Protein AF-0000000075078979 (afdb_homodimer)

InterPro domains:
  IPR003439 ABC transporter-like, ATP-binding domain [PF00005] (17-171)
  IPR003439 ABC transporter-like, ATP-binding domain [PS50893] (2-243)
  IPR003593 AAA+ ATPase domain [SM00382] (26-228)
  IPR017871 ABC transporter-like, conserved site [PS00211] (136-150)
  IPR027417 P-loop containing nucleoside triphosphate hydrolase [G3DSA:3.40.50.300] (1-259)
  IPR027417 P-loop containing nucleoside triphosphate hydrolase [SSF52540] (2-233)

Solvent-accessible surface area (backbone atoms only — not comparable to full-atom values): 27876 Å² total; per-residue (Å²): 72,40,34,37,41,46,28,22,31,64,60,100,85,45,70,43,31,51,59,34,65,52,70,36,44,62,42,29,33,34,23,39,35,53,42,83,80,12,30,64,68,60,48,51,35,37,74,72,59,78,38,81,53,78,35,56,53,44,27,49,67,83,37,45,57,89,74,47,55,67,62,60,45,45,33,33,44,24,69,44,62,66,75,81,87,63,89,61,84,39,30,37,47,55,52,28,52,57,22,41,59,75,45,54,92,81,53,49,68,70,57,51,50,51,45,44,52,49,29,23,56,66,44,72,40,57,92,40,36,82,37,45,45,70,77,46,53,72,54,53,41,49,33,43,52,47,23,12,31,42,36,29,32,63,57,65,62,80,90,42,65,30,36,41,37,31,36,41,78,46,68,97,38,36,73,39,45,33,52,48,54,53,47,40,54,46,49,47,12,66,75,64,34,17,15,30,41,33,40,43,80,52,66,49,59,39,26,71,63,27,60,28,32,35,33,30,49,79,14,25,69,77,39,75,34,39,34,58,75,48,67,39,47,66,54,41,28,69,68,48,62,39,64,44,47,73,46,68,37,91,88,40,86,79,24,46,30,74,43,74,58,78,82,69,74,77,124,73,40,35,37,41,46,29,22,31,65,59,100,84,45,70,44,31,51,57,34,64,50,69,36,45,62,41,30,34,33,23,39,34,53,42,83,82,12,31,64,69,60,48,51,34,36,75,72,59,78,40,79,53,79,35,57,53,46,27,50,67,84,37,46,59,88,74,47,55,68,61,62,44,45,35,33,43,23,68,45,61,68,75,80,86,65,90,60,83,38,30,36,48,56,53,28,50,58,22,42,58,73,44,55,90,81,54,48,66,69,58,52,50,51,44,44,51,49,29,23,56,66,44,70,39,57,92,43,36,81,38,46,46,70,76,47,52,73,52,54,42,50,34,44,53,48,21,11,32,42,36,29,33,63,58,64,62,80,91,43,67,28,36,41,38,30,35,41,80,46,68,98,39,36,74,38,44,32,53,47,55,52,47,40,53,48,47,46,12,66,75,64,34,17,15,30,42,32,39,44,80,50,66,50,61,39,27,72,64,25,59,28,33,36,34,31,48,80,15,25,69,76,38,76,36,39,34,58,74,48,68,38,47,67,54,41,28,68,68,47,62,38,63,46,47,76,47,70,37,91,88,41,84,78,24,45,31,74,43,74,58,79,81,69,75,79,124

Organism: Methylotuvimicrobium buryatense (NCBI:txid95641)

Sequence (534 aa):
MLEARKIVVGIGGKRLLNDITLCVKPGEVLAVVGPNGAGKSTLLKTMCGDLKPRHGFITMNGTELDDWPIAELARVRGVLPQNSTLSFPFTVLEVVAMGRCPHRRNGDPAHDNAIIRQAMALTDTEMFVDRIYTTLSGGERQRVQLARVLTQIWEPVGDLPRYLLLDEPTSALDLAHQHSVLAIARRFADRFQAGVLAILHDLNLAALYADRIAVLHSGRLMAFDSPDRVLDADLIMEIFGYPVTIAVHPTKTNCPLVIPHLLQNAEMLEARKIVVGIGGKRLLNDITLCVKPGEVLAVVGPNGAGKSTLLKTMCGDLKPRHGFITMNGTELDDWPIAELARVRGVLPQNSTLSFPFTVLEVVAMGRCPHRRNGDPAHDNAIIRQAMALTDTEMFVDRIYTTLSGGERQRVQLARVLTQIWEPVGDLPRYLLLDEPTSALDLAHQHSVLAIARRFADRFQAGVLAILHDLNLAALYADRIAVLHSGRLMAFDSPDRVLDADLIMEIFGYPVTIAVHPTKTNCPLVIPHLLQNAE

Structure (mmCIF, N/CA/C/O backbone):
data_AF-0000000075078979-model_v1
#
loop_
_entity.id
_entity.type
_entity.pdbx_description
1 polymer 'Heme ABC transporter ATP-binding protein'
#
loop_
_atom_site.group_PDB
_atom_site.id
_atom_site.type_symbol
_atom_site.label_atom_id
_atom_site.label_alt_id
_atom_site.label_comp_id
_atom_site.label_asym_id
_atom_site.label_entity_id
_atom_site.label_seq_id
_atom_site.pdbx_PDB_ins_code
_atom_site.Cartn_x
_atom_site.Cartn_y
_atom_site.Cartn_z
_atom_site.occupancy
_atom_site.B_iso_or_equiv
_atom_site.auth_seq_id
_atom_site.auth_comp_id
_atom_site.auth_asym_id
_atom_site.auth_atom_id
_atom_site.pdbx_PDB_model_num
ATOM 1 N N . MET A 1 1 ? 8.625 -26.906 -13.352 1 95.06 1 MET A N 1
ATOM 2 C CA . MET A 1 1 ? 9.227 -25.766 -12.664 1 95.06 1 MET A CA 1
ATOM 3 C C . MET A 1 1 ? 9.227 -24.531 -13.562 1 95.06 1 MET A C 1
ATOM 5 O O . MET A 1 1 ? 9.25 -24.656 -14.789 1 95.06 1 MET A O 1
ATOM 9 N N . LEU A 1 2 ? 8.992 -23.375 -12.977 1 97.62 2 LEU A N 1
ATOM 10 C CA . LEU A 1 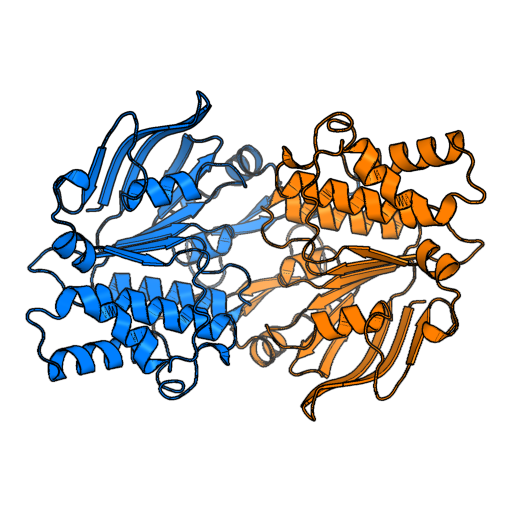2 ? 9.18 -22.109 -13.672 1 97.62 2 LEU A CA 1
ATOM 11 C C . LEU A 1 2 ? 10.57 -21.547 -13.414 1 97.62 2 LEU A C 1
ATOM 13 O O . LEU A 1 2 ? 10.938 -21.266 -12.273 1 97.62 2 LEU A O 1
ATOM 17 N N . GLU A 1 3 ? 11.328 -21.438 -14.539 1 97.75 3 GLU A N 1
ATOM 18 C CA . GLU A 1 3 ? 12.742 -21.109 -14.367 1 97.75 3 GLU A CA 1
ATOM 19 C C . GLU A 1 3 ? 13.172 -19.984 -15.305 1 97.75 3 GLU A C 1
ATOM 21 O O . GLU A 1 3 ? 12.82 -19.984 -16.484 1 97.75 3 GLU A O 1
ATOM 26 N N . ALA A 1 4 ? 13.789 -19.016 -14.766 1 97.88 4 ALA A N 1
ATOM 27 C CA . ALA A 1 4 ? 14.477 -17.969 -15.516 1 97.88 4 ALA A CA 1
ATOM 28 C C . ALA A 1 4 ? 15.992 -18.125 -15.438 1 97.88 4 ALA A C 1
ATOM 30 O O . ALA A 1 4 ? 16.547 -18.281 -14.352 1 97.88 4 ALA A O 1
ATOM 31 N N . ARG A 1 5 ? 16.625 -18.141 -16.594 1 97.62 5 ARG A N 1
ATOM 32 C CA . ARG A 1 5 ? 18.078 -18.328 -16.641 1 97.62 5 ARG A CA 1
ATOM 33 C C . ARG A 1 5 ? 18.766 -17.172 -17.344 1 97.62 5 ARG A C 1
ATOM 35 O O . ARG A 1 5 ? 18.531 -16.922 -18.531 1 97.62 5 ARG A O 1
ATOM 42 N N . LYS A 1 6 ? 19.578 -16.484 -16.562 1 97.69 6 LYS A N 1
ATOM 43 C CA . LYS A 1 6 ? 20.453 -15.422 -17.062 1 97.69 6 LYS A CA 1
ATOM 44 C C . LYS A 1 6 ? 19.656 -14.383 -17.844 1 97.69 6 LYS A C 1
ATOM 46 O O . LYS A 1 6 ? 20.031 -14.039 -18.969 1 97.69 6 LYS A O 1
ATOM 51 N N . ILE A 1 7 ? 18.625 -13.906 -17.312 1 97.44 7 ILE A N 1
ATOM 52 C CA . ILE A 1 7 ? 17.688 -13.008 -17.984 1 97.44 7 ILE A CA 1
ATOM 53 C C . ILE A 1 7 ? 18.266 -11.594 -18.016 1 97.44 7 ILE A C 1
ATOM 55 O O . ILE A 1 7 ? 18.688 -11.062 -17 1 97.44 7 ILE A O 1
ATOM 59 N N . VAL A 1 8 ? 18.312 -11.055 -19.172 1 97.5 8 VAL A N 1
ATOM 60 C CA . VAL A 1 8 ? 18.656 -9.656 -19.391 1 97.5 8 VAL A CA 1
ATOM 61 C C . VAL A 1 8 ? 17.562 -8.961 -20.188 1 97.5 8 VAL A C 1
ATOM 63 O O . VAL A 1 8 ? 17.141 -9.461 -21.234 1 97.5 8 VAL A O 1
ATOM 66 N N . VAL A 1 9 ? 17.016 -7.949 -19.594 1 96.19 9 VAL A N 1
ATOM 67 C CA . VAL A 1 9 ? 15.992 -7.152 -20.266 1 96.19 9 VAL A CA 1
ATOM 68 C C . VAL A 1 9 ? 16.453 -5.699 -20.359 1 96.19 9 VAL A C 1
ATOM 70 O O . VAL A 1 9 ? 17.031 -5.16 -19.406 1 96.19 9 VAL A O 1
ATOM 73 N N . GLY A 1 10 ? 16.312 -5.098 -21.484 1 90.75 10 GLY A N 1
ATOM 74 C CA . GLY A 1 10 ? 16.625 -3.693 -21.688 1 90.75 10 GLY A CA 1
ATOM 75 C C . GLY A 1 10 ? 15.648 -2.982 -22.594 1 90.75 10 GLY A C 1
ATOM 76 O O . GLY A 1 10 ? 15.039 -3.605 -23.469 1 90.75 10 GLY A O 1
ATOM 77 N N . ILE A 1 11 ? 15.375 -1.68 -22.266 1 79.12 11 ILE A N 1
ATOM 78 C CA . ILE A 1 11 ? 14.586 -0.821 -23.141 1 79.12 11 ILE A CA 1
ATOM 79 C C . ILE A 1 11 ? 15.383 0.43 -23.484 1 79.12 11 ILE A C 1
ATOM 81 O O . ILE A 1 11 ? 15.867 1.14 -22.594 1 79.12 11 ILE A O 1
ATOM 85 N N . GLY A 1 12 ? 15.445 0.856 -24.828 1 75.81 12 GLY A N 1
ATOM 86 C CA . GLY A 1 12 ? 16.094 2.074 -25.297 1 75.81 12 GLY A CA 1
ATOM 87 C C . GLY A 1 12 ? 17.5 2.232 -24.766 1 75.81 12 GLY A C 1
ATOM 88 O O . GLY A 1 12 ? 17.922 3.336 -24.391 1 75.81 12 GLY A O 1
ATOM 89 N N . GLY A 1 13 ? 18.219 1.139 -24.438 1 77.19 13 GLY A N 1
ATOM 90 C CA . GLY A 1 13 ? 19.594 1.22 -23.984 1 77.19 13 GLY A CA 1
ATOM 91 C C . GLY A 1 13 ? 19.734 1.049 -22.484 1 77.19 13 GLY A C 1
ATOM 92 O O . GLY A 1 13 ? 20.844 0.829 -21.969 1 77.19 13 GLY A O 1
ATOM 93 N N . LYS A 1 14 ? 18.672 1.204 -21.766 1 85.94 14 LYS A N 1
ATOM 94 C CA . LYS A 1 14 ? 18.734 1.046 -20.312 1 85.94 14 LYS A CA 1
ATOM 95 C C . LYS A 1 14 ? 18.438 -0.394 -19.906 1 85.94 14 LYS A C 1
ATOM 97 O O . LYS A 1 14 ? 17.453 -0.983 -20.359 1 85.94 14 LYS A O 1
ATOM 102 N N . ARG A 1 15 ? 19.375 -0.941 -19.188 1 90.19 15 ARG A N 1
ATOM 103 C CA . ARG A 1 15 ? 19.188 -2.295 -18.672 1 90.19 15 ARG A CA 1
ATOM 104 C C . ARG A 1 15 ? 18.25 -2.301 -17.469 1 90.19 15 ARG A C 1
ATOM 106 O O . ARG A 1 15 ? 18.516 -1.642 -16.469 1 90.19 15 ARG A O 1
ATOM 113 N N . LEU A 1 16 ? 17.141 -2.998 -17.609 1 93.94 16 LEU A N 1
ATOM 114 C CA . LEU A 1 16 ? 16.141 -3.082 -16.562 1 93.94 16 LEU A CA 1
ATOM 115 C C . LEU A 1 16 ? 16.375 -4.309 -15.68 1 93.94 16 LEU A C 1
ATOM 117 O O . LEU A 1 16 ? 16.188 -4.25 -14.461 1 93.94 16 LEU A O 1
ATOM 121 N N . LEU A 1 17 ? 16.734 -5.379 -16.266 1 97.25 17 LEU A N 1
ATOM 122 C CA . LEU A 1 17 ? 17.141 -6.598 -15.586 1 97.25 17 LEU A CA 1
ATOM 123 C C . LEU A 1 17 ? 18.516 -7.062 -16.078 1 97.25 17 LEU A C 1
ATOM 125 O O . LEU A 1 17 ? 18.812 -6.992 -17.266 1 97.25 17 LEU A O 1
ATOM 129 N N . ASN A 1 18 ? 19.344 -7.484 -15.141 1 97.19 18 ASN A N 1
ATOM 130 C CA . ASN A 1 18 ? 20.719 -7.848 -15.453 1 97.19 18 ASN A CA 1
ATOM 131 C C . ASN A 1 18 ? 21.078 -9.219 -14.883 1 97.19 18 ASN A C 1
ATOM 133 O O . ASN A 1 18 ? 21.469 -9.32 -13.719 1 97.19 18 ASN A O 1
ATOM 137 N N . ASP A 1 19 ? 21.016 -10.227 -15.727 1 96.75 19 ASP A N 1
ATOM 138 C CA . ASP A 1 19 ? 21.516 -11.562 -15.438 1 96.75 19 ASP A CA 1
ATOM 139 C C . ASP A 1 19 ? 20.797 -12.18 -14.242 1 96.75 19 ASP A C 1
ATOM 141 O O . ASP A 1 19 ? 21.422 -12.602 -13.273 1 96.75 19 ASP A O 1
ATOM 145 N N . ILE A 1 20 ? 19.516 -12.234 -14.328 1 97.94 20 ILE A N 1
ATOM 146 C CA . ILE A 1 20 ? 18.688 -12.766 -13.25 1 97.94 20 ILE A CA 1
ATOM 147 C C . ILE A 1 20 ? 18.438 -14.258 -13.477 1 97.94 20 ILE A C 1
ATOM 149 O O . ILE A 1 20 ? 18 -14.664 -14.555 1 97.94 20 ILE A O 1
ATOM 153 N N . THR A 1 21 ? 18.812 -15.086 -12.516 1 98.38 21 THR A N 1
ATOM 154 C CA . THR A 1 21 ? 18.5 -16.5 -12.516 1 98.38 21 THR A CA 1
ATOM 155 C C . THR A 1 21 ? 17.719 -16.875 -11.258 1 98.38 21 THR A C 1
ATOM 157 O O . THR A 1 21 ? 18.156 -16.625 -10.141 1 98.38 21 THR A O 1
ATOM 160 N N . LEU A 1 22 ? 16.516 -17.344 -11.453 1 97.69 22 LEU A N 1
ATOM 161 C CA . LEU A 1 22 ? 15.711 -17.828 -10.344 1 97.69 22 LEU A CA 1
ATOM 162 C C . LEU A 1 22 ? 14.688 -18.844 -10.828 1 97.69 22 LEU A C 1
ATOM 164 O O . LEU A 1 22 ? 14.562 -19.094 -12.031 1 97.69 22 LEU A O 1
ATOM 168 N N . CYS A 1 23 ? 14 -19.5 -9.875 1 98.12 23 CYS A N 1
ATOM 169 C CA . CYS A 1 23 ? 13.008 -20.5 -10.219 1 98.12 23 CYS A CA 1
ATOM 170 C C . CYS A 1 23 ? 11.906 -20.578 -9.164 1 98.12 23 CYS A C 1
ATOM 172 O O . CYS A 1 23 ? 12.117 -20.172 -8.023 1 98.12 23 CYS A O 1
ATOM 174 N N . VAL A 1 24 ? 10.844 -20.984 -9.562 1 98.25 24 VAL A N 1
ATOM 175 C CA . VAL A 1 24 ? 9.711 -21.297 -8.703 1 98.25 24 VAL A CA 1
ATOM 176 C C . VAL A 1 24 ? 9.367 -22.781 -8.812 1 98.25 24 VAL A C 1
ATOM 178 O O . VAL A 1 24 ? 9.047 -23.281 -9.898 1 98.25 24 VAL A O 1
ATOM 181 N N . LYS A 1 25 ? 9.445 -23.469 -7.707 1 98.06 25 LYS A N 1
ATOM 182 C CA . LYS A 1 25 ? 9.133 -24.891 -7.688 1 98.06 25 LYS A CA 1
ATOM 183 C C . LYS A 1 25 ? 7.648 -25.125 -7.449 1 98.06 25 LYS A C 1
ATOM 185 O O . LYS A 1 25 ? 6.961 -24.281 -6.887 1 98.06 25 LYS A O 1
ATOM 190 N N . PRO A 1 26 ? 7.168 -26.297 -7.945 1 96.94 26 PRO A N 1
ATOM 191 C CA . PRO A 1 26 ? 5.797 -26.656 -7.578 1 96.94 26 PRO A CA 1
ATOM 192 C C . PRO A 1 26 ? 5.582 -26.688 -6.066 1 96.94 26 PRO A C 1
ATOM 194 O O . PRO A 1 26 ? 6.461 -27.125 -5.324 1 96.94 26 PRO A O 1
ATOM 197 N N . GLY A 1 27 ? 4.5 -26.094 -5.664 1 97.06 27 GLY A N 1
ATOM 198 C CA . GLY A 1 27 ? 4.156 -26.109 -4.254 1 97.06 27 GLY A CA 1
ATOM 199 C C . GLY A 1 27 ? 4.887 -25.047 -3.447 1 97.06 27 GLY A C 1
ATOM 200 O O . GLY A 1 27 ? 4.773 -25.016 -2.221 1 97.06 27 GLY A O 1
ATOM 201 N N . GLU A 1 28 ? 5.574 -24.172 -4.168 1 98.06 28 GLU A N 1
ATOM 202 C CA . GLU A 1 28 ? 6.383 -23.156 -3.51 1 98.06 28 GLU A CA 1
ATOM 203 C C . GLU A 1 28 ? 5.793 -21.766 -3.721 1 98.06 28 GLU A C 1
ATOM 205 O O . GLU A 1 28 ? 5.191 -21.484 -4.762 1 98.06 28 GLU A O 1
ATOM 210 N N . VAL A 1 29 ? 5.898 -20.953 -2.703 1 98.38 29 VAL A N 1
ATOM 211 C CA . VAL A 1 29 ? 5.605 -19.531 -2.832 1 98.38 29 VAL A CA 1
ATOM 212 C C . VAL A 1 29 ? 6.906 -18.734 -2.82 1 98.38 29 VAL A C 1
ATOM 214 O O . VAL A 1 29 ? 7.648 -18.75 -1.838 1 98.38 29 VAL A O 1
ATOM 217 N N . LEU A 1 30 ? 7.184 -18.109 -3.947 1 98.81 30 LEU A N 1
ATOM 218 C CA . LEU A 1 30 ? 8.32 -17.203 -4.074 1 98.81 30 LEU A CA 1
ATOM 219 C C . LEU A 1 30 ? 7.871 -15.75 -4.074 1 98.81 30 LEU A C 1
ATOM 221 O O . LEU A 1 30 ? 7.043 -15.359 -4.898 1 98.81 30 LEU A O 1
ATOM 225 N N . ALA A 1 31 ? 8.367 -14.961 -3.137 1 98.75 31 ALA A N 1
ATOM 226 C CA . ALA A 1 31 ? 8.109 -13.531 -3.113 1 98.75 31 ALA A CA 1
ATOM 227 C C . ALA A 1 31 ? 9.273 -12.742 -3.699 1 98.75 31 ALA A C 1
ATOM 229 O O . ALA A 1 31 ? 10.438 -13.031 -3.4 1 98.75 31 ALA A O 1
ATOM 230 N N . VAL A 1 32 ? 8.969 -11.852 -4.586 1 98.56 32 VAL A N 1
ATOM 231 C CA . VAL A 1 32 ? 9.953 -10.914 -5.113 1 98.56 32 VAL A CA 1
ATOM 232 C C . VAL A 1 32 ? 9.789 -9.555 -4.438 1 98.56 32 VAL A C 1
ATOM 234 O O . VAL A 1 32 ? 8.711 -8.969 -4.477 1 98.56 32 VAL A O 1
ATOM 237 N N . VAL A 1 33 ? 10.883 -9.102 -3.791 1 97.88 33 VAL A N 1
ATOM 238 C CA . VAL A 1 33 ? 10.844 -7.828 -3.088 1 97.88 33 VAL A CA 1
ATOM 239 C C . VAL A 1 33 ? 11.984 -6.938 -3.568 1 97.88 33 VAL A C 1
ATOM 241 O O . VAL A 1 33 ? 12.922 -7.414 -4.211 1 97.88 33 VAL A O 1
ATOM 244 N N . GLY A 1 34 ? 11.891 -5.66 -3.328 1 96.5 34 GLY A N 1
ATOM 245 C CA . GLY A 1 34 ? 12.852 -4.641 -3.715 1 96.5 34 GLY A CA 1
ATOM 246 C C . GLY A 1 34 ? 12.266 -3.244 -3.734 1 96.5 34 GLY A C 1
ATOM 247 O O . GLY A 1 34 ? 11.047 -3.076 -3.701 1 96.5 34 GLY A O 1
ATOM 248 N N . PRO A 1 35 ? 13.133 -2.266 -3.746 1 94.75 35 PRO A N 1
ATOM 249 C CA . PRO A 1 35 ? 12.641 -0.885 -3.795 1 94.75 35 PRO A CA 1
ATOM 250 C C . PRO A 1 35 ? 11.938 -0.556 -5.109 1 94.75 35 PRO A C 1
ATOM 252 O O . PRO A 1 35 ? 11.922 -1.379 -6.027 1 94.75 35 PRO A O 1
ATOM 255 N N . ASN A 1 36 ? 11.297 0.603 -5.078 1 90.12 36 ASN A N 1
ATOM 256 C CA . ASN A 1 36 ? 10.68 1.064 -6.32 1 90.12 36 ASN A CA 1
ATOM 257 C C . ASN A 1 36 ? 11.711 1.216 -7.434 1 90.12 36 ASN A C 1
ATOM 259 O O . ASN A 1 36 ? 12.812 1.718 -7.207 1 90.12 36 ASN A O 1
ATOM 263 N N . GLY A 1 37 ? 11.438 0.703 -8.594 1 89.19 37 GLY A N 1
ATOM 264 C CA . GLY A 1 37 ? 12.336 0.807 -9.727 1 89.19 37 GLY A CA 1
ATOM 265 C C . GLY A 1 37 ? 13.352 -0.323 -9.797 1 89.19 37 GLY A C 1
ATOM 266 O O . GLY A 1 37 ? 14.219 -0.334 -10.664 1 89.19 37 GLY A O 1
ATOM 267 N N . ALA A 1 38 ? 13.188 -1.307 -8.953 1 93.75 38 ALA A N 1
ATOM 268 C CA . ALA A 1 38 ? 14.18 -2.375 -8.867 1 93.75 38 ALA A CA 1
ATOM 269 C C . ALA A 1 38 ? 14.055 -3.334 -10.047 1 93.75 38 ALA A C 1
ATOM 271 O O . ALA A 1 38 ? 14.953 -4.148 -10.297 1 93.75 38 ALA A O 1
ATOM 272 N N . GLY A 1 39 ? 12.953 -3.316 -10.734 1 94.31 39 GLY A N 1
ATOM 273 C CA . GLY A 1 39 ? 12.742 -4.203 -11.867 1 94.31 39 GLY A CA 1
ATOM 274 C C . GLY A 1 39 ? 11.734 -5.305 -11.578 1 94.31 39 GLY A C 1
ATOM 275 O O . GLY A 1 39 ? 11.625 -6.266 -12.344 1 94.31 39 GLY A O 1
ATOM 276 N N . LYS A 1 40 ? 11.016 -5.203 -10.492 1 96.19 40 LYS A N 1
ATOM 277 C CA . LYS A 1 40 ? 10.094 -6.25 -10.055 1 96.19 40 LYS A CA 1
ATOM 278 C C . LYS A 1 40 ? 9.016 -6.504 -11.102 1 96.19 40 LYS A C 1
ATOM 280 O O . LYS A 1 40 ? 8.781 -7.648 -11.492 1 96.19 40 LYS A O 1
ATOM 285 N N . SER A 1 41 ? 8.359 -5.43 -11.578 1 93.81 41 SER A N 1
ATOM 286 C CA . SER A 1 41 ? 7.301 -5.574 -12.57 1 93.81 41 SER A CA 1
ATOM 287 C C . SER A 1 41 ? 7.852 -6.086 -13.898 1 93.81 41 SER A C 1
ATOM 289 O O . SER A 1 41 ? 7.207 -6.895 -14.57 1 93.81 41 SER A O 1
ATOM 291 N N . THR A 1 42 ? 9.031 -5.617 -14.273 1 94.88 42 THR A N 1
ATOM 292 C CA . THR A 1 42 ? 9.688 -6.109 -15.484 1 94.88 42 THR A CA 1
ATOM 293 C C . THR A 1 42 ? 9.969 -7.605 -15.375 1 94.88 42 THR A C 1
ATOM 295 O O . THR A 1 42 ? 9.742 -8.352 -16.328 1 94.88 42 THR A O 1
ATOM 298 N N . LEU A 1 43 ? 10.398 -7.98 -14.172 1 97.12 43 LEU A N 1
ATOM 299 C CA . LEU A 1 43 ? 10.68 -9.398 -13.953 1 97.12 43 LEU A CA 1
ATOM 300 C C . LEU A 1 43 ? 9.414 -10.227 -14.102 1 97.12 43 LEU A C 1
ATOM 302 O O . LEU A 1 43 ? 9.414 -11.25 -14.789 1 97.12 43 LEU A O 1
ATOM 306 N N . LEU A 1 44 ? 8.328 -9.805 -13.492 1 97.12 44 LEU A N 1
ATOM 307 C CA . LEU A 1 44 ? 7.082 -10.562 -13.57 1 97.12 44 LEU A CA 1
ATOM 308 C C . LEU A 1 44 ? 6.578 -10.641 -15.008 1 97.12 44 LEU A C 1
ATOM 310 O O . LEU A 1 44 ? 6.164 -11.703 -15.469 1 97.12 44 LEU A O 1
ATOM 314 N N . LYS A 1 45 ? 6.641 -9.555 -15.742 1 95.56 45 LYS A N 1
ATOM 315 C CA . LYS A 1 45 ? 6.211 -9.539 -17.141 1 95.56 45 LYS A CA 1
ATOM 316 C C . LYS A 1 45 ? 7.047 -10.492 -17.984 1 95.56 45 LYS A C 1
ATOM 318 O O . LYS A 1 45 ? 6.535 -11.125 -18.906 1 95.56 45 LYS A O 1
ATOM 323 N N . THR A 1 46 ? 8.297 -10.555 -17.656 1 96.31 46 THR A N 1
ATOM 324 C CA . THR A 1 46 ? 9.18 -11.477 -18.359 1 96.31 46 THR A CA 1
ATOM 325 C C . THR A 1 46 ? 8.859 -12.922 -17.984 1 96.31 46 THR A C 1
ATOM 327 O O . THR A 1 46 ? 8.773 -13.781 -18.875 1 96.31 46 THR A O 1
ATOM 330 N N . MET A 1 47 ? 8.602 -13.156 -16.703 1 96.56 47 MET A N 1
ATOM 331 C CA . MET A 1 47 ? 8.312 -14.492 -16.203 1 96.56 47 MET A CA 1
ATOM 332 C C . MET A 1 47 ? 6.992 -15.008 -16.766 1 96.56 47 MET A C 1
ATOM 334 O O . MET A 1 47 ? 6.816 -16.219 -16.922 1 96.56 47 MET A O 1
ATOM 338 N N . CYS A 1 48 ? 6.125 -14.102 -17.078 1 94.62 48 CYS A N 1
ATOM 339 C CA . CYS A 1 48 ? 4.828 -14.523 -17.594 1 94.62 48 CYS A CA 1
ATOM 340 C C . CYS A 1 48 ? 4.848 -14.617 -19.125 1 94.62 48 CYS A C 1
ATOM 342 O O . CYS A 1 48 ? 3.91 -15.133 -19.734 1 94.62 48 CYS A O 1
ATOM 344 N N . GLY A 1 49 ? 5.848 -14.031 -19.781 1 93.81 49 GLY A N 1
ATOM 345 C CA . GLY A 1 49 ? 5.98 -14.125 -21.234 1 93.81 49 GLY A CA 1
ATOM 346 C C . GLY A 1 49 ? 5.516 -12.875 -21.953 1 93.81 49 GLY A C 1
ATOM 347 O O . GLY A 1 49 ? 5.551 -12.812 -23.188 1 93.81 49 GLY A O 1
ATOM 348 N N . ASP A 1 50 ? 5.121 -11.891 -21.234 1 92.5 50 ASP A N 1
ATOM 349 C CA . ASP A 1 50 ? 4.652 -10.641 -21.828 1 92.5 50 ASP A CA 1
ATOM 350 C C . ASP A 1 50 ? 5.82 -9.82 -22.359 1 92.5 50 ASP A C 1
ATOM 352 O O . ASP A 1 50 ? 5.637 -8.969 -23.234 1 92.5 50 ASP A O 1
ATOM 356 N N . LEU A 1 51 ? 6.98 -10 -21.828 1 93.44 51 LEU A N 1
ATOM 357 C CA . LEU A 1 51 ? 8.195 -9.297 -22.234 1 93.44 51 LEU A CA 1
ATOM 358 C C . LEU A 1 51 ? 9.305 -10.281 -22.578 1 93.44 51 LEU A C 1
ATOM 360 O O . LEU A 1 51 ? 9.641 -11.148 -21.766 1 93.44 51 LEU A O 1
ATOM 364 N N . LYS A 1 52 ? 9.852 -10.195 -23.766 1 93.5 52 LYS A N 1
ATOM 365 C CA . LYS A 1 52 ? 10.914 -11.094 -24.203 1 93.5 52 LYS A CA 1
ATOM 366 C C . LYS A 1 52 ? 12.281 -10.586 -23.734 1 93.5 52 LYS A C 1
ATOM 368 O O . LYS A 1 52 ? 12.625 -9.422 -23.953 1 93.5 52 LYS A O 1
ATOM 373 N N . PRO A 1 53 ? 13.031 -11.391 -23.094 1 95.69 53 PRO A N 1
ATOM 374 C CA . PRO A 1 53 ? 14.367 -10.961 -22.688 1 95.69 53 PRO A CA 1
ATOM 375 C C . PRO A 1 53 ? 15.336 -10.859 -23.875 1 95.69 53 PRO A C 1
ATOM 377 O O . PRO A 1 53 ? 15.172 -11.555 -24.875 1 95.69 53 PRO A O 1
ATOM 380 N N . ARG A 1 54 ? 16.297 -9.984 -23.719 1 94.69 54 ARG A N 1
ATOM 381 C CA . ARG A 1 54 ? 17.359 -9.844 -24.719 1 94.69 54 ARG A CA 1
ATOM 382 C C . ARG A 1 54 ? 18.312 -11.023 -24.656 1 94.69 54 ARG A C 1
ATOM 384 O O . ARG A 1 54 ? 18.844 -11.453 -25.688 1 94.69 54 ARG A O 1
ATOM 391 N N . HIS A 1 55 ? 18.594 -11.438 -23.5 1 95.69 55 HIS A N 1
ATOM 392 C CA . HIS A 1 55 ? 19.422 -12.602 -23.25 1 95.69 55 HIS A CA 1
ATOM 393 C C . HIS A 1 55 ? 18.797 -13.516 -22.203 1 95.69 55 HIS A C 1
ATOM 395 O O . HIS A 1 55 ? 18 -13.062 -21.375 1 95.69 55 HIS A O 1
ATOM 401 N N . GLY A 1 56 ? 19.094 -14.789 -22.266 1 96.75 56 GLY A N 1
ATOM 402 C CA . GLY A 1 56 ? 18.531 -15.773 -21.359 1 96.75 56 GLY A CA 1
ATOM 403 C C . GLY A 1 56 ? 17.203 -16.328 -21.828 1 96.75 56 GLY A C 1
ATOM 404 O O . GLY A 1 56 ? 16.75 -16.031 -22.938 1 96.75 56 GLY A O 1
ATOM 405 N N . PHE A 1 57 ? 16.641 -17.219 -21.062 1 96.44 57 PHE A N 1
ATOM 406 C CA . PHE A 1 57 ? 15.359 -17.812 -21.453 1 96.44 57 PHE A CA 1
ATOM 407 C C . PHE A 1 57 ? 14.562 -18.219 -20.219 1 96.44 57 PHE A C 1
ATOM 409 O O . PHE A 1 57 ? 15.117 -18.328 -19.109 1 96.44 57 PHE A O 1
ATOM 416 N N . ILE A 1 58 ? 13.344 -18.328 -20.359 1 97.5 58 ILE A N 1
ATOM 417 C CA . ILE A 1 58 ? 12.406 -18.766 -19.328 1 97.5 58 ILE A CA 1
ATOM 418 C C . ILE A 1 58 ? 11.734 -20.062 -19.75 1 97.5 58 ILE A C 1
ATOM 420 O O . ILE A 1 58 ? 11.266 -20.188 -20.891 1 97.5 58 ILE A O 1
ATOM 424 N N . THR A 1 59 ? 11.734 -21.016 -18.812 1 97.62 59 THR A N 1
ATOM 425 C CA . THR A 1 59 ? 11.055 -22.266 -19.094 1 97.62 59 THR A CA 1
ATOM 426 C C . THR A 1 59 ? 9.969 -22.531 -18.047 1 97.62 59 THR A C 1
ATOM 428 O O . THR A 1 59 ? 10.078 -22.109 -16.906 1 97.62 59 THR A O 1
ATOM 431 N N . MET A 1 60 ? 8.938 -23.109 -18.5 1 97.06 60 MET A N 1
ATOM 432 C CA . MET A 1 60 ? 7.879 -23.625 -17.641 1 97.06 60 MET A CA 1
ATOM 433 C C . MET A 1 60 ? 7.668 -25.109 -17.891 1 97.06 60 MET A C 1
ATOM 435 O O . MET A 1 60 ? 7.336 -25.531 -19 1 97.06 60 MET A O 1
ATOM 439 N N . ASN A 1 61 ? 7.93 -25.859 -16.859 1 96.62 61 ASN A N 1
ATOM 440 C CA . ASN A 1 61 ? 7.84 -27.312 -16.969 1 96.62 61 ASN A CA 1
ATOM 441 C C . ASN A 1 61 ? 8.758 -27.844 -18.062 1 96.62 61 ASN A C 1
ATOM 443 O O . ASN A 1 61 ? 8.359 -28.688 -18.859 1 96.62 61 ASN A O 1
ATOM 447 N N . GLY A 1 62 ? 9.875 -27.203 -18.141 1 95.5 62 GLY A N 1
ATOM 448 C CA . GLY A 1 62 ? 10.914 -27.719 -19.031 1 95.5 62 GLY A CA 1
ATOM 449 C C . GLY A 1 62 ? 10.797 -27.188 -20.453 1 95.5 62 GLY A C 1
ATOM 450 O O . GLY A 1 62 ? 11.672 -27.438 -21.281 1 95.5 62 GLY A O 1
ATOM 451 N N . THR A 1 63 ? 9.75 -26.5 -20.75 1 96.19 63 THR A N 1
ATOM 452 C CA . THR A 1 63 ? 9.531 -25.953 -22.094 1 96.19 63 THR A CA 1
ATOM 453 C C . THR A 1 63 ? 9.688 -24.438 -22.078 1 96.19 63 THR A C 1
ATOM 455 O O . THR A 1 63 ? 9.164 -23.75 -21.188 1 96.19 63 THR A O 1
ATOM 458 N N . GLU A 1 64 ? 10.359 -23.938 -23.078 1 96.75 64 GLU A N 1
ATOM 459 C CA . GLU A 1 64 ? 10.5 -22.5 -23.172 1 96.75 64 GLU A CA 1
ATOM 460 C C . GLU A 1 64 ? 9.156 -21.812 -23.422 1 96.75 64 GLU A C 1
ATOM 462 O O . GLU A 1 64 ? 8.328 -22.328 -24.188 1 96.75 64 GLU A O 1
ATOM 467 N N . LEU A 1 65 ? 8.914 -20.688 -22.828 1 95.62 65 LEU A N 1
ATOM 468 C CA . LEU A 1 65 ? 7.621 -20.016 -22.875 1 95.62 65 LEU A CA 1
ATOM 469 C C . LEU A 1 65 ? 7.207 -19.75 -24.312 1 95.62 65 LEU A C 1
ATOM 471 O O . LEU A 1 65 ? 6.043 -19.938 -24.688 1 95.62 65 LEU A O 1
ATOM 475 N N . ASP A 1 66 ? 8.156 -19.438 -25.141 1 92.88 66 ASP A N 1
ATOM 476 C CA . ASP A 1 66 ? 7.871 -19.078 -26.516 1 92.88 66 ASP A CA 1
ATOM 477 C C . ASP A 1 66 ? 7.461 -20.312 -27.328 1 92.88 66 ASP A C 1
ATOM 479 O O . ASP A 1 66 ? 6.914 -20.188 -28.422 1 92.88 66 ASP A O 1
ATOM 483 N N . ASP A 1 67 ? 7.715 -21.469 -26.812 1 95.25 67 ASP A N 1
ATOM 484 C CA . ASP A 1 67 ? 7.422 -22.703 -27.516 1 95.25 67 ASP A CA 1
ATOM 485 C C . ASP A 1 67 ? 6.059 -23.266 -27.109 1 95.25 67 ASP A C 1
ATOM 487 O O . ASP A 1 67 ? 5.586 -24.234 -27.703 1 95.25 67 ASP A O 1
ATOM 491 N N . TRP A 1 68 ? 5.43 -22.656 -26.125 1 94.56 68 TRP A N 1
ATOM 492 C CA . TRP A 1 68 ? 4.098 -23.078 -25.719 1 94.56 68 TRP A CA 1
ATOM 493 C C . TRP A 1 68 ? 3.033 -22.578 -26.688 1 94.56 68 TRP A C 1
ATOM 495 O O . TRP A 1 68 ? 3.053 -21.406 -27.094 1 94.56 68 TRP A O 1
ATOM 505 N N . PRO A 1 69 ? 2.139 -23.484 -27.078 1 92.69 69 PRO A N 1
ATOM 506 C CA . PRO A 1 69 ? 0.924 -22.922 -27.656 1 92.69 69 PRO A CA 1
ATOM 507 C C . PRO A 1 69 ? 0.163 -22.016 -26.703 1 92.69 69 PRO A C 1
ATOM 509 O O . PRO A 1 69 ? 0.038 -22.328 -25.516 1 92.69 69 PRO A O 1
ATOM 512 N N . ILE A 1 70 ? -0.333 -20.969 -27.109 1 90.88 70 ILE A N 1
ATOM 513 C CA . ILE A 1 70 ? -0.955 -19.922 -26.297 1 90.88 70 ILE A CA 1
ATOM 514 C C . ILE A 1 70 ? -2.082 -20.531 -25.469 1 90.88 70 ILE A C 1
ATOM 516 O O . ILE A 1 70 ? -2.176 -20.266 -24.266 1 90.88 70 ILE A O 1
ATOM 520 N N . ALA A 1 71 ? -2.854 -21.359 -26.047 1 89.69 71 ALA A N 1
ATOM 521 C CA . ALA A 1 71 ? -4.008 -21.938 -25.375 1 89.69 71 ALA A CA 1
ATOM 522 C C . ALA A 1 71 ? -3.572 -22.875 -24.25 1 89.69 71 ALA A C 1
ATOM 524 O O . ALA A 1 71 ? -4.188 -22.891 -23.172 1 89.69 71 ALA A O 1
ATOM 525 N N . GLU A 1 72 ? -2.537 -23.609 -24.469 1 91.94 72 GLU A N 1
ATOM 526 C CA . GLU A 1 72 ? -2.043 -24.531 -23.438 1 91.94 72 GLU A CA 1
ATOM 527 C C . GLU A 1 72 ? -1.373 -23.781 -22.297 1 91.94 72 GLU A C 1
ATOM 529 O O . GLU A 1 72 ? -1.54 -24.141 -21.125 1 91.94 72 GLU A O 1
ATOM 534 N N . LEU A 1 73 ? -0.632 -22.734 -22.688 1 94.19 73 LEU A N 1
ATOM 535 C CA . LEU A 1 73 ? 0.024 -21.922 -21.688 1 94.19 73 LEU A CA 1
ATOM 536 C C . LEU A 1 73 ? -1.002 -21.281 -20.75 1 94.19 73 LEU A C 1
ATOM 538 O O . LEU A 1 73 ? -0.781 -21.188 -19.547 1 94.19 73 LEU A O 1
ATOM 542 N N . ALA A 1 74 ? -2.102 -20.922 -21.297 1 93.75 74 ALA A N 1
ATOM 543 C CA . ALA A 1 74 ? -3.168 -20.281 -20.547 1 93.75 74 ALA A CA 1
ATOM 544 C C . ALA A 1 74 ? -3.758 -21.234 -19.5 1 93.75 74 ALA A C 1
ATOM 546 O O . ALA A 1 74 ? -4.336 -20.781 -18.516 1 93.75 74 ALA A O 1
ATOM 547 N N . ARG A 1 75 ? -3.588 -22.484 -19.688 1 94.31 75 ARG A N 1
ATOM 548 C CA . ARG A 1 75 ? -4.176 -23.469 -18.781 1 94.31 75 ARG A CA 1
ATOM 549 C C . ARG A 1 75 ? -3.23 -23.781 -17.625 1 94.31 75 ARG A C 1
ATOM 551 O O . ARG A 1 75 ? -3.643 -24.375 -16.625 1 94.31 75 ARG A O 1
ATOM 558 N N . VAL A 1 76 ? -1.965 -23.422 -17.812 1 95.56 76 VAL A N 1
ATOM 559 C CA . VAL A 1 76 ? -1.007 -23.812 -16.797 1 95.56 76 VAL A CA 1
ATOM 560 C C . VAL A 1 76 ? -0.453 -22.578 -16.094 1 95.56 76 VAL A C 1
ATOM 562 O O . VAL A 1 76 ? 0.246 -22.688 -15.086 1 95.56 76 VAL A O 1
ATOM 565 N N . ARG A 1 77 ? -0.803 -21.422 -16.594 1 97.19 77 ARG A N 1
ATOM 566 C CA . ARG A 1 77 ? -0.264 -20.172 -16.062 1 97.19 77 ARG A CA 1
ATOM 567 C C . ARG A 1 77 ? -1.382 -19.172 -15.766 1 97.19 77 ARG A C 1
ATOM 569 O O . ARG A 1 77 ? -2.111 -18.766 -16.672 1 97.19 77 ARG A O 1
ATOM 576 N N . GLY A 1 78 ? -1.554 -18.812 -14.523 1 97.12 78 GLY A N 1
ATOM 577 C CA . GLY A 1 78 ? -2.459 -17.75 -14.109 1 97.12 78 GLY A CA 1
ATOM 578 C C . GLY A 1 78 ? -1.739 -16.5 -13.664 1 97.12 78 GLY A C 1
ATOM 579 O O . GLY A 1 78 ? -0.751 -16.562 -12.93 1 97.12 78 GLY A O 1
ATOM 580 N N . VAL A 1 79 ? -2.24 -15.359 -14.203 1 97.31 79 VAL A N 1
ATOM 581 C CA . VAL A 1 79 ? -1.619 -14.086 -13.844 1 97.31 79 VAL A CA 1
ATOM 582 C C . VAL A 1 79 ? -2.67 -13.141 -13.273 1 97.31 79 VAL A C 1
ATOM 584 O O . VAL A 1 79 ? -3.721 -12.922 -13.875 1 97.31 79 VAL A O 1
ATOM 587 N N . LEU A 1 80 ? -2.406 -12.68 -12.055 1 96.81 80 LEU A N 1
ATOM 588 C CA . LEU A 1 80 ? -3.188 -11.594 -11.477 1 96.81 80 LEU A CA 1
ATOM 589 C C . LEU A 1 80 ? -2.443 -10.266 -11.594 1 96.81 80 LEU A C 1
ATOM 591 O O . LEU A 1 80 ? -1.491 -10.016 -10.852 1 96.81 80 LEU A O 1
ATOM 595 N N . PRO A 1 81 ? -2.9 -9.391 -12.508 1 92.94 81 PRO A N 1
ATOM 596 C CA . PRO A 1 81 ? -2.207 -8.109 -12.672 1 92.94 81 PRO A CA 1
ATOM 597 C C . PRO A 1 81 ? -2.488 -7.133 -11.531 1 92.94 81 PRO A C 1
ATOM 599 O O . PRO A 1 81 ? -3.402 -7.359 -10.734 1 92.94 81 PRO A O 1
ATOM 602 N N . GLN A 1 82 ? -1.637 -6.137 -11.531 1 84.5 82 GLN A N 1
ATOM 603 C CA . GLN A 1 82 ? -1.773 -5.109 -10.5 1 84.5 82 GLN A CA 1
ATOM 604 C C . GLN A 1 82 ? -3.121 -4.402 -10.609 1 84.5 82 GLN A C 1
ATOM 606 O O . GLN A 1 82 ? -3.785 -4.164 -9.602 1 84.5 82 GLN A O 1
ATOM 611 N N . ASN A 1 83 ? -3.443 -4.086 -11.758 1 82.38 83 ASN A N 1
ATOM 612 C CA . ASN A 1 83 ? -4.715 -3.416 -12.008 1 82.38 83 ASN A CA 1
ATOM 613 C C . ASN A 1 83 ? -5.66 -4.293 -12.82 1 82.38 83 ASN A C 1
ATOM 615 O O . ASN A 1 83 ? -5.309 -4.758 -13.906 1 82.38 83 ASN A O 1
ATOM 619 N N . SER A 1 84 ? -6.754 -4.723 -12.148 1 80.88 84 SER A N 1
ATOM 620 C CA . SER A 1 84 ? -7.781 -5.488 -12.852 1 80.88 84 SER A CA 1
ATOM 621 C C . SER A 1 84 ? -9.102 -4.727 -12.891 1 80.88 84 SER A C 1
ATOM 623 O O . SER A 1 84 ? -9.93 -4.859 -11.984 1 80.88 84 SER A O 1
ATOM 625 N N . THR A 1 85 ? -9.211 -3.787 -13.773 1 77.38 85 THR A N 1
ATOM 626 C CA . THR A 1 85 ? -10.43 -2.986 -13.773 1 77.38 85 THR A CA 1
ATOM 627 C C . THR A 1 85 ? -11.445 -3.543 -14.766 1 77.38 85 THR A C 1
ATOM 629 O O . THR A 1 85 ? -11.094 -3.855 -15.906 1 77.38 85 THR A O 1
ATOM 632 N N . LEU A 1 86 ? -12.477 -3.986 -14.281 1 83.62 86 LEU A N 1
ATOM 633 C CA . LEU A 1 86 ? -13.664 -4.312 -15.062 1 83.62 86 LEU A CA 1
ATOM 634 C C . LEU A 1 86 ? -14.758 -3.268 -14.844 1 83.62 86 LEU A C 1
ATOM 636 O O . LEU A 1 86 ? -15.266 -3.113 -13.734 1 83.62 86 LEU A O 1
ATOM 640 N N . SER A 1 87 ? -15.039 -2.578 -15.859 1 85.12 87 SER A N 1
ATOM 641 C CA . SER A 1 87 ? -15.953 -1.449 -15.719 1 85.12 87 SER A CA 1
ATOM 642 C C . SER A 1 87 ? -17.391 -1.861 -16.016 1 85.12 87 SER A C 1
ATOM 644 O O . SER A 1 87 ? -18.328 -1.128 -15.695 1 85.12 87 SER A O 1
ATOM 646 N N . PHE A 1 88 ? -17.625 -3.053 -16.547 1 86.44 88 PHE A N 1
ATOM 647 C CA . PHE A 1 88 ? -18.969 -3.523 -16.906 1 86.44 88 PHE A CA 1
ATOM 648 C C . PHE A 1 88 ? -19.641 -4.191 -15.719 1 86.44 88 PHE A C 1
ATOM 650 O O . PHE A 1 88 ? -18.969 -4.832 -14.898 1 86.44 88 PHE A O 1
ATOM 657 N N . PRO A 1 89 ? -20.922 -4.086 -15.648 1 91.94 89 PRO A N 1
ATOM 658 C CA . PRO A 1 89 ? -21.672 -4.617 -14.5 1 91.94 89 PRO A CA 1
ATOM 659 C C . PRO A 1 89 ? -21.875 -6.129 -14.586 1 91.94 89 PRO A C 1
ATOM 661 O O . PRO A 1 89 ? -23.016 -6.602 -14.609 1 91.94 89 PRO A O 1
ATOM 664 N N . PHE A 1 90 ? -20.859 -6.898 -14.531 1 95.06 90 PHE A N 1
ATOM 665 C CA . PHE A 1 90 ? -20.906 -8.352 -14.461 1 95.06 90 PHE A CA 1
ATOM 666 C C . PHE A 1 90 ? -21.172 -8.82 -13.039 1 95.06 90 PHE A C 1
ATOM 668 O O . PHE A 1 90 ? -20.766 -8.164 -12.078 1 95.06 90 PHE A O 1
ATOM 675 N N . THR A 1 91 ? -21.844 -9.875 -13.008 1 97.06 91 THR A N 1
ATOM 676 C CA . THR A 1 91 ? -21.938 -10.516 -11.703 1 97.06 91 THR A CA 1
ATOM 677 C C . THR A 1 91 ? -20.609 -11.148 -11.312 1 97.06 91 THR A C 1
ATOM 679 O O . THR A 1 91 ? -19.75 -11.383 -12.172 1 97.06 91 THR A O 1
ATOM 682 N N . VAL A 1 92 ? -20.453 -11.375 -10.078 1 97.62 92 VAL A N 1
ATOM 683 C CA . VAL A 1 92 ? -19.266 -12.047 -9.57 1 97.62 92 VAL A CA 1
ATOM 684 C C . VAL A 1 92 ? -19.109 -13.406 -10.25 1 97.62 92 VAL A C 1
ATOM 686 O O . VAL A 1 92 ? -18.016 -13.773 -10.688 1 97.62 92 VAL A O 1
ATOM 689 N N . LEU A 1 93 ? -20.188 -14.109 -10.383 1 97.25 93 LEU A N 1
ATOM 690 C CA . LEU A 1 93 ? -20.156 -15.414 -11.039 1 97.25 93 LEU A CA 1
ATOM 691 C C . LEU A 1 93 ? -19.641 -15.305 -12.469 1 97.25 93 LEU A C 1
ATOM 693 O O . LEU A 1 93 ? -18.812 -16.109 -12.898 1 97.25 93 LEU A O 1
ATOM 697 N N . GLU A 1 94 ? -20.125 -14.32 -13.141 1 96 94 GLU A N 1
ATOM 698 C CA . GLU A 1 94 ? -19.719 -14.125 -14.531 1 96 94 GLU A CA 1
ATOM 699 C C . GLU A 1 94 ? -18.234 -13.805 -14.633 1 96 94 GLU A C 1
ATOM 701 O O . GLU A 1 94 ? -17.547 -14.297 -15.523 1 96 94 GLU A O 1
ATOM 706 N N . VAL A 1 95 ? -17.781 -13 -13.711 1 96.25 95 VAL A N 1
ATOM 707 C CA . VAL A 1 95 ? -16.375 -12.617 -13.703 1 96.25 95 VAL A CA 1
ATOM 708 C C . VAL A 1 95 ? -15.508 -13.859 -13.461 1 96.25 95 VAL A C 1
ATOM 710 O O . VAL A 1 95 ? -14.547 -14.109 -14.195 1 96.25 95 VAL A O 1
ATOM 713 N N . VAL A 1 96 ? -15.867 -14.641 -12.469 1 97.38 96 VAL A N 1
ATOM 714 C CA . VAL A 1 96 ? -15.102 -15.844 -12.148 1 97.38 96 VAL A CA 1
ATOM 715 C C . VAL A 1 96 ? -15.172 -16.828 -13.312 1 97.38 96 VAL A C 1
ATOM 717 O O . VAL A 1 96 ? -14.172 -17.453 -13.664 1 97.38 96 VAL A O 1
ATOM 720 N N . ALA A 1 97 ? -16.281 -16.875 -13.969 1 95.5 97 ALA A N 1
ATOM 721 C CA . ALA A 1 97 ? -16.5 -17.812 -15.078 1 95.5 97 ALA A CA 1
ATOM 722 C C . ALA A 1 97 ? -15.609 -17.453 -16.266 1 95.5 97 ALA A C 1
ATOM 724 O O . ALA A 1 97 ? -15.266 -18.328 -17.062 1 95.5 97 ALA A O 1
ATOM 725 N N . MET A 1 98 ? -15.289 -16.203 -16.375 1 94.44 98 MET A N 1
ATOM 726 C CA . MET A 1 98 ? -14.398 -15.781 -17.438 1 94.44 98 MET A CA 1
ATOM 727 C C . MET A 1 98 ? -13.07 -16.547 -17.391 1 94.44 98 MET A C 1
ATOM 729 O O . MET A 1 98 ? -12.398 -16.688 -18.406 1 94.44 98 MET A O 1
ATOM 733 N N . GLY A 1 99 ? -12.719 -17.062 -16.234 1 95.25 99 GLY A N 1
ATOM 734 C CA . GLY A 1 99 ? -11.484 -17.812 -16.062 1 95.25 99 GLY A CA 1
ATOM 735 C C . GLY A 1 99 ? -11.492 -19.141 -16.812 1 95.25 99 GLY A C 1
ATOM 736 O O . GLY A 1 99 ? -10.438 -19.734 -17.031 1 95.25 99 GLY A O 1
ATOM 737 N N . ARG A 1 100 ? -12.625 -19.562 -17.203 1 94.62 100 ARG A N 1
ATOM 738 C CA . ARG A 1 100 ? -12.742 -20.859 -17.859 1 94.62 100 ARG A CA 1
ATOM 739 C C . ARG A 1 100 ? -12.609 -20.719 -19.375 1 94.62 100 ARG A C 1
ATOM 741 O O . ARG A 1 100 ? -12.633 -21.719 -20.094 1 94.62 100 ARG A O 1
ATOM 748 N N . CYS A 1 101 ? -12.352 -19.594 -19.859 1 90.38 101 CYS A N 1
ATOM 749 C CA . CYS A 1 101 ? -12.32 -19.312 -21.297 1 90.38 101 CYS A CA 1
ATOM 750 C C . CYS A 1 101 ? -11.32 -20.219 -22.016 1 90.38 101 CYS A C 1
ATOM 752 O O . CYS A 1 101 ? -11.625 -20.781 -23.062 1 90.38 101 CYS A O 1
ATOM 754 N N . PRO A 1 102 ? -10.211 -20.469 -21.469 1 89.06 102 PRO A N 1
ATOM 755 C CA . PRO A 1 102 ? -9.242 -21.328 -22.141 1 89.06 102 PRO A CA 1
ATOM 756 C C . PRO A 1 102 ? -9.703 -22.781 -22.234 1 89.06 102 PRO A C 1
ATOM 758 O O . PRO A 1 102 ? -9.109 -23.578 -22.953 1 89.06 102 PRO A O 1
ATOM 761 N N . HIS A 1 103 ? -10.766 -23.125 -21.562 1 88.5 103 HIS A N 1
ATOM 762 C CA . HIS A 1 103 ? -11.227 -24.5 -21.469 1 88.5 103 HIS A CA 1
ATOM 763 C C . HIS A 1 103 ? -12.5 -24.719 -22.281 1 88.5 103 HIS A C 1
ATOM 765 O O . HIS A 1 103 ? -13.031 -25.828 -22.328 1 88.5 103 HIS A O 1
ATOM 771 N N . ARG A 1 104 ? -13.07 -23.781 -22.906 1 79.81 104 ARG A N 1
ATOM 772 C CA . ARG A 1 104 ? -14.406 -23.797 -23.516 1 79.81 104 ARG A CA 1
ATOM 773 C C . ARG A 1 104 ? -14.484 -24.797 -24.656 1 79.81 104 ARG A C 1
ATOM 775 O O . ARG A 1 104 ? -15.531 -25.406 -24.891 1 79.81 104 ARG A O 1
ATOM 782 N N . ARG A 1 105 ? -13.547 -24.953 -25.391 1 69.94 105 ARG A N 1
ATOM 783 C CA . ARG A 1 105 ? -13.664 -25.812 -26.578 1 69.94 105 ARG A CA 1
ATOM 784 C C . ARG A 1 105 ? -14.078 -27.219 -26.188 1 69.94 105 ARG A C 1
ATOM 786 O O . ARG A 1 105 ? -14.93 -27.828 -26.844 1 69.94 105 ARG A O 1
ATOM 793 N N . ASN A 1 106 ? -13.562 -27.75 -25.078 1 65.19 106 ASN A N 1
ATOM 794 C CA . ASN A 1 106 ? -13.828 -29.141 -24.703 1 65.19 106 ASN A CA 1
ATOM 795 C C . ASN A 1 106 ? -14.469 -29.25 -23.328 1 65.19 106 ASN A C 1
ATOM 797 O O . ASN A 1 106 ? -14.445 -30.312 -22.703 1 65.19 106 ASN A O 1
ATOM 801 N N . GLY A 1 107 ? -15.07 -28.078 -22.953 1 69.25 107 GLY A N 1
ATOM 802 C CA . GLY A 1 107 ? -15.406 -28.141 -21.547 1 69.25 107 GLY A CA 1
ATOM 803 C C . GLY A 1 107 ? -16.828 -28.578 -21.281 1 69.25 107 GLY A C 1
ATOM 804 O O . GLY A 1 107 ? -17.703 -28.453 -22.156 1 69.25 107 GLY A O 1
ATOM 805 N N . ASP A 1 108 ? -17.047 -29.406 -20.359 1 85.88 108 ASP A N 1
ATOM 806 C CA . ASP A 1 108 ? -18.328 -29.766 -19.75 1 85.88 108 ASP A CA 1
ATOM 807 C C . ASP A 1 108 ? -18.812 -28.672 -18.812 1 85.88 108 ASP A C 1
ATOM 809 O O . ASP A 1 108 ? -18.156 -28.375 -17.812 1 85.88 108 ASP A O 1
ATOM 813 N N . PRO A 1 109 ? -19.953 -28.141 -19.219 1 88.44 109 PRO A N 1
ATOM 814 C CA . PRO A 1 109 ? -20.469 -27.047 -18.391 1 88.44 109 PRO A CA 1
ATOM 815 C C . PRO A 1 109 ? -20.609 -27.438 -16.922 1 88.44 109 PRO A C 1
ATOM 817 O O . PRO A 1 109 ? -20.344 -26.609 -16.047 1 88.44 109 PRO A O 1
ATOM 820 N N . ALA A 1 110 ? -21 -28.594 -16.734 1 92.06 110 ALA A N 1
ATOM 821 C CA . ALA A 1 110 ? -21.156 -29.047 -15.344 1 92.06 110 ALA A CA 1
ATOM 822 C C . ALA A 1 110 ? -19.797 -29.078 -14.633 1 92.06 110 ALA A C 1
ATOM 824 O O . ALA A 1 110 ? -19.703 -28.703 -13.461 1 92.06 110 ALA A O 1
ATOM 825 N N . HIS A 1 111 ? -18.859 -29.5 -15.367 1 92.56 111 HIS A N 1
ATOM 826 C CA . HIS A 1 111 ? -17.5 -29.547 -14.836 1 92.56 111 HIS A CA 1
ATOM 827 C C . HIS A 1 111 ? -16.969 -28.156 -14.547 1 92.56 111 HIS A C 1
ATOM 829 O O . HIS A 1 111 ? -16.406 -27.906 -13.477 1 92.56 111 HIS A O 1
ATOM 835 N N . ASP A 1 112 ? -17.188 -27.297 -15.461 1 93.44 112 ASP A N 1
ATOM 836 C CA . ASP A 1 112 ? -16.766 -25.906 -15.297 1 93.44 112 ASP A CA 1
ATOM 837 C C . ASP A 1 112 ? -17.438 -25.266 -14.094 1 93.44 112 ASP A C 1
ATOM 839 O O . ASP A 1 112 ? -16.781 -24.578 -13.305 1 93.44 112 ASP A O 1
ATOM 843 N N . ASN A 1 113 ? -18.688 -25.562 -13.977 1 94.38 113 ASN A N 1
ATOM 844 C CA . ASN A 1 113 ? -19.438 -25 -12.852 1 94.38 113 ASN A CA 1
ATOM 845 C C . ASN A 1 113 ? -18.891 -25.5 -11.516 1 94.38 113 ASN A C 1
ATOM 847 O O . ASN A 1 113 ? -18.844 -24.75 -10.539 1 94.38 113 ASN A O 1
ATOM 851 N N . ALA A 1 114 ? -18.547 -26.688 -11.477 1 95.5 114 ALA A N 1
ATOM 852 C CA . ALA A 1 114 ? -17.969 -27.25 -10.25 1 95.5 114 ALA A CA 1
ATOM 853 C C . ALA A 1 114 ? -16.656 -26.562 -9.883 1 95.5 114 ALA A C 1
ATOM 855 O O . ALA A 1 114 ? -16.422 -26.25 -8.711 1 95.5 114 ALA A O 1
ATOM 856 N N . ILE A 1 115 ? -15.852 -26.312 -10.867 1 95.44 115 ILE A N 1
ATOM 857 C CA . ILE A 1 115 ? -14.57 -25.656 -10.664 1 95.44 115 ILE A CA 1
ATOM 858 C C . ILE A 1 115 ? -14.789 -24.234 -10.164 1 95.44 115 ILE A C 1
ATOM 860 O O . ILE A 1 115 ? -14.133 -23.781 -9.219 1 95.44 115 ILE A O 1
ATOM 864 N N . ILE A 1 116 ? -15.727 -23.562 -10.781 1 96.38 116 ILE A N 1
ATOM 865 C CA . ILE A 1 116 ? -16.062 -22.203 -10.406 1 96.38 116 ILE A CA 1
ATOM 866 C C . ILE A 1 116 ? -16.484 -22.156 -8.938 1 96.38 116 ILE A C 1
ATOM 868 O O . ILE A 1 116 ? -16 -21.328 -8.172 1 96.38 116 ILE A O 1
ATOM 872 N N . ARG A 1 117 ? -17.297 -23.078 -8.562 1 96.25 117 ARG A N 1
ATOM 873 C CA . ARG A 1 117 ? -17.781 -23.125 -7.191 1 96.25 117 ARG A CA 1
ATOM 874 C C . ARG A 1 117 ? -16.641 -23.406 -6.215 1 96.25 117 ARG A C 1
ATOM 876 O O . ARG A 1 117 ? -16.578 -22.797 -5.141 1 96.25 117 ARG A O 1
ATOM 883 N N . GLN A 1 118 ? -15.797 -24.25 -6.582 1 96.44 118 GLN A N 1
ATOM 884 C CA . GLN A 1 118 ? -14.664 -24.594 -5.727 1 96.44 118 GLN A CA 1
ATOM 885 C C . GLN A 1 118 ? -13.711 -23.406 -5.574 1 96.44 118 GLN A C 1
ATOM 887 O O . GLN A 1 118 ? -13.234 -23.125 -4.473 1 96.44 118 GLN A O 1
ATOM 892 N N . ALA A 1 119 ? -13.453 -22.766 -6.684 1 96.81 119 ALA A N 1
ATOM 893 C CA . ALA A 1 119 ? -12.578 -21.594 -6.648 1 96.81 119 ALA A CA 1
ATOM 894 C C . ALA A 1 119 ? -13.18 -20.484 -5.801 1 96.81 119 ALA A C 1
ATOM 896 O O . ALA A 1 119 ? -12.477 -19.828 -5.035 1 96.81 119 ALA A O 1
ATOM 897 N N . MET A 1 120 ? -14.492 -20.344 -5.953 1 97.5 120 MET A N 1
ATOM 898 C CA . MET A 1 120 ? -15.18 -19.328 -5.168 1 97.5 120 MET A CA 1
ATOM 899 C C . MET A 1 120 ? -15.172 -19.688 -3.686 1 97.5 120 MET A C 1
ATOM 901 O O . MET A 1 120 ? -15.047 -18.797 -2.83 1 97.5 120 MET A O 1
ATOM 905 N N . ALA A 1 121 ? -15.258 -20.922 -3.393 1 96.31 121 ALA A N 1
ATOM 906 C CA . ALA A 1 121 ? -15.172 -21.391 -2.008 1 96.31 121 ALA A CA 1
ATOM 907 C C . ALA A 1 121 ? -13.781 -21.125 -1.43 1 96.31 121 ALA A C 1
ATOM 909 O O . ALA A 1 121 ? -13.648 -20.609 -0.315 1 96.31 121 ALA A O 1
ATOM 910 N N . LEU A 1 122 ? -12.797 -21.422 -2.221 1 94.75 122 LEU A N 1
ATOM 911 C CA . LEU A 1 122 ? -11.414 -21.234 -1.778 1 94.75 122 LEU A CA 1
ATOM 912 C C . LEU A 1 122 ? -11.117 -19.766 -1.51 1 94.75 122 LEU A C 1
ATOM 914 O O . LEU A 1 122 ? -10.336 -19.438 -0.617 1 94.75 122 LEU A O 1
ATOM 918 N N . THR A 1 123 ? -11.773 -18.859 -2.254 1 96.19 123 THR A N 1
ATOM 919 C CA . THR A 1 123 ? -11.484 -17.438 -2.16 1 96.19 123 THR A CA 1
ATOM 920 C C . THR A 1 123 ? -12.523 -16.719 -1.303 1 96.19 123 THR A C 1
ATOM 922 O O . THR A 1 123 ? -12.539 -15.492 -1.217 1 96.19 123 THR A O 1
ATOM 925 N N . ASP A 1 124 ? -13.438 -17.422 -0.751 1 93.44 124 ASP A N 1
ATOM 926 C CA . ASP A 1 124 ? -14.492 -16.875 0.105 1 93.44 124 ASP A CA 1
ATOM 927 C C . ASP A 1 124 ? -15.32 -15.828 -0.632 1 93.44 124 ASP A C 1
ATOM 929 O O . ASP A 1 124 ? -15.523 -14.727 -0.124 1 93.44 124 ASP A O 1
ATOM 933 N N . THR A 1 125 ? -15.68 -16.172 -1.835 1 96.38 125 THR A N 1
ATOM 934 C CA . THR A 1 125 ? -16.438 -15.203 -2.625 1 96.38 125 THR A CA 1
ATOM 935 C C . THR A 1 125 ? -17.812 -15.75 -2.988 1 96.38 125 THR A C 1
ATOM 937 O O . THR A 1 125 ? -18.547 -15.133 -3.764 1 96.38 125 THR A O 1
ATOM 940 N N . GLU A 1 126 ? -18.172 -16.891 -2.434 1 96 126 GLU A N 1
ATOM 941 C CA . GLU A 1 126 ? -19.453 -17.516 -2.736 1 96 126 GLU A CA 1
ATOM 942 C C . GLU A 1 126 ? -20.625 -16.625 -2.33 1 96 126 GLU A C 1
ATOM 944 O O . GLU A 1 126 ? -21.641 -16.578 -3.023 1 96 126 GLU A O 1
ATOM 949 N N . MET A 1 127 ? -20.453 -15.914 -1.287 1 92.56 127 MET A N 1
ATOM 950 C CA . MET A 1 127 ? -21.531 -15.102 -0.733 1 92.56 127 MET A CA 1
ATOM 951 C C . MET A 1 127 ? -21.859 -13.93 -1.651 1 92.56 127 MET A C 1
ATOM 953 O O . MET A 1 127 ? -22.922 -13.312 -1.535 1 92.56 127 MET A O 1
ATOM 957 N N . PHE A 1 128 ? -21 -13.664 -2.578 1 93.19 128 PHE A N 1
ATOM 958 C CA . PHE A 1 128 ? -21.156 -12.531 -3.486 1 93.19 128 PHE A CA 1
ATOM 959 C C . PHE A 1 128 ? -21.562 -13.008 -4.875 1 93.19 128 PHE A C 1
ATOM 961 O O . PHE A 1 128 ? -21.609 -12.219 -5.824 1 93.19 128 PHE A O 1
ATOM 968 N N . VAL A 1 129 ? -21.922 -14.164 -5.055 1 95.38 129 VAL A N 1
ATOM 969 C CA . VAL A 1 129 ? -22.016 -14.82 -6.355 1 95.38 129 VAL A CA 1
ATOM 970 C C . VAL A 1 129 ? -22.922 -14.023 -7.277 1 95.38 129 VAL A C 1
ATOM 972 O O . VAL A 1 129 ? -22.625 -13.852 -8.461 1 95.38 129 VAL A O 1
ATOM 975 N N . ASP A 1 130 ? -23.969 -13.422 -6.746 1 96.06 130 ASP A N 1
ATOM 976 C CA . ASP A 1 130 ? -24.969 -12.758 -7.586 1 96.06 130 ASP A CA 1
ATOM 977 C C . ASP A 1 130 ? -24.781 -11.242 -7.562 1 96.06 130 ASP A C 1
ATOM 979 O O . ASP A 1 130 ? -25.5 -10.523 -8.266 1 96.06 130 ASP A O 1
ATOM 983 N N . ARG A 1 131 ? -23.875 -10.812 -6.848 1 96.38 131 ARG A N 1
ATOM 984 C CA . ARG A 1 131 ? -23.641 -9.375 -6.758 1 96.38 131 ARG A CA 1
ATOM 985 C C . ARG A 1 131 ? -22.922 -8.852 -8 1 96.38 131 ARG A C 1
ATOM 987 O O . ARG A 1 131 ? -22.25 -9.617 -8.695 1 96.38 131 ARG A O 1
ATOM 994 N N . ILE A 1 132 ? -23.172 -7.586 -8.242 1 96.25 132 ILE A N 1
ATOM 995 C CA . ILE A 1 132 ? -22.484 -6.922 -9.344 1 96.25 132 ILE A CA 1
ATOM 996 C C . ILE A 1 132 ? -21.062 -6.574 -8.93 1 96.25 132 ILE A C 1
ATOM 998 O O . ILE A 1 132 ? -20.844 -5.98 -7.867 1 96.25 132 ILE A O 1
ATOM 1002 N N . TYR A 1 133 ? -20.062 -6.879 -9.766 1 95.81 133 TYR A N 1
ATOM 1003 C CA . TYR A 1 133 ? -18.641 -6.77 -9.492 1 95.81 133 TYR A CA 1
ATOM 1004 C C . TYR A 1 133 ? -18.266 -5.344 -9.102 1 95.81 133 TYR A C 1
ATOM 1006 O O . TYR A 1 133 ? -17.531 -5.129 -8.141 1 95.81 133 TYR A O 1
ATOM 1014 N N . THR A 1 134 ? -18.797 -4.371 -9.703 1 92.81 134 THR A N 1
ATOM 1015 C CA . THR A 1 134 ? -18.406 -2.975 -9.531 1 92.81 134 THR A CA 1
ATOM 1016 C C . THR A 1 134 ? -18.922 -2.424 -8.211 1 92.81 134 THR A C 1
ATOM 1018 O O . THR A 1 134 ? -18.516 -1.344 -7.777 1 92.81 134 THR A O 1
ATOM 1021 N N . THR A 1 135 ? -19.797 -3.191 -7.551 1 91.62 135 THR A N 1
ATOM 1022 C CA . THR A 1 135 ? -20.359 -2.752 -6.281 1 91.62 135 THR A CA 1
ATOM 1023 C C . THR A 1 135 ? -19.547 -3.297 -5.109 1 91.62 135 THR A C 1
ATOM 1025 O O . THR A 1 135 ? -19.781 -2.92 -3.957 1 91.62 135 THR A O 1
ATOM 1028 N N . LEU A 1 136 ? -18.609 -4.145 -5.41 1 91.69 136 LEU A N 1
ATOM 1029 C CA . LEU A 1 136 ? -17.812 -4.789 -4.371 1 91.69 136 LEU A CA 1
ATOM 1030 C C . LEU A 1 136 ? -16.75 -3.836 -3.834 1 91.69 136 LEU A C 1
ATOM 1032 O O . LEU A 1 136 ? -16.344 -2.891 -4.52 1 91.69 136 LEU A O 1
ATOM 1036 N N . SER A 1 137 ? -16.328 -4.117 -2.592 1 87.31 137 SER A N 1
ATOM 1037 C CA . SER A 1 137 ? -15.172 -3.408 -2.041 1 87.31 137 SER A CA 1
ATOM 1038 C C . SER A 1 137 ? -13.891 -3.799 -2.762 1 87.31 137 SER A C 1
ATOM 1040 O O . SER A 1 137 ? -13.859 -4.777 -3.508 1 87.31 137 SER A O 1
ATOM 1042 N N . GLY A 1 138 ? -12.844 -3.029 -2.621 1 87.38 138 GLY A N 1
ATOM 1043 C CA . GLY A 1 138 ? -11.555 -3.336 -3.223 1 87.38 138 GLY A CA 1
ATOM 1044 C C . GLY A 1 138 ? -11.047 -4.723 -2.867 1 87.38 138 GLY A C 1
ATOM 1045 O O . GLY A 1 138 ? -10.578 -5.457 -3.736 1 87.38 138 GLY A O 1
ATOM 1046 N N . GLY A 1 139 ? -11.117 -5.074 -1.556 1 90.44 139 GLY A N 1
ATOM 1047 C CA . GLY A 1 139 ? -10.68 -6.387 -1.104 1 90.44 139 GLY A CA 1
ATOM 1048 C C . GLY A 1 139 ? -11.508 -7.52 -1.679 1 90.44 139 GLY A C 1
ATOM 1049 O O . GLY A 1 139 ? -10.969 -8.562 -2.049 1 90.44 139 GLY A O 1
ATOM 1050 N N . GLU A 1 140 ? -12.797 -7.219 -1.779 1 92 140 GLU A N 1
ATOM 1051 C CA . GLU A 1 140 ? -13.688 -8.219 -2.367 1 92 140 GLU A CA 1
ATOM 1052 C C . GLU A 1 140 ? -13.391 -8.406 -3.854 1 92 140 GLU A C 1
ATOM 1054 O O . GLU A 1 140 ? -13.336 -9.539 -4.34 1 92 140 GLU A O 1
ATOM 1059 N N . ARG A 1 141 ? -13.156 -7.352 -4.508 1 93.81 141 ARG A N 1
ATOM 1060 C CA . ARG A 1 141 ? -12.852 -7.418 -5.934 1 93.81 141 ARG A CA 1
ATOM 1061 C C . ARG A 1 141 ? -11.562 -8.195 -6.18 1 93.81 141 ARG A C 1
ATOM 1063 O O . ARG A 1 141 ? -11.484 -8.984 -7.121 1 93.81 141 ARG A O 1
ATOM 1070 N N . GLN A 1 142 ? -10.641 -7.961 -5.309 1 94 142 GLN A N 1
ATOM 1071 C CA . GLN A 1 142 ? -9.367 -8.648 -5.469 1 94 142 GLN A CA 1
ATOM 1072 C C . GLN A 1 142 ? -9.531 -10.156 -5.305 1 94 142 GLN A C 1
ATOM 1074 O O . GLN A 1 142 ? -8.938 -10.93 -6.059 1 94 142 GLN A O 1
ATOM 1079 N N . ARG A 1 143 ? -10.312 -10.547 -4.375 1 95.06 143 ARG A N 1
ATOM 1080 C CA . ARG A 1 143 ? -10.539 -11.977 -4.156 1 95.06 143 ARG A CA 1
ATOM 1081 C C . ARG A 1 143 ? -11.305 -12.594 -5.328 1 95.06 143 ARG A C 1
ATOM 1083 O O . ARG A 1 143 ? -11.031 -13.727 -5.719 1 95.06 143 ARG A O 1
ATOM 1090 N N . VAL A 1 144 ? -12.211 -11.805 -5.879 1 96.31 144 VAL A N 1
ATOM 1091 C CA . VAL A 1 144 ? -12.961 -12.281 -7.039 1 96.31 144 VAL A CA 1
ATOM 1092 C C . VAL A 1 144 ? -12.016 -12.453 -8.227 1 96.31 144 VAL A C 1
ATOM 1094 O O . VAL A 1 144 ? -12.086 -13.453 -8.938 1 96.31 144 VAL A O 1
ATOM 1097 N N . GLN A 1 145 ? -11.188 -11.477 -8.398 1 96.44 145 GLN A N 1
ATOM 1098 C CA . GLN A 1 145 ? -10.211 -11.578 -9.477 1 96.44 145 GLN A CA 1
ATOM 1099 C C . GLN A 1 145 ? -9.281 -12.773 -9.273 1 96.44 145 GLN A C 1
ATOM 1101 O O . GLN A 1 145 ? -8.914 -13.453 -10.234 1 96.44 145 GLN A O 1
ATOM 1106 N N . LEU A 1 146 ? -8.906 -12.992 -8.055 1 97.25 146 LEU A N 1
ATOM 1107 C CA . LEU A 1 146 ? -8.094 -14.164 -7.746 1 97.25 146 LEU A CA 1
ATOM 1108 C C . LEU A 1 146 ? -8.844 -15.445 -8.078 1 97.25 146 LEU A C 1
ATOM 1110 O O . LEU A 1 146 ? -8.273 -16.375 -8.664 1 97.25 146 LEU A O 1
ATOM 1114 N N . ALA A 1 147 ? -10.102 -15.484 -7.738 1 97.38 147 ALA A N 1
ATOM 1115 C CA . ALA A 1 147 ? -10.93 -16.641 -8.094 1 97.38 147 ALA A CA 1
ATOM 1116 C C . ALA A 1 147 ? -10.938 -16.859 -9.609 1 97.38 147 ALA A C 1
ATOM 1118 O O . ALA A 1 147 ? -10.797 -17.984 -10.07 1 97.38 147 ALA A O 1
ATOM 1119 N N . ARG A 1 148 ? -11.117 -15.828 -10.305 1 97.12 148 ARG A N 1
ATOM 1120 C CA . ARG A 1 148 ? -11.117 -15.898 -11.766 1 97.12 148 ARG A CA 1
ATOM 1121 C C . ARG A 1 148 ? -9.828 -16.516 -12.281 1 97.12 148 ARG A C 1
ATOM 1123 O O . ARG A 1 148 ? -9.867 -17.422 -13.125 1 97.12 148 ARG A O 1
ATOM 1130 N N . VAL A 1 149 ? -8.742 -16.078 -11.727 1 97.56 149 VAL A N 1
ATOM 1131 C CA . VAL A 1 149 ? -7.438 -16.562 -12.172 1 97.56 149 VAL A CA 1
ATOM 1132 C C . VAL A 1 149 ? -7.262 -18.016 -11.766 1 97.56 149 VAL A C 1
ATOM 1134 O O . VAL A 1 149 ? -6.762 -18.828 -12.539 1 97.56 149 VAL A O 1
ATOM 1137 N N . LEU A 1 150 ? -7.707 -18.344 -10.586 1 97.75 150 LEU A N 1
ATOM 1138 C CA . LEU A 1 150 ? -7.555 -19.719 -10.094 1 97.75 150 LEU A CA 1
ATOM 1139 C C . LEU A 1 150 ? -8.398 -20.688 -10.914 1 97.75 150 LEU A C 1
ATOM 1141 O O . LEU A 1 150 ? -7.965 -21.797 -11.195 1 97.75 150 LEU A O 1
ATOM 1145 N N . THR A 1 151 ? -9.617 -20.266 -11.328 1 96.94 151 THR A N 1
ATOM 1146 C CA . THR A 1 151 ? -10.469 -21.125 -12.156 1 96.94 151 THR A CA 1
ATOM 1147 C C . THR A 1 151 ? -9.766 -21.484 -13.461 1 96.94 151 THR A C 1
ATOM 1149 O O . THR A 1 151 ? -9.969 -22.562 -14 1 96.94 151 THR A O 1
ATOM 1152 N N . GLN A 1 152 ? -8.984 -20.562 -13.875 1 96.38 152 GLN A N 1
ATOM 1153 C CA . GLN A 1 152 ? -8.258 -20.75 -15.117 1 96.38 152 GLN A CA 1
ATOM 1154 C C . GLN A 1 152 ? -7.23 -21.891 -14.992 1 96.38 152 GLN A C 1
ATOM 1156 O O . GLN A 1 152 ? -7.043 -22.672 -15.922 1 96.38 152 GLN A O 1
ATOM 1161 N N . ILE A 1 153 ? -6.637 -22 -13.82 1 96.81 153 ILE A N 1
ATOM 1162 C CA . ILE A 1 153 ? -5.547 -22.953 -13.672 1 96.81 153 ILE A CA 1
ATOM 1163 C C . ILE A 1 153 ? -5.891 -23.969 -12.578 1 96.81 153 ILE A C 1
ATOM 1165 O O . ILE A 1 153 ? -5 -24.5 -11.914 1 96.81 153 ILE A O 1
ATOM 1169 N N . TRP A 1 154 ? -7.102 -24.172 -12.375 1 94.31 154 TRP A N 1
ATOM 1170 C CA . TRP A 1 154 ? -7.578 -25.016 -11.281 1 94.31 154 TRP A CA 1
ATOM 1171 C C . TRP A 1 154 ? -7.125 -26.453 -11.477 1 94.31 154 TRP A C 1
ATOM 1173 O O . TRP A 1 154 ? -6.641 -27.094 -10.539 1 94.31 154 TRP A O 1
ATOM 1183 N N . GLU A 1 155 ? -7.258 -26.953 -12.656 1 88.5 155 GLU A N 1
ATOM 1184 C CA . GLU A 1 155 ? -6.969 -28.344 -12.945 1 88.5 155 GLU A CA 1
ATOM 1185 C C . GLU A 1 155 ? -5.586 -28.516 -13.562 1 88.5 155 GLU A C 1
ATOM 1187 O O . GLU A 1 155 ? -5.156 -27.688 -14.367 1 88.5 155 GLU A O 1
ATOM 1192 N N . PRO A 1 156 ? -4.98 -29.594 -13.148 1 84.56 156 PRO A N 1
ATOM 1193 C CA . PRO A 1 156 ? -3.697 -29.844 -13.805 1 84.56 156 PRO A CA 1
ATOM 1194 C C . PRO A 1 156 ? -3.855 -30.234 -15.273 1 84.56 156 PRO A C 1
ATOM 1196 O O . PRO A 1 156 ? -4.898 -30.781 -15.664 1 84.56 156 PRO A O 1
ATOM 1199 N N . VAL A 1 157 ? -3.008 -29.828 -16.031 1 85.06 157 VAL A N 1
ATOM 1200 C CA . VAL A 1 157 ? -2.916 -30.297 -17.406 1 85.06 157 VAL A CA 1
ATOM 1201 C C . VAL A 1 157 ? -2.006 -31.516 -17.484 1 85.06 157 VAL A C 1
ATOM 1203 O O . VAL A 1 157 ? -0.783 -31.391 -17.578 1 85.06 157 VAL A O 1
ATOM 1206 N N . GLY A 1 158 ? -2.656 -32.594 -17.469 1 87.75 158 GLY A N 1
ATOM 1207 C CA . GLY A 1 158 ? -1.851 -33.812 -17.297 1 87.75 158 GLY A CA 1
ATOM 1208 C C . GLY A 1 158 ? -1.147 -33.875 -15.953 1 87.75 158 GLY A C 1
ATOM 1209 O O . GLY A 1 158 ? -1.781 -33.719 -14.906 1 87.75 158 GLY A O 1
ATOM 1210 N N . ASP A 1 159 ? 0.19 -34.031 -16.047 1 90.56 159 ASP A N 1
ATOM 1211 C CA . ASP A 1 159 ? 0.989 -34.094 -14.828 1 90.56 159 ASP A CA 1
ATOM 1212 C C . ASP A 1 159 ? 1.8 -32.812 -14.648 1 90.56 159 ASP A C 1
ATOM 1214 O O . ASP A 1 159 ? 2.709 -32.75 -13.812 1 90.56 159 ASP A O 1
ATOM 1218 N N . LEU A 1 160 ? 1.377 -31.844 -15.359 1 93.44 160 LEU A N 1
ATOM 1219 C CA . LEU A 1 160 ? 2.16 -30.625 -15.336 1 93.44 160 LEU A CA 1
ATOM 1220 C C . LEU A 1 160 ? 1.708 -29.703 -14.195 1 93.44 160 LEU A C 1
ATOM 1222 O O . LEU A 1 160 ? 0.513 -29.438 -14.047 1 93.44 160 LEU A O 1
ATOM 1226 N N . PRO A 1 161 ? 2.637 -29.297 -13.43 1 95.25 161 PRO A N 1
ATOM 1227 C CA . PRO A 1 161 ? 2.291 -28.297 -12.414 1 95.25 161 PRO A CA 1
ATOM 1228 C C . PRO A 1 161 ? 1.83 -26.969 -13.023 1 95.25 161 PRO A C 1
ATOM 1230 O O . PRO A 1 161 ? 2.172 -26.656 -14.164 1 95.25 161 PRO A O 1
ATOM 1233 N N . ARG A 1 162 ? 1.03 -26.219 -12.305 1 96.69 162 ARG A N 1
ATOM 1234 C CA . ARG A 1 162 ? 0.533 -24.906 -12.695 1 96.69 162 ARG A CA 1
ATOM 1235 C C . ARG A 1 162 ? 1.222 -23.797 -11.898 1 96.69 162 ARG A C 1
ATOM 1237 O O . ARG A 1 162 ? 1.791 -24.047 -10.836 1 96.69 162 ARG A O 1
ATOM 1244 N N . TYR A 1 163 ? 1.169 -22.578 -12.453 1 98.19 163 TYR A N 1
ATOM 1245 C CA . TYR A 1 163 ? 1.873 -21.469 -11.828 1 98.19 163 TYR A CA 1
ATOM 1246 C C . TYR A 1 163 ? 0.973 -20.25 -11.734 1 98.19 163 TYR A C 1
ATOM 1248 O O . TYR A 1 163 ? 0.296 -19.875 -12.695 1 98.19 163 TYR A O 1
ATOM 1256 N N . LEU A 1 164 ? 0.92 -19.672 -10.523 1 98.38 164 LEU A N 1
ATOM 1257 C CA . LEU A 1 164 ? 0.165 -18.469 -10.211 1 98.38 164 LEU A CA 1
ATOM 1258 C C . LEU A 1 164 ? 1.1 -17.281 -10.016 1 98.38 164 LEU A C 1
ATOM 1260 O O . LEU A 1 164 ? 1.949 -17.297 -9.117 1 98.38 164 LEU A O 1
ATOM 1264 N N . LEU A 1 165 ? 1.013 -16.266 -10.883 1 98.56 165 LEU A N 1
ATOM 1265 C CA . LEU A 1 165 ? 1.845 -15.078 -10.812 1 98.56 165 LEU A CA 1
ATOM 1266 C C . LEU A 1 165 ? 1.022 -13.867 -10.383 1 98.56 165 LEU A C 1
ATOM 1268 O O . LEU A 1 165 ? 0.042 -13.508 -11.039 1 98.56 165 LEU A O 1
ATOM 1272 N N . LEU A 1 166 ? 1.447 -13.258 -9.266 1 98.12 166 LEU A N 1
ATOM 1273 C CA . LEU A 1 166 ? 0.689 -12.164 -8.664 1 98.12 166 LEU A CA 1
ATOM 1274 C C . LEU A 1 166 ? 1.483 -10.867 -8.703 1 98.12 166 LEU A C 1
ATOM 1276 O O . LEU A 1 166 ? 2.576 -10.781 -8.141 1 98.12 166 LEU A O 1
ATOM 1280 N N . ASP A 1 167 ? 0.941 -9.891 -9.375 1 96.44 167 ASP A N 1
ATOM 1281 C CA . ASP A 1 167 ? 1.584 -8.578 -9.445 1 96.44 167 ASP A CA 1
ATOM 1282 C C . ASP A 1 167 ? 1.005 -7.621 -8.406 1 96.44 167 ASP A C 1
ATOM 1284 O O . ASP A 1 167 ? 0.014 -6.938 -8.664 1 96.44 167 ASP A O 1
ATOM 1288 N N . GLU A 1 168 ? 1.667 -7.547 -7.273 1 94.38 168 GLU A N 1
ATOM 1289 C CA . GLU A 1 168 ? 1.3 -6.688 -6.156 1 94.38 168 GLU A CA 1
ATOM 1290 C C . GLU A 1 168 ? -0.152 -6.91 -5.742 1 94.38 168 GLU A C 1
ATOM 1292 O O . GLU A 1 168 ? -0.932 -5.957 -5.656 1 94.38 168 GLU A O 1
ATOM 1297 N N . PRO A 1 169 ? -0.462 -8.094 -5.32 1 95.25 169 PRO A N 1
ATOM 1298 C CA . PRO A 1 169 ? -1.852 -8.469 -5.043 1 95.25 169 PRO A CA 1
ATOM 1299 C C . PRO A 1 169 ? -2.396 -7.805 -3.779 1 95.25 169 PRO A C 1
ATOM 1301 O O . PRO A 1 169 ? -3.607 -7.828 -3.541 1 95.25 169 PRO A O 1
ATOM 1304 N N . THR A 1 170 ? -1.52 -7.211 -2.98 1 93.62 170 THR A N 1
ATOM 1305 C CA . THR A 1 170 ? -1.957 -6.699 -1.687 1 93.62 170 THR A CA 1
ATOM 1306 C C . THR A 1 170 ? -2.031 -5.176 -1.705 1 93.62 170 THR A C 1
ATOM 1308 O O . THR A 1 170 ? -2.322 -4.551 -0.684 1 93.62 170 THR A O 1
ATOM 1311 N N . SER A 1 171 ? -1.785 -4.594 -2.83 1 86.94 171 SER A N 1
ATOM 1312 C CA . SER A 1 171 ? -1.798 -3.137 -2.914 1 86.94 171 SER A CA 1
ATOM 1313 C C . SER A 1 171 ? -3.186 -2.578 -2.611 1 86.94 171 SER A C 1
ATOM 1315 O O . SER A 1 171 ? -4.195 -3.15 -3.027 1 86.94 171 SER A O 1
ATOM 1317 N N . ALA A 1 172 ? -3.266 -1.48 -1.797 1 81.19 172 ALA A N 1
ATOM 1318 C CA . ALA A 1 172 ? -4.473 -0.713 -1.5 1 81.19 172 ALA A CA 1
ATOM 1319 C C . ALA A 1 172 ? -5.453 -1.535 -0.67 1 81.19 172 ALA A C 1
ATOM 1321 O O . ALA A 1 172 ? -6.645 -1.212 -0.603 1 81.19 172 ALA A O 1
ATOM 1322 N N . LEU A 1 173 ? -4.988 -2.756 -0.208 1 90.5 173 LEU A N 1
ATOM 1323 C CA . LEU A 1 173 ? -5.84 -3.578 0.645 1 90.5 173 LEU A CA 1
ATOM 1324 C C . LEU A 1 173 ? -5.57 -3.291 2.119 1 90.5 173 LEU A C 1
ATOM 1326 O O . LEU A 1 173 ? -4.461 -2.9 2.488 1 90.5 173 LEU A O 1
ATOM 1330 N N . ASP A 1 174 ? -6.613 -3.457 2.898 1 92.06 174 ASP A N 1
ATOM 1331 C CA . ASP A 1 174 ? -6.422 -3.32 4.34 1 92.06 174 ASP A CA 1
ATOM 1332 C C . ASP A 1 174 ? -5.801 -4.586 4.934 1 92.06 174 ASP A C 1
ATOM 1334 O O . ASP A 1 174 ? -5.504 -5.535 4.207 1 92.06 174 ASP A O 1
ATOM 1338 N N . LEU A 1 175 ? -5.598 -4.543 6.203 1 93.81 175 LEU A N 1
ATOM 1339 C CA . LEU A 1 175 ? -4.875 -5.574 6.938 1 93.81 175 LEU A CA 1
ATOM 1340 C C . LEU A 1 175 ? -5.461 -6.953 6.664 1 93.81 175 LEU A C 1
ATOM 1342 O O . LEU A 1 175 ? -4.758 -7.852 6.195 1 93.81 175 LEU A O 1
ATOM 1346 N N . ALA A 1 176 ? -6.738 -7.176 6.836 1 94.12 176 ALA A N 1
ATOM 1347 C CA . ALA A 1 176 ? -7.387 -8.484 6.719 1 94.12 176 ALA A CA 1
ATOM 1348 C C . ALA A 1 176 ? -7.336 -8.992 5.281 1 94.12 176 ALA A C 1
ATOM 1350 O O . ALA A 1 176 ? -7.043 -10.164 5.043 1 94.12 176 ALA A O 1
ATOM 1351 N N . HIS A 1 177 ? -7.527 -8.156 4.375 1 93.25 177 HIS A N 1
ATOM 1352 C CA . HIS A 1 177 ? -7.613 -8.578 2.98 1 93.25 177 HIS A CA 1
ATOM 1353 C C . HIS A 1 177 ? -6.238 -8.898 2.414 1 93.25 177 HIS A C 1
ATOM 1355 O O . HIS A 1 177 ? -6.098 -9.789 1.575 1 93.25 177 HIS A O 1
ATOM 1361 N N . GLN A 1 178 ? -5.203 -8.125 2.881 1 95.12 178 GLN A N 1
ATOM 1362 C CA . GLN A 1 178 ? -3.842 -8.453 2.473 1 95.12 178 GLN A CA 1
ATOM 1363 C C . GLN A 1 178 ? -3.49 -9.891 2.83 1 95.12 178 GLN A C 1
ATOM 1365 O O . GLN A 1 178 ? -3.01 -10.648 1.983 1 95.12 178 GLN A O 1
ATOM 1370 N N . HIS A 1 179 ? -3.801 -10.234 4.027 1 95.81 179 HIS A N 1
ATOM 1371 C CA . HIS A 1 179 ? -3.471 -11.578 4.508 1 95.81 179 HIS A CA 1
ATOM 1372 C C . HIS A 1 179 ? -4.363 -12.633 3.863 1 95.81 179 HIS A C 1
ATOM 1374 O O . HIS A 1 179 ? -3.904 -13.727 3.549 1 95.81 179 HIS A O 1
ATOM 1380 N N . SER A 1 180 ? -5.566 -12.289 3.619 1 94.62 180 SER A N 1
ATOM 1381 C CA . SER A 1 180 ? -6.5 -13.227 3 1 94.62 180 SER A CA 1
ATOM 1382 C C . SER A 1 180 ? -6.035 -13.633 1.608 1 94.62 180 SER A C 1
ATOM 1384 O O . SER A 1 180 ? -5.973 -14.828 1.293 1 94.62 180 SER A O 1
ATOM 1386 N N . VAL A 1 181 ? -5.652 -12.703 0.823 1 96.06 181 VAL A N 1
ATOM 1387 C CA . VAL A 1 181 ? -5.242 -12.961 -0.553 1 96.06 181 VAL A CA 1
ATOM 1388 C C . VAL A 1 181 ? -3.994 -13.844 -0.562 1 96.06 181 VAL A C 1
ATOM 1390 O O . VAL A 1 181 ? -3.924 -14.82 -1.308 1 96.06 181 VAL A O 1
ATOM 1393 N N . LEU A 1 182 ? -3.039 -13.57 0.267 1 97.19 182 LEU A N 1
ATOM 1394 C CA . LEU A 1 182 ? -1.798 -14.336 0.297 1 97.19 182 LEU A CA 1
ATOM 1395 C C . LEU A 1 182 ? -2.025 -15.719 0.901 1 97.19 182 LEU A C 1
ATOM 1397 O O . LEU A 1 182 ? -1.389 -16.688 0.492 1 97.19 182 LEU A O 1
ATOM 1401 N N . ALA A 1 183 ? -2.959 -15.758 1.815 1 96.62 183 ALA A N 1
ATOM 1402 C CA . ALA A 1 183 ? -3.314 -17.047 2.383 1 96.62 183 ALA A CA 1
ATOM 1403 C C . ALA A 1 183 ? -3.949 -17.953 1.331 1 96.62 183 ALA A C 1
ATOM 1405 O O . ALA A 1 183 ? -3.686 -19.156 1.297 1 96.62 183 ALA A O 1
ATOM 1406 N N . ILE A 1 184 ? -4.758 -17.375 0.549 1 96.25 184 ILE A N 1
ATOM 1407 C CA . ILE A 1 184 ? -5.398 -18.125 -0.525 1 96.25 184 ILE A CA 1
ATOM 1408 C C . ILE A 1 184 ? -4.34 -18.656 -1.491 1 96.25 184 ILE A C 1
ATOM 1410 O O . ILE A 1 184 ? -4.367 -19.828 -1.873 1 96.25 184 ILE A O 1
ATOM 1414 N N . ALA A 1 185 ? -3.422 -17.812 -1.867 1 97.12 185 ALA A N 1
ATOM 1415 C CA . ALA A 1 185 ? -2.338 -18.234 -2.754 1 97.12 185 ALA A CA 1
ATOM 1416 C C . ALA A 1 185 ? -1.519 -19.359 -2.129 1 97.12 185 ALA A C 1
ATOM 1418 O O . ALA A 1 185 ? -1.164 -20.328 -2.807 1 97.12 185 ALA A O 1
ATOM 1419 N N . ARG A 1 186 ? -1.251 -19.234 -0.874 1 96.75 186 ARG A N 1
ATOM 1420 C CA . ARG A 1 186 ? -0.509 -20.266 -0.14 1 96.75 186 ARG A CA 1
ATOM 1421 C C . ARG A 1 186 ? -1.271 -21.578 -0.118 1 96.75 186 ARG A C 1
ATOM 1423 O O . ARG A 1 186 ? -0.697 -22.641 -0.386 1 96.75 186 ARG A O 1
ATOM 1430 N N . ARG A 1 187 ? -2.492 -21.484 0.144 1 94.81 187 ARG A N 1
ATOM 1431 C CA . ARG A 1 187 ? -3.328 -22.688 0.17 1 94.81 187 ARG A CA 1
ATOM 1432 C C . ARG A 1 187 ? -3.369 -23.359 -1.199 1 94.81 187 ARG A C 1
ATOM 1434 O O . ARG A 1 187 ? -3.328 -24.578 -1.297 1 94.81 187 ARG A O 1
ATOM 1441 N N . PHE A 1 188 ? -3.443 -22.562 -2.199 1 95.94 188 PHE A N 1
ATOM 1442 C CA . PHE A 1 188 ? -3.463 -23.094 -3.555 1 95.94 188 PHE A CA 1
ATOM 1443 C C . PHE A 1 188 ? -2.166 -23.844 -3.867 1 95.94 188 PHE A C 1
ATOM 1445 O O . PHE A 1 188 ? -2.188 -24.922 -4.438 1 95.94 188 PHE A O 1
ATOM 1452 N N . ALA A 1 189 ? -1.094 -23.266 -3.438 1 96.81 189 ALA A N 1
ATOM 1453 C CA . ALA A 1 189 ? 0.208 -23.891 -3.635 1 96.81 189 ALA A CA 1
ATOM 1454 C C . ALA A 1 189 ? 0.295 -25.219 -2.879 1 96.81 189 ALA A C 1
ATOM 1456 O O . ALA A 1 189 ? 0.711 -26.234 -3.439 1 96.81 189 ALA A O 1
ATOM 1457 N N . ASP A 1 190 ? -0.191 -25.219 -1.686 1 94.81 190 ASP A N 1
ATOM 1458 C CA . ASP A 1 190 ? -0.083 -26.391 -0.822 1 94.81 190 ASP A CA 1
ATOM 1459 C C . ASP A 1 190 ? -1.006 -27.5 -1.298 1 94.81 190 ASP A C 1
ATOM 1461 O O . ASP A 1 190 ? -0.599 -28.672 -1.362 1 94.81 190 ASP A O 1
ATOM 1465 N N . ARG A 1 191 ? -2.168 -27.141 -1.693 1 91.94 191 ARG A N 1
ATOM 1466 C CA . ARG A 1 191 ? -3.199 -28.125 -2.01 1 91.94 191 ARG A CA 1
ATOM 1467 C C . ARG A 1 191 ? -3.002 -28.688 -3.41 1 91.94 191 ARG A C 1
AT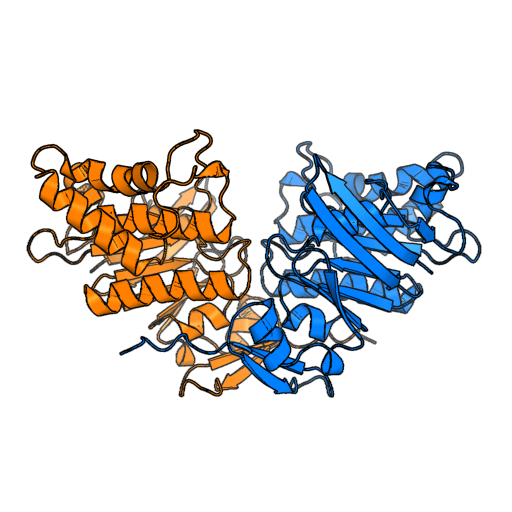OM 1469 O O . ARG A 1 191 ? -3.242 -29.875 -3.645 1 91.94 191 ARG A O 1
ATOM 1476 N N . PHE A 1 192 ? -2.518 -27.828 -4.289 1 93.88 192 PHE A N 1
ATOM 1477 C CA . PHE A 1 192 ? -2.539 -28.25 -5.688 1 93.88 192 PHE A CA 1
ATOM 1478 C C . PHE A 1 192 ? -1.124 -28.344 -6.242 1 93.88 192 PHE A C 1
ATOM 1480 O O . PHE A 1 192 ? -0.937 -28.562 -7.445 1 93.88 192 PHE A O 1
ATOM 1487 N N . GLN A 1 193 ? -0.155 -28.156 -5.406 1 94.88 193 GLN A N 1
ATOM 1488 C CA . GLN A 1 193 ? 1.247 -28.219 -5.805 1 94.88 193 GLN A CA 1
ATOM 1489 C C . GLN A 1 193 ? 1.542 -27.219 -6.926 1 94.88 193 GLN A C 1
ATOM 1491 O O . GLN A 1 193 ? 2.221 -27.562 -7.898 1 94.88 193 GLN A O 1
ATOM 1496 N N . ALA A 1 194 ? 0.918 -26.125 -6.875 1 96.88 194 ALA A N 1
ATOM 1497 C CA . ALA A 1 194 ? 1.149 -25.031 -7.824 1 96.88 194 ALA A CA 1
ATOM 1498 C C . ALA A 1 194 ? 2.273 -24.125 -7.348 1 96.88 194 ALA A C 1
ATOM 1500 O O . ALA A 1 194 ? 2.42 -23.875 -6.148 1 96.88 194 ALA A O 1
ATOM 1501 N N . GLY A 1 195 ? 3.096 -23.656 -8.289 1 98.12 195 GLY A N 1
ATOM 1502 C CA . GLY A 1 195 ? 4.055 -22.609 -7.945 1 98.12 195 GLY A CA 1
ATOM 1503 C C . GLY A 1 195 ? 3.449 -21.219 -7.926 1 98.12 195 GLY A C 1
ATOM 1504 O O . GLY A 1 195 ? 2.617 -20.891 -8.773 1 98.12 195 GLY A O 1
ATOM 1505 N N . VAL A 1 196 ? 3.846 -20.438 -6.941 1 98.62 196 VAL A N 1
ATOM 1506 C CA . VAL A 1 196 ? 3.328 -19.078 -6.824 1 98.62 196 VAL A CA 1
ATOM 1507 C C . VAL A 1 196 ? 4.488 -18.078 -6.824 1 98.62 196 VAL A C 1
ATOM 1509 O O . VAL A 1 196 ? 5.473 -18.266 -6.102 1 98.62 196 VAL A O 1
ATOM 1512 N N . LEU A 1 197 ? 4.414 -17.125 -7.707 1 98.75 197 LEU A N 1
ATOM 1513 C CA . LEU A 1 197 ? 5.316 -15.977 -7.707 1 98.75 197 LEU A CA 1
ATOM 1514 C C . LEU A 1 197 ? 4.555 -14.695 -7.406 1 98.75 197 LEU A C 1
ATOM 1516 O O . LEU A 1 197 ? 3.611 -14.344 -8.117 1 98.75 197 LEU A O 1
ATOM 1520 N N . ALA A 1 198 ? 4.941 -14.016 -6.316 1 98.38 198 ALA A N 1
ATOM 1521 C CA . ALA A 1 198 ? 4.242 -12.797 -5.926 1 98.38 198 ALA A CA 1
ATOM 1522 C C . ALA A 1 198 ? 5.215 -11.633 -5.758 1 98.38 198 ALA A C 1
ATOM 1524 O O . ALA A 1 198 ? 6.223 -11.758 -5.059 1 98.38 198 ALA A O 1
ATOM 1525 N N . ILE A 1 199 ? 4.945 -10.578 -6.477 1 97.75 199 ILE A N 1
ATOM 1526 C CA . ILE A 1 199 ? 5.656 -9.328 -6.215 1 97.75 199 ILE A CA 1
ATOM 1527 C C . ILE A 1 199 ? 5.047 -8.641 -4.996 1 97.75 199 ILE A C 1
ATOM 1529 O O . ILE A 1 199 ? 3.85 -8.344 -4.977 1 97.75 199 ILE A O 1
ATOM 1533 N N . LEU A 1 200 ? 5.891 -8.391 -3.949 1 96.31 200 LEU A N 1
ATOM 1534 C CA . LEU A 1 200 ? 5.406 -7.766 -2.723 1 96.31 200 LEU A CA 1
ATOM 1535 C C . LEU A 1 200 ? 6.289 -6.586 -2.326 1 96.31 200 LEU A C 1
ATOM 1537 O O . LEU A 1 200 ? 7.508 -6.625 -2.523 1 96.31 200 LEU A O 1
ATOM 1541 N N . HIS A 1 201 ? 5.648 -5.629 -1.673 1 91.62 201 HIS A N 1
ATOM 1542 C CA . HIS A 1 201 ? 6.398 -4.492 -1.146 1 91.62 201 HIS A CA 1
ATOM 1543 C C . HIS A 1 201 ? 6.645 -4.641 0.353 1 91.62 201 HIS A C 1
ATOM 1545 O O . HIS A 1 201 ? 7.535 -3.996 0.907 1 91.62 201 HIS A O 1
ATOM 1551 N N . ASP A 1 202 ? 5.848 -5.395 1.014 1 94.5 202 ASP A N 1
ATOM 1552 C CA . ASP A 1 202 ? 5.949 -5.582 2.459 1 94.5 202 ASP A CA 1
ATOM 1553 C C . ASP A 1 202 ? 6.828 -6.781 2.797 1 94.5 202 ASP A C 1
ATOM 1555 O O . ASP A 1 202 ? 6.461 -7.926 2.525 1 94.5 202 ASP A O 1
ATOM 1559 N N . LEU A 1 203 ? 7.867 -6.469 3.492 1 97.19 203 LEU A N 1
ATOM 1560 C CA . LEU A 1 203 ? 8.844 -7.504 3.797 1 97.19 203 LEU A CA 1
ATOM 1561 C C . LEU A 1 203 ? 8.281 -8.516 4.793 1 97.19 203 LEU A C 1
ATOM 1563 O O . LEU A 1 203 ? 8.617 -9.703 4.734 1 97.19 203 LEU A O 1
ATOM 1567 N N . ASN A 1 204 ? 7.473 -8.07 5.684 1 96.69 204 ASN A N 1
ATOM 1568 C CA . ASN A 1 204 ? 6.91 -8.977 6.676 1 96.69 204 ASN A CA 1
ATOM 1569 C C . ASN A 1 204 ? 5.863 -9.898 6.062 1 96.69 204 ASN A C 1
ATOM 1571 O O . ASN A 1 204 ? 5.746 -11.062 6.457 1 96.69 204 ASN A O 1
ATOM 1575 N N . LEU A 1 205 ? 5.105 -9.391 5.137 1 96.25 205 LEU A N 1
ATOM 1576 C CA . LEU A 1 205 ? 4.195 -10.25 4.391 1 96.25 205 LEU A CA 1
ATOM 1577 C C . LEU A 1 205 ? 4.961 -11.32 3.619 1 96.25 205 LEU A C 1
ATOM 1579 O O . LEU A 1 205 ? 4.582 -12.492 3.627 1 96.25 205 LEU A O 1
ATOM 1583 N N . ALA A 1 206 ? 6.008 -10.891 2.973 1 97.69 206 ALA A N 1
ATOM 1584 C CA . ALA A 1 206 ? 6.852 -11.836 2.244 1 97.69 206 ALA A CA 1
ATOM 1585 C C . ALA A 1 206 ? 7.391 -12.922 3.172 1 97.69 206 ALA A C 1
ATOM 1587 O O . ALA A 1 206 ? 7.324 -14.109 2.852 1 97.69 206 ALA A O 1
ATOM 1588 N N . ALA A 1 207 ? 7.855 -12.5 4.297 1 97.5 207 ALA A N 1
ATOM 1589 C CA . ALA A 1 207 ? 8.445 -13.422 5.258 1 97.5 207 ALA A CA 1
ATOM 1590 C C . ALA A 1 207 ? 7.418 -14.445 5.742 1 97.5 207 ALA A C 1
ATOM 1592 O O . ALA A 1 207 ? 7.742 -15.617 5.949 1 97.5 207 ALA A O 1
ATOM 1593 N N . LEU A 1 208 ? 6.262 -14 5.91 1 95.88 208 LEU A N 1
ATOM 1594 C CA . LEU A 1 208 ? 5.223 -14.812 6.535 1 95.88 208 LEU A CA 1
ATOM 1595 C C . LEU A 1 208 ? 4.711 -15.875 5.57 1 95.88 208 LEU A C 1
ATOM 1597 O O . LEU A 1 208 ? 4.418 -17 5.98 1 95.88 208 LEU A O 1
ATOM 1601 N N . TYR A 1 209 ? 4.664 -15.547 4.293 1 96.75 209 TYR A N 1
ATOM 1602 C CA . TYR A 1 209 ? 3.922 -16.422 3.389 1 96.75 209 TYR A CA 1
ATOM 1603 C C . TYR A 1 209 ? 4.859 -17.125 2.416 1 96.75 209 TYR A C 1
ATOM 1605 O O . TYR A 1 209 ? 4.508 -18.156 1.836 1 96.75 209 TYR A O 1
ATOM 1613 N N . ALA A 1 210 ? 6.023 -16.578 2.217 1 97.56 210 ALA A N 1
ATOM 1614 C CA . ALA A 1 210 ? 6.891 -17.125 1.171 1 97.56 210 ALA A CA 1
ATOM 1615 C C . ALA A 1 210 ? 7.801 -18.219 1.72 1 97.56 210 ALA A C 1
ATOM 1617 O O . ALA A 1 210 ? 8.219 -18.172 2.879 1 97.56 210 ALA A O 1
ATOM 1618 N N . ASP A 1 211 ? 8.094 -19.188 0.885 1 98 211 ASP A N 1
ATOM 1619 C CA . ASP A 1 211 ? 9.141 -20.172 1.175 1 98 211 ASP A CA 1
ATOM 1620 C C . ASP A 1 211 ? 10.523 -19.594 0.877 1 98 211 ASP A C 1
ATOM 1622 O O . ASP A 1 211 ? 11.484 -19.875 1.595 1 98 211 ASP A O 1
ATOM 1626 N N . ARG A 1 212 ? 10.562 -18.844 -0.186 1 98.5 212 ARG A N 1
ATOM 1627 C CA . ARG A 1 212 ? 11.773 -18.156 -0.586 1 98.5 212 ARG A CA 1
ATOM 1628 C C . ARG A 1 212 ? 11.477 -16.719 -0.996 1 98.5 212 ARG A C 1
ATOM 1630 O O . ARG A 1 212 ? 10.352 -16.406 -1.41 1 98.5 212 ARG A O 1
ATOM 1637 N N . ILE A 1 213 ? 12.477 -15.891 -0.856 1 98.56 213 ILE A N 1
ATOM 1638 C CA . ILE A 1 213 ? 12.391 -14.484 -1.221 1 98.56 213 ILE A CA 1
ATOM 1639 C C . ILE A 1 213 ? 13.516 -14.133 -2.191 1 98.56 213 ILE A C 1
ATOM 1641 O O . ILE A 1 213 ? 14.664 -14.539 -1.995 1 98.56 213 ILE A O 1
ATOM 1645 N N . ALA A 1 214 ? 13.172 -13.508 -3.256 1 98.75 214 ALA A N 1
ATOM 1646 C CA . ALA A 1 214 ? 14.125 -12.906 -4.18 1 98.75 214 ALA A CA 1
ATOM 1647 C C . ALA A 1 214 ? 14.18 -11.391 -3.996 1 98.75 214 ALA A C 1
ATOM 1649 O O . ALA A 1 214 ? 13.156 -10.703 -4.109 1 98.75 214 ALA A O 1
ATOM 1650 N N . VAL A 1 215 ? 15.359 -10.859 -3.709 1 98.44 215 VAL A N 1
ATOM 1651 C CA . VAL A 1 215 ? 15.531 -9.422 -3.523 1 98.44 215 VAL A CA 1
ATOM 1652 C C . VAL A 1 215 ? 16.156 -8.812 -4.773 1 98.44 215 VAL A C 1
ATOM 1654 O O . VAL A 1 215 ? 17.266 -9.18 -5.164 1 98.44 215 VAL A O 1
ATOM 1657 N N . LEU A 1 216 ? 15.422 -7.902 -5.332 1 97.81 216 LEU A N 1
ATOM 1658 C CA . LEU A 1 216 ? 15.891 -7.211 -6.527 1 97.81 216 LEU A CA 1
ATOM 1659 C C . LEU A 1 216 ? 16.359 -5.797 -6.195 1 97.81 216 LEU A C 1
ATOM 1661 O O . LEU A 1 216 ? 15.727 -5.105 -5.395 1 97.81 216 LEU A O 1
ATOM 1665 N N . HIS A 1 217 ? 17.469 -5.434 -6.797 1 96.94 217 HIS A N 1
ATOM 1666 C CA . HIS A 1 217 ? 17.984 -4.074 -6.684 1 96.94 217 HIS A CA 1
ATOM 1667 C C . HIS A 1 217 ? 18.688 -3.646 -7.965 1 96.94 217 HIS A C 1
ATOM 1669 O O . HIS A 1 217 ? 19.625 -4.32 -8.422 1 96.94 217 HIS A O 1
ATOM 1675 N N . SER A 1 218 ? 18.203 -2.549 -8.555 1 94.25 218 SER A N 1
ATOM 1676 C CA . SER A 1 218 ? 18.781 -1.986 -9.773 1 94.25 218 SER A CA 1
ATOM 1677 C C . SER A 1 218 ? 18.906 -3.043 -10.867 1 94.25 218 SER A C 1
ATOM 1679 O O . SER A 1 218 ? 19.953 -3.162 -11.508 1 94.25 218 SER A O 1
ATOM 1681 N N . GLY A 1 219 ? 17.922 -3.875 -10.875 1 96 219 GLY A N 1
ATOM 1682 C CA . GLY A 1 219 ? 17.844 -4.848 -11.953 1 96 219 GLY A CA 1
ATOM 1683 C C . GLY A 1 219 ? 18.625 -6.113 -11.68 1 96 219 GLY A C 1
ATOM 1684 O O . GLY A 1 219 ? 18.75 -6.977 -12.547 1 96 219 GLY A O 1
ATOM 1685 N N . ARG A 1 220 ? 19.172 -6.25 -10.508 1 97.25 220 ARG A N 1
ATOM 1686 C CA . ARG A 1 220 ? 19.969 -7.414 -10.164 1 97.25 220 ARG A CA 1
ATOM 1687 C C . ARG A 1 220 ? 19.359 -8.18 -9 1 97.25 220 ARG A C 1
ATOM 1689 O O . ARG A 1 220 ? 18.672 -7.602 -8.164 1 97.25 220 ARG A O 1
ATOM 1696 N N . LEU A 1 221 ? 19.625 -9.461 -9.016 1 98 221 LEU A N 1
ATOM 1697 C CA . LEU A 1 221 ? 19.203 -10.32 -7.91 1 98 221 LEU A CA 1
ATOM 1698 C C . LEU A 1 221 ? 20.234 -10.281 -6.781 1 98 221 LEU A C 1
ATOM 1700 O O . LEU A 1 221 ? 21.344 -10.797 -6.926 1 98 221 LEU A O 1
ATOM 1704 N N . MET A 1 222 ? 19.891 -9.734 -5.652 1 97.88 222 MET A N 1
ATOM 1705 C CA . MET A 1 222 ? 20.812 -9.5 -4.551 1 97.88 222 MET A CA 1
ATOM 1706 C C . MET A 1 222 ? 20.812 -10.672 -3.574 1 97.88 222 MET A C 1
ATOM 1708 O O . MET A 1 222 ? 21.812 -10.922 -2.895 1 97.88 222 MET A O 1
ATOM 1712 N N . ALA A 1 223 ? 19.75 -11.32 -3.432 1 97.88 223 ALA A N 1
ATOM 1713 C CA . ALA A 1 223 ? 19.562 -12.484 -2.566 1 97.88 223 ALA A CA 1
ATOM 1714 C C . ALA A 1 223 ? 18.438 -13.367 -3.068 1 97.88 223 ALA A C 1
ATOM 1716 O O . ALA A 1 223 ? 17.5 -12.883 -3.705 1 97.88 223 ALA A O 1
ATOM 1717 N N . PHE A 1 224 ? 18.547 -14.633 -2.891 1 98.12 224 PHE A N 1
ATOM 1718 C CA . PHE A 1 224 ? 17.562 -15.617 -3.314 1 98.12 224 PHE A CA 1
ATOM 1719 C C . PHE A 1 224 ? 17.641 -16.875 -2.447 1 98.12 224 PHE A C 1
ATOM 1721 O O . PHE A 1 224 ? 18.375 -17.812 -2.77 1 98.12 224 PHE A O 1
ATOM 1728 N N . ASP A 1 225 ? 16.844 -16.797 -1.384 1 98.12 225 ASP A N 1
ATOM 1729 C CA . ASP A 1 225 ? 16.875 -17.875 -0.393 1 98.12 225 ASP A CA 1
ATOM 1730 C C . ASP A 1 225 ? 15.664 -17.797 0.541 1 98.12 225 ASP A C 1
ATOM 1732 O O . ASP A 1 225 ? 14.719 -17.047 0.275 1 98.12 225 ASP A O 1
ATOM 1736 N N . SER A 1 226 ? 15.648 -18.641 1.614 1 97.94 226 SER A N 1
ATOM 1737 C CA . SER A 1 226 ? 14.586 -18.609 2.611 1 97.94 226 SER A CA 1
ATOM 1738 C C . SER A 1 226 ? 14.539 -17.266 3.32 1 97.94 226 SER A C 1
ATOM 1740 O O . SER A 1 226 ? 15.539 -16.547 3.373 1 97.94 226 SER A O 1
ATOM 1742 N N . PRO A 1 227 ? 13.359 -16.875 3.791 1 97.81 227 PRO A N 1
ATOM 1743 C CA . PRO A 1 227 ? 13.195 -15.57 4.422 1 97.81 227 PRO A CA 1
ATOM 1744 C C . PRO A 1 227 ? 14.234 -15.305 5.512 1 97.81 227 PRO A C 1
ATOM 1746 O O . PRO A 1 227 ? 14.789 -14.203 5.582 1 97.81 227 PRO A O 1
ATOM 1749 N N . ASP A 1 228 ? 14.547 -16.281 6.352 1 96.25 228 ASP A N 1
ATOM 1750 C CA . ASP A 1 228 ? 15.461 -16.109 7.48 1 96.25 228 ASP A CA 1
ATOM 1751 C C . ASP A 1 228 ? 16.891 -15.852 7.004 1 96.25 228 ASP A C 1
ATOM 1753 O O . ASP A 1 228 ? 17.672 -15.203 7.699 1 96.25 228 ASP A O 1
ATOM 1757 N N . ARG A 1 229 ? 17.172 -16.281 5.789 1 96.12 229 ARG A N 1
ATOM 1758 C CA . ARG A 1 229 ? 18.516 -16.109 5.238 1 96.12 229 ARG A CA 1
ATOM 1759 C C . ARG A 1 229 ? 18.609 -14.812 4.43 1 96.12 229 ARG A C 1
ATOM 1761 O O . ARG A 1 229 ? 19.688 -14.219 4.324 1 96.12 229 ARG A O 1
ATOM 1768 N N . VAL A 1 230 ? 17.516 -14.336 3.924 1 97.12 230 VAL A N 1
ATOM 1769 C CA . VAL A 1 230 ? 17.5 -13.203 3.004 1 97.12 230 VAL A CA 1
ATOM 1770 C C . VAL A 1 230 ? 17.297 -11.914 3.783 1 97.12 230 VAL A C 1
ATOM 1772 O O . VAL A 1 230 ? 17.953 -10.906 3.52 1 97.12 230 VAL A O 1
ATOM 1775 N N . LEU A 1 231 ? 16.359 -11.945 4.723 1 96.88 231 LEU A N 1
ATOM 1776 C CA . LEU A 1 231 ? 16 -10.727 5.438 1 96.88 231 LEU A CA 1
ATOM 1777 C C . LEU A 1 231 ? 16.938 -10.492 6.617 1 96.88 231 LEU A C 1
ATOM 1779 O O . LEU A 1 231 ? 16.75 -11.062 7.691 1 96.88 231 LEU A O 1
ATOM 1783 N N . ASP A 1 232 ? 17.906 -9.688 6.258 1 95.38 232 ASP A N 1
ATOM 1784 C CA . ASP A 1 232 ? 18.953 -9.281 7.188 1 95.38 232 ASP A CA 1
ATOM 1785 C C . ASP A 1 232 ? 19.094 -7.766 7.238 1 95.38 232 ASP A C 1
ATOM 1787 O O . ASP A 1 232 ? 18.938 -7.09 6.219 1 95.38 232 ASP A O 1
ATOM 1791 N N . ALA A 1 233 ? 19.438 -7.25 8.484 1 96.62 233 ALA A N 1
ATOM 1792 C CA . ALA A 1 233 ? 19.453 -5.805 8.703 1 96.62 233 ALA A CA 1
ATOM 1793 C C . ALA A 1 233 ? 20.422 -5.125 7.742 1 96.62 233 ALA A C 1
ATOM 1795 O O . ALA A 1 233 ? 20.125 -4.059 7.199 1 96.62 233 ALA A O 1
ATOM 1796 N N . ASP A 1 234 ? 21.562 -5.723 7.551 1 97.31 234 ASP A N 1
ATOM 1797 C CA . ASP A 1 234 ? 22.578 -5.129 6.688 1 97.31 234 ASP A CA 1
ATOM 1798 C C . ASP A 1 234 ? 22.109 -5.082 5.234 1 97.31 234 ASP A C 1
ATOM 1800 O O . ASP A 1 234 ? 22.281 -4.07 4.551 1 97.31 234 ASP A O 1
ATOM 1804 N N . LEU A 1 235 ? 21.531 -6.152 4.805 1 96.81 235 LEU A N 1
ATOM 1805 C CA . LEU A 1 235 ? 21.031 -6.211 3.438 1 96.81 235 LEU A CA 1
ATOM 1806 C C . LEU A 1 235 ? 19.922 -5.188 3.225 1 96.81 235 LEU A C 1
ATOM 1808 O O . LEU A 1 235 ? 19.891 -4.496 2.205 1 96.81 235 LEU A O 1
ATOM 1812 N N . ILE A 1 236 ? 19.016 -5.129 4.195 1 96.94 236 ILE A N 1
ATOM 1813 C CA . ILE A 1 236 ? 17.891 -4.207 4.098 1 96.94 236 ILE A CA 1
ATOM 1814 C C . ILE A 1 236 ? 18.391 -2.77 4.07 1 96.94 236 ILE A C 1
ATOM 1816 O O . ILE A 1 236 ? 17.922 -1.953 3.273 1 96.94 236 ILE A O 1
ATOM 1820 N N . MET A 1 237 ? 19.359 -2.48 4.887 1 96.62 237 MET A N 1
ATOM 1821 C CA . MET A 1 237 ? 19.953 -1.15 4.867 1 96.62 237 MET A CA 1
ATOM 1822 C C . MET A 1 237 ? 20.594 -0.862 3.514 1 96.62 237 MET A C 1
ATOM 1824 O O . MET A 1 237 ? 20.453 0.232 2.969 1 96.62 237 MET A O 1
ATOM 1828 N N . GLU A 1 238 ? 21.266 -1.79 3.023 1 96.31 238 GLU A N 1
ATOM 1829 C CA . GLU A 1 238 ? 21.969 -1.63 1.756 1 96.31 238 GLU A CA 1
ATOM 1830 C C . GLU A 1 238 ? 21 -1.422 0.602 1 96.31 238 GLU A C 1
ATOM 1832 O O . GLU A 1 238 ? 21.203 -0.537 -0.233 1 96.31 238 GLU A O 1
ATOM 1837 N N . ILE A 1 239 ? 19.953 -2.193 0.562 1 95.88 239 ILE A N 1
ATOM 1838 C CA . ILE A 1 239 ? 19.094 -2.258 -0.61 1 95.88 239 ILE A CA 1
ATOM 1839 C C . ILE A 1 239 ? 17.969 -1.243 -0.473 1 95.88 239 ILE A C 1
ATOM 1841 O O . ILE A 1 239 ? 17.625 -0.54 -1.431 1 95.88 239 ILE A O 1
ATOM 1845 N N . PHE A 1 240 ? 17.391 -1.122 0.729 1 94.69 240 PHE A N 1
ATOM 1846 C CA . PHE A 1 240 ? 16.219 -0.274 0.928 1 94.69 240 PHE A CA 1
ATOM 1847 C C . PHE A 1 240 ? 16.625 1.053 1.566 1 94.69 240 PHE A C 1
ATOM 1849 O O . PHE A 1 240 ? 15.812 1.983 1.627 1 94.69 240 PHE A O 1
ATOM 1856 N N . GLY A 1 241 ? 17.859 1.104 2.08 1 93.62 241 GLY A N 1
ATOM 1857 C CA . GLY A 1 241 ? 18.359 2.35 2.631 1 93.62 241 GLY A CA 1
ATOM 1858 C C . GLY A 1 241 ? 17.688 2.75 3.928 1 93.62 241 GLY A C 1
ATOM 1859 O O . GLY A 1 241 ? 17.469 3.938 4.18 1 93.62 241 GLY A O 1
ATOM 1860 N N . TYR A 1 242 ? 17.344 1.769 4.695 1 93.88 242 TYR A N 1
ATOM 1861 C CA . TYR A 1 242 ? 16.609 2.07 5.914 1 93.88 242 TYR A CA 1
ATOM 1862 C C . TYR A 1 242 ? 17.031 1.137 7.047 1 93.88 242 TYR A C 1
ATOM 1864 O O . TYR A 1 242 ? 17.141 -0.076 6.852 1 93.88 242 TYR A O 1
ATOM 1872 N N . PRO A 1 243 ? 17.25 1.696 8.242 1 95.5 243 PRO A N 1
ATOM 1873 C CA . PRO A 1 243 ? 17.656 0.86 9.375 1 95.5 243 PRO A CA 1
ATOM 1874 C C . PRO A 1 243 ? 16.5 0.068 9.969 1 95.5 243 PRO A C 1
ATOM 1876 O O . PRO A 1 243 ? 15.414 0.613 10.164 1 95.5 243 PRO A O 1
ATOM 1879 N N . VAL A 1 244 ? 16.797 -1.229 10.242 1 96.88 244 VAL A N 1
ATOM 1880 C CA . VAL A 1 244 ? 15.766 -2.088 10.812 1 96.88 244 VAL A CA 1
ATOM 1881 C C . VAL A 1 244 ? 16.375 -3.002 11.867 1 96.88 244 VAL A C 1
ATOM 1883 O O . VAL A 1 244 ? 17.594 -3.148 11.938 1 96.88 244 VAL A O 1
ATOM 1886 N N . THR A 1 245 ? 15.57 -3.521 12.75 1 96.44 245 THR A N 1
ATOM 1887 C CA . THR A 1 245 ? 15.883 -4.641 13.625 1 96.44 245 THR A CA 1
ATOM 1888 C C . THR A 1 245 ? 15.164 -5.906 13.172 1 96.44 245 THR A C 1
ATOM 1890 O O . THR A 1 245 ? 13.992 -5.855 12.789 1 96.44 245 THR A O 1
ATOM 1893 N N . ILE A 1 246 ? 15.891 -7.004 13.172 1 96.94 246 ILE A N 1
ATOM 1894 C CA . ILE A 1 246 ? 15.273 -8.281 12.828 1 96.94 246 ILE A CA 1
ATOM 1895 C C . ILE A 1 246 ? 14.961 -9.062 14.094 1 96.94 246 ILE A C 1
ATOM 1897 O O . ILE A 1 246 ? 15.859 -9.344 14.898 1 96.94 246 ILE A O 1
ATOM 1901 N N . ALA A 1 247 ? 13.727 -9.344 14.305 1 95.69 247 ALA A N 1
ATOM 1902 C CA . ALA A 1 247 ? 13.266 -10.188 15.398 1 95.69 247 ALA A CA 1
ATOM 1903 C C . ALA A 1 247 ? 12.633 -11.477 14.875 1 95.69 247 ALA A C 1
ATOM 1905 O O . ALA A 1 247 ? 12.719 -11.773 13.68 1 95.69 247 ALA A O 1
ATOM 1906 N N . VAL A 1 248 ? 12.18 -12.328 15.781 1 94.25 248 VAL A N 1
ATOM 1907 C CA . VAL A 1 248 ? 11.484 -13.555 15.398 1 94.25 248 VAL A CA 1
ATOM 1908 C C . VAL A 1 248 ? 9.984 -13.383 15.578 1 94.25 248 VAL A C 1
ATOM 1910 O O . VAL A 1 248 ? 9.531 -12.844 16.594 1 94.25 248 VAL A O 1
ATOM 1913 N N . HIS A 1 249 ? 9.273 -13.75 14.609 1 93.75 249 HIS A N 1
ATOM 1914 C CA . HIS A 1 249 ? 7.816 -13.68 14.688 1 93.75 249 HIS A CA 1
ATOM 1915 C C . HIS A 1 249 ? 7.293 -14.469 15.875 1 93.75 249 HIS A C 1
ATOM 1917 O O . HIS A 1 249 ? 7.742 -15.594 16.125 1 93.75 249 HIS A O 1
ATOM 1923 N N . PRO A 1 250 ? 6.371 -13.977 16.562 1 91.06 250 PRO A N 1
ATOM 1924 C CA . PRO A 1 250 ? 5.945 -14.625 17.812 1 91.06 250 PRO A CA 1
ATOM 1925 C C . PRO A 1 250 ? 5.219 -15.945 17.578 1 91.06 250 PRO A C 1
ATOM 1927 O O . PRO A 1 250 ? 5.27 -16.844 18.422 1 91.06 250 PRO A O 1
ATOM 1930 N N . THR A 1 251 ? 4.508 -16.109 16.484 1 88.81 251 THR A N 1
ATOM 1931 C CA . THR A 1 251 ? 3.689 -17.312 16.281 1 88.81 251 THR A CA 1
ATOM 1932 C C . THR A 1 251 ? 4.332 -18.25 15.266 1 88.81 251 THR A C 1
ATOM 1934 O O . THR A 1 251 ? 3.875 -19.375 15.086 1 88.81 251 THR A O 1
ATOM 1937 N N . LYS A 1 252 ? 5.203 -17.859 14.523 1 89.62 252 LYS A N 1
ATOM 1938 C CA . LYS A 1 252 ? 5.875 -18.672 13.516 1 89.62 252 LYS A CA 1
ATOM 1939 C C . LYS A 1 252 ? 7.387 -18.688 13.727 1 89.62 252 LYS A C 1
ATOM 1941 O O . LYS A 1 252 ? 8.078 -17.734 13.352 1 89.62 252 LYS A O 1
ATOM 1946 N N . THR A 1 253 ? 7.773 -19.875 14.125 1 85.62 253 THR A N 1
ATOM 1947 C CA . THR A 1 253 ? 9.195 -20 14.43 1 85.62 253 THR A CA 1
ATOM 1948 C C . THR A 1 253 ? 10.031 -19.875 13.164 1 85.62 253 THR A C 1
ATOM 1950 O O . THR A 1 253 ? 9.594 -20.266 12.078 1 85.62 253 THR A O 1
ATOM 1953 N N . ASN A 1 254 ? 11.055 -19.188 13.125 1 88.06 254 ASN A N 1
ATOM 1954 C CA . ASN A 1 254 ? 12.016 -19.047 12.031 1 88.06 254 ASN A CA 1
ATOM 1955 C C . ASN A 1 254 ? 11.555 -18 11.023 1 88.06 254 ASN A C 1
ATOM 1957 O O . ASN A 1 254 ? 12.039 -17.969 9.891 1 88.06 254 ASN A O 1
ATOM 1961 N N . CYS A 1 255 ? 10.445 -17.375 11.328 1 94.12 255 CYS A N 1
ATOM 1962 C CA . CYS A 1 255 ? 9.992 -16.281 10.484 1 94.12 255 CYS A CA 1
ATOM 1963 C C . CYS A 1 255 ? 10.539 -14.945 10.977 1 94.12 255 CYS A C 1
ATOM 1965 O O . CYS A 1 255 ? 10.211 -14.516 12.086 1 94.12 255 CYS A O 1
ATOM 1967 N N . PRO A 1 256 ? 11.391 -14.438 10.148 1 96.56 256 PRO A N 1
ATOM 196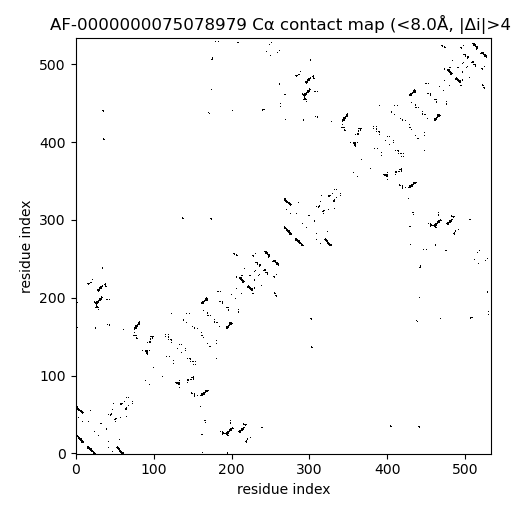8 C CA . PRO A 1 256 ? 11.922 -13.133 10.578 1 96.56 256 PRO A CA 1
ATOM 1969 C C . PRO A 1 256 ? 10.852 -12.047 10.602 1 96.56 256 PRO A C 1
ATOM 1971 O O . PRO A 1 256 ? 9.93 -12.062 9.781 1 96.56 256 PRO A O 1
ATOM 1974 N N . LEU A 1 257 ? 10.945 -11.188 11.562 1 96.69 257 LEU A N 1
ATOM 1975 C CA . LEU A 1 257 ? 10.125 -9.992 11.688 1 96.69 257 LEU A CA 1
ATOM 1976 C C . LEU A 1 257 ? 10.961 -8.734 11.492 1 96.69 257 LEU A C 1
ATOM 1978 O O . LEU A 1 257 ? 11.867 -8.453 12.281 1 96.69 257 LEU A O 1
ATOM 1982 N N . VAL A 1 258 ? 10.664 -8 10.453 1 96.94 258 VAL A N 1
ATOM 1983 C CA . VAL A 1 258 ? 11.391 -6.777 10.125 1 96.94 258 VAL A CA 1
ATOM 1984 C C . VAL A 1 258 ? 10.742 -5.59 10.844 1 96.94 258 VAL A C 1
ATOM 1986 O O . VAL A 1 258 ? 9.57 -5.277 10.609 1 96.94 258 VAL A O 1
ATOM 1989 N N . ILE A 1 259 ? 11.523 -4.879 11.688 1 97 259 ILE A N 1
ATOM 1990 C CA . ILE A 1 259 ? 11.008 -3.756 12.461 1 97 259 ILE A CA 1
ATOM 1991 C C . ILE A 1 259 ? 11.781 -2.488 12.109 1 97 259 ILE A C 1
ATOM 1993 O O . ILE A 1 259 ? 12.93 -2.312 12.531 1 97 259 ILE A O 1
ATOM 1997 N N . PRO A 1 260 ? 11.227 -1.624 11.352 1 95.19 260 PRO A N 1
ATOM 1998 C CA . PRO A 1 260 ? 11.898 -0.378 10.984 1 95.19 260 PRO A CA 1
ATOM 1999 C C . PRO A 1 260 ? 12.125 0.546 12.18 1 95.19 260 PRO A C 1
ATOM 2001 O O . PRO A 1 260 ? 11.289 0.606 13.078 1 95.19 260 PRO A O 1
ATOM 2004 N N . HIS A 1 261 ? 13.188 1.287 12.117 1 92.75 261 HIS A N 1
ATOM 2005 C CA . HIS A 1 261 ? 13.516 2.234 13.172 1 92.75 261 HIS A CA 1
ATOM 2006 C C . HIS A 1 261 ? 12.867 3.594 12.914 1 92.75 261 HIS A C 1
ATOM 2008 O O . HIS A 1 261 ? 12.578 3.936 11.766 1 92.75 261 HIS A O 1
ATOM 2014 N N . LEU A 1 262 ? 12.625 4.25 14.023 1 86.75 262 LEU A N 1
ATOM 2015 C CA . LEU A 1 262 ? 12.203 5.637 13.867 1 86.75 262 LEU A CA 1
ATOM 2016 C C . LEU A 1 262 ? 13.359 6.496 13.359 1 86.75 262 LEU A C 1
ATOM 2018 O O . LEU A 1 262 ? 14.5 6.34 13.812 1 86.75 262 LEU A O 1
ATOM 2022 N N . LEU A 1 263 ? 13.109 7.23 12.281 1 76.94 263 LEU A N 1
ATOM 2023 C CA . LEU A 1 263 ? 14.156 8.125 11.805 1 76.94 263 LEU A CA 1
ATOM 2024 C C . LEU A 1 263 ? 14.438 9.227 12.82 1 76.94 263 LEU A C 1
ATOM 2026 O O . LEU A 1 263 ? 13.508 9.836 13.359 1 76.94 263 LEU A O 1
ATOM 2030 N N . GLN A 1 264 ? 15.555 9.047 13.695 1 63.06 264 GLN A N 1
ATOM 2031 C CA . GLN A 1 264 ? 15.922 10.023 14.719 1 63.06 264 GLN A CA 1
ATOM 2032 C C . GLN A 1 264 ? 16.156 11.398 14.109 1 63.06 264 GLN A C 1
ATOM 2034 O O . GLN A 1 264 ? 16.609 11.508 12.961 1 63.06 264 GLN A O 1
ATOM 2039 N N . ASN A 1 265 ? 15.273 12.336 14.531 1 52.69 265 ASN A N 1
ATOM 2040 C CA . ASN A 1 265 ? 15.602 13.734 14.25 1 52.69 265 ASN A CA 1
ATOM 2041 C C . ASN A 1 265 ? 17.109 13.977 14.352 1 52.69 265 ASN A C 1
ATOM 2043 O O . ASN A 1 265 ? 17.734 13.602 15.344 1 52.69 265 ASN A O 1
ATOM 2047 N N . ALA A 1 266 ? 17.922 13.789 13.273 1 39.44 266 ALA A N 1
ATOM 2048 C CA . ALA A 1 266 ? 19.266 14.336 13.43 1 39.44 266 ALA A CA 1
ATOM 2049 C C . ALA A 1 266 ? 19.25 15.633 14.234 1 39.44 266 ALA A C 1
ATOM 2051 O O . ALA A 1 266 ? 18.531 16.578 13.883 1 39.44 266 ALA A O 1
ATOM 2052 N N . GLU A 1 267 ? 19.422 15.539 15.625 1 31.19 267 GLU A N 1
ATOM 2053 C CA . GLU A 1 267 ? 19.797 16.797 16.266 1 31.19 267 GLU A CA 1
ATOM 2054 C C . GLU A 1 267 ? 20.672 17.641 15.336 1 31.19 267 GLU A C 1
ATOM 2056 O O . GLU A 1 267 ? 21.531 17.109 14.633 1 31.19 267 GLU A O 1
ATOM 2061 N N . MET B 1 1 ? -6.379 25.359 16.719 1 95.12 1 MET B N 1
ATOM 2062 C CA . MET B 1 1 ? -6.664 23.922 16.688 1 95.12 1 MET B CA 1
ATOM 2063 C C . MET B 1 1 ? -7.617 23.578 15.539 1 95.12 1 MET B C 1
ATOM 2065 O O . MET B 1 1 ? -8.406 24.422 15.109 1 95.12 1 MET B O 1
ATOM 2069 N N . LEU B 1 2 ? -7.402 22.438 14.914 1 97.62 2 LEU B N 1
ATOM 2070 C CA . LEU B 1 2 ? -8.367 21.906 13.961 1 97.62 2 LEU B CA 1
ATOM 2071 C C . LEU B 1 2 ? -9.32 20.922 14.641 1 97.62 2 LEU B C 1
ATOM 2073 O O . LEU B 1 2 ? -8.891 19.906 15.18 1 97.62 2 LEU B O 1
ATOM 2077 N N . GLU B 1 3 ? -10.633 21.328 14.602 1 97.75 3 GLU B N 1
ATOM 2078 C CA . GLU B 1 3 ? -11.586 20.562 15.414 1 97.75 3 GLU B CA 1
ATOM 2079 C C . GLU B 1 3 ? -12.828 20.219 14.602 1 97.75 3 GLU B C 1
ATOM 2081 O O . GLU B 1 3 ? -13.375 21.062 13.891 1 97.75 3 GLU B O 1
ATOM 2086 N N . ALA B 1 4 ? -13.188 18.984 14.648 1 97.88 4 ALA B N 1
ATOM 2087 C CA . ALA B 1 4 ? -14.453 18.5 14.133 1 97.88 4 ALA B CA 1
ATOM 2088 C C . ALA B 1 4 ? -15.406 18.125 15.273 1 97.88 4 ALA B C 1
ATOM 2090 O O . ALA B 1 4 ? -15.023 17.391 16.188 1 97.88 4 ALA B O 1
ATOM 2091 N N . ARG B 1 5 ? -16.609 18.672 15.219 1 97.62 5 ARG B N 1
ATOM 2092 C CA . ARG B 1 5 ? -17.578 18.422 16.281 1 97.62 5 ARG B CA 1
ATOM 2093 C C . ARG B 1 5 ? -18.859 17.797 15.719 1 97.62 5 ARG B C 1
ATOM 2095 O O . ARG B 1 5 ? -19.562 18.422 14.914 1 97.62 5 ARG B O 1
ATOM 2102 N N . LYS B 1 6 ? -19.094 16.578 16.156 1 97.69 6 LYS B N 1
ATOM 2103 C CA . LYS B 1 6 ? -20.328 15.859 15.875 1 97.69 6 LYS B CA 1
ATOM 2104 C C . LYS B 1 6 ? -20.609 15.836 14.375 1 97.69 6 LYS B C 1
ATOM 2106 O O . LYS B 1 6 ? -21.719 16.172 13.938 1 97.69 6 LYS B O 1
ATOM 2111 N N . ILE B 1 7 ? -19.688 15.445 13.609 1 97.38 7 ILE B N 1
ATOM 2112 C CA . ILE B 1 7 ? -19.75 15.484 12.156 1 97.38 7 ILE B CA 1
ATOM 2113 C C . ILE B 1 7 ? -20.578 14.312 11.641 1 97.38 7 ILE B C 1
ATOM 2115 O O . ILE B 1 7 ? -20.359 13.164 12.016 1 97.38 7 ILE B O 1
ATOM 2119 N N . VAL B 1 8 ? -21.531 14.617 10.867 1 97.5 8 VAL B N 1
ATOM 2120 C CA . VAL B 1 8 ? -22.328 13.633 10.141 1 97.5 8 VAL B CA 1
ATOM 2121 C C . VAL B 1 8 ? -22.312 13.953 8.648 1 97.5 8 VAL B C 1
ATOM 2123 O O . VAL B 1 8 ? -22.562 15.086 8.242 1 97.5 8 VAL B O 1
ATOM 2126 N N . VAL B 1 9 ? -21.828 13.008 7.887 1 96.19 9 VAL B N 1
ATOM 2127 C CA . VAL B 1 9 ? -21.812 13.156 6.438 1 96.19 9 VAL B CA 1
ATOM 2128 C C . VAL B 1 9 ? -22.609 12.023 5.797 1 96.19 9 VAL B C 1
ATOM 2130 O O . VAL B 1 9 ? -22.547 10.875 6.238 1 96.19 9 VAL B O 1
ATOM 2133 N N . GLY B 1 10 ? -23.438 12.32 4.867 1 90.75 10 GLY B N 1
ATOM 2134 C CA . GLY B 1 10 ? -24.203 11.328 4.125 1 90.75 10 GLY B CA 1
ATOM 2135 C C . GLY B 1 10 ? -24.359 11.672 2.654 1 90.75 10 GLY B C 1
ATOM 2136 O O . GLY B 1 10 ? -24.328 12.852 2.281 1 90.75 10 GLY B O 1
ATOM 2137 N N . ILE B 1 11 ? -24.328 10.602 1.797 1 78.81 11 ILE B N 1
ATOM 2138 C CA . ILE B 1 11 ? -24.641 10.758 0.378 1 78.81 11 ILE B CA 1
ATOM 2139 C C . ILE B 1 11 ? -25.797 9.836 -0.004 1 78.81 11 ILE B C 1
ATOM 2141 O O . ILE B 1 11 ? -25.734 8.633 0.237 1 78.81 11 ILE B O 1
ATOM 2145 N N . GLY B 1 12 ? -26.844 10.344 -0.778 1 75.44 12 GLY B N 1
ATOM 2146 C CA . GLY B 1 12 ? -27.953 9.555 -1.285 1 75.44 12 GLY B CA 1
ATOM 2147 C C . GLY B 1 12 ? -28.609 8.695 -0.222 1 75.44 12 GLY B C 1
ATOM 2148 O O . GLY B 1 12 ? -28.984 7.551 -0.485 1 75.44 12 GLY B O 1
ATOM 2149 N N . GLY B 1 13 ? -28.547 9.086 1.065 1 77.06 13 GLY B N 1
ATOM 2150 C CA . GLY B 1 13 ? -29.203 8.344 2.125 1 77.06 13 GLY B CA 1
ATOM 2151 C C . GLY B 1 13 ? -28.25 7.492 2.938 1 77.06 13 GLY B C 1
ATOM 2152 O O . GLY B 1 13 ? -28.594 7.02 4.02 1 77.06 13 GLY B O 1
ATOM 2153 N N . LYS B 1 14 ? -27.094 7.234 2.422 1 85.94 14 LYS B N 1
ATOM 2154 C CA . LYS B 1 14 ? -26.125 6.426 3.154 1 85.94 14 LYS B CA 1
ATOM 2155 C C . LYS B 1 14 ? -25.219 7.305 4.023 1 85.94 14 LYS B C 1
ATOM 2157 O O . LYS B 1 14 ? -24.672 8.297 3.545 1 85.94 14 LYS B O 1
ATOM 2162 N N . ARG B 1 15 ? -25.234 6.98 5.293 1 90.25 15 ARG B N 1
ATOM 2163 C CA . ARG B 1 15 ? -24.375 7.699 6.219 1 90.25 15 ARG B CA 1
ATOM 2164 C C . ARG B 1 15 ? -22.922 7.227 6.094 1 90.25 15 ARG B C 1
ATOM 2166 O O . ARG B 1 15 ? -22.641 6.043 6.285 1 90.25 15 ARG B O 1
ATOM 2173 N N . LEU B 1 16 ? -22.062 8.148 5.715 1 94 16 LEU B N 1
ATOM 2174 C CA . LEU B 1 16 ? -20.641 7.84 5.539 1 94 16 LEU B CA 1
ATOM 2175 C C . LEU B 1 16 ? -19.859 8.117 6.816 1 94 16 LEU B C 1
ATOM 2177 O O . LEU B 1 16 ? -18.938 7.379 7.164 1 94 16 LEU B O 1
ATOM 2181 N N . LEU B 1 17 ? -20.188 9.156 7.469 1 97.25 17 LEU B N 1
ATOM 2182 C CA . LEU B 1 17 ? -19.656 9.5 8.789 1 97.25 17 LEU B CA 1
ATOM 2183 C C . LEU B 1 17 ? -20.781 9.742 9.781 1 97.25 17 LEU B C 1
ATOM 2185 O O . LEU B 1 17 ? -21.812 10.344 9.438 1 97.25 17 LEU B O 1
ATOM 2189 N N . ASN B 1 18 ? -20.609 9.227 10.984 1 97.19 18 ASN B N 1
ATOM 2190 C CA . ASN B 1 18 ? -21.672 9.289 11.992 1 97.19 18 ASN B CA 1
ATOM 2191 C C . ASN B 1 18 ? -21.141 9.812 13.328 1 97.19 18 ASN B C 1
ATOM 2193 O O . ASN B 1 18 ? -20.594 9.055 14.125 1 97.19 18 ASN B O 1
ATOM 2197 N N . ASP B 1 19 ? -21.344 11.094 13.562 1 96.69 19 ASP B N 1
ATOM 2198 C CA . ASP B 1 19 ? -21.109 11.734 14.852 1 96.69 19 ASP B CA 1
ATOM 2199 C C . ASP B 1 19 ? -19.641 11.656 15.25 1 96.69 19 ASP B C 1
ATOM 2201 O O . ASP B 1 19 ? -19.312 11.164 16.328 1 96.69 19 ASP B O 1
ATOM 2205 N N . ILE B 1 20 ? -18.812 12.117 14.391 1 97.94 20 ILE B N 1
ATOM 2206 C CA . ILE B 1 20 ? -17.359 12.078 14.617 1 97.94 20 ILE B CA 1
ATOM 2207 C C . ILE B 1 20 ? -16.906 13.375 15.289 1 97.94 20 ILE B C 1
ATOM 2209 O O . ILE B 1 20 ? -17.219 14.469 14.805 1 97.94 20 ILE B O 1
ATOM 2213 N N . THR B 1 21 ? -16.297 13.273 16.453 1 98.38 21 THR B N 1
ATOM 2214 C CA . THR B 1 21 ? -15.656 14.398 17.141 1 98.38 21 THR B CA 1
ATOM 2215 C C . THR B 1 21 ? -14.172 14.125 17.359 1 98.38 21 THR B C 1
ATOM 2217 O O . THR B 1 21 ? -13.812 13.109 17.969 1 98.38 21 THR B O 1
ATOM 2220 N N . LEU B 1 22 ? -13.344 14.914 16.781 1 97.69 22 LEU B N 1
ATOM 2221 C CA . LEU B 1 22 ? -11.906 14.812 17 1 97.69 22 LEU B CA 1
ATOM 2222 C C . LEU B 1 22 ? -11.227 16.156 16.766 1 97.69 22 LEU B C 1
ATOM 2224 O O . LEU B 1 22 ? -11.867 17.125 16.344 1 97.69 22 LEU B O 1
ATOM 2228 N N . CYS B 1 23 ? -9.938 16.25 17.109 1 98.12 23 CYS B N 1
ATOM 2229 C CA . CYS B 1 23 ? -9.188 17.484 16.922 1 98.12 23 CYS B CA 1
ATOM 2230 C C . CYS B 1 23 ? -7.707 17.188 16.688 1 98.12 23 CYS B C 1
ATOM 2232 O O . CYS B 1 23 ? -7.211 16.125 17.047 1 98.12 23 CYS B O 1
ATOM 2234 N N . VAL B 1 24 ? -7.117 18.047 16.062 1 98.25 24 VAL B N 1
ATOM 2235 C CA . VAL B 1 24 ? -5.672 18.062 15.867 1 98.25 24 VAL B CA 1
ATOM 2236 C C . VAL B 1 24 ? -5.078 19.312 16.516 1 98.25 24 VAL B C 1
ATOM 2238 O O . VAL B 1 24 ? -5.434 20.438 16.156 1 98.25 24 VAL B O 1
ATOM 2241 N N . LYS B 1 25 ? -4.191 19.109 17.438 1 98 25 LYS B N 1
ATOM 2242 C CA . LYS B 1 25 ? -3.545 20.234 18.125 1 98 25 LYS B CA 1
ATOM 2243 C C . LYS B 1 25 ? -2.295 20.688 17.391 1 98 25 LYS B C 1
ATOM 2245 O O . LYS B 1 25 ? -1.694 19.906 16.641 1 98 25 LYS B O 1
ATOM 2250 N N . PRO B 1 26 ? -1.96 21.969 17.578 1 96.88 26 PRO B N 1
ATOM 2251 C CA . PRO B 1 26 ? -0.664 22.406 17.047 1 96.88 26 PRO B CA 1
ATOM 2252 C C . PRO B 1 26 ? 0.495 21.547 17.562 1 96.88 26 PRO B C 1
ATOM 2254 O O . PRO B 1 26 ? 0.509 21.156 18.734 1 96.88 26 PRO B O 1
ATOM 2257 N N . GLY B 1 27 ? 1.331 21.188 16.641 1 97.06 27 GLY B N 1
ATOM 2258 C CA . GLY B 1 27 ? 2.508 20.422 17.016 1 97.06 27 GLY B CA 1
ATOM 2259 C C . GLY B 1 27 ? 2.229 18.938 17.172 1 97.06 27 GLY B C 1
ATOM 2260 O O . GLY B 1 27 ? 3.107 18.172 17.578 1 97.06 27 GLY B O 1
ATOM 2261 N N . GLU B 1 28 ? 1.029 18.547 16.797 1 98.06 28 GLU B N 1
ATOM 2262 C CA . GLU B 1 28 ? 0.611 17.156 16.969 1 98.06 28 GLU B CA 1
ATOM 2263 C C . GLU B 1 28 ? 0.467 16.453 15.625 1 98.06 28 GLU B C 1
ATOM 2265 O O . GLU B 1 28 ? 0.111 17.078 14.625 1 98.06 28 GLU B O 1
ATOM 2270 N N . VAL B 1 29 ? 0.829 15.203 15.609 1 98.38 29 VAL B N 1
ATOM 2271 C CA . VAL B 1 29 ? 0.53 14.336 14.477 1 98.38 29 VAL B CA 1
ATOM 2272 C C . VAL B 1 29 ? -0.592 13.367 14.844 1 98.38 29 VAL B C 1
ATOM 2274 O O . VAL B 1 29 ? -0.446 12.555 15.758 1 98.38 29 VAL B O 1
ATOM 2277 N N . LEU B 1 30 ? -1.705 13.531 14.172 1 98.81 30 LEU B N 1
ATOM 2278 C CA . LEU B 1 30 ? -2.84 12.625 14.312 1 98.81 30 LEU B CA 1
ATOM 2279 C C . LEU B 1 30 ? -2.953 11.703 13.109 1 98.81 30 LEU B C 1
ATOM 2281 O O . LEU B 1 30 ? -3.045 12.172 11.969 1 98.81 30 LEU B O 1
ATOM 2285 N N . ALA B 1 31 ? -2.908 10.391 13.336 1 98.75 31 ALA B N 1
ATOM 2286 C CA . ALA B 1 31 ? -3.133 9.414 12.273 1 98.75 31 ALA B CA 1
ATOM 2287 C C . ALA B 1 31 ? -4.555 8.867 12.32 1 98.75 31 ALA B C 1
ATOM 2289 O O . ALA B 1 31 ? -5.074 8.555 13.398 1 98.75 31 ALA B O 1
ATOM 2290 N N . VAL B 1 32 ? -5.188 8.867 11.195 1 98.56 32 VAL B N 1
ATOM 2291 C CA . VAL B 1 32 ? -6.492 8.219 11.055 1 98.56 32 VAL B CA 1
ATOM 2292 C C . VAL B 1 32 ? -6.328 6.863 10.375 1 98.56 32 VAL B C 1
ATOM 2294 O O . VAL B 1 32 ? -5.777 6.777 9.273 1 98.56 32 VAL B O 1
ATOM 2297 N N . VAL B 1 33 ? -6.789 5.812 11.078 1 97.88 33 VAL B N 1
ATOM 2298 C CA . VAL B 1 33 ? -6.668 4.461 10.547 1 97.88 33 VAL B CA 1
ATOM 2299 C C . VAL B 1 33 ? -8.039 3.781 10.547 1 97.88 33 VAL B C 1
ATOM 2301 O O . VAL B 1 33 ? -8.969 4.254 11.203 1 97.88 33 VAL B O 1
ATOM 2304 N N . GLY B 1 34 ? -8.18 2.73 9.797 1 96.44 34 GLY B N 1
ATOM 2305 C CA . GLY B 1 34 ? -9.398 1.952 9.641 1 96.44 34 GLY B CA 1
ATOM 2306 C C . GLY B 1 34 ? -9.414 1.12 8.367 1 96.44 34 GLY B C 1
ATOM 2307 O O . GLY B 1 34 ? -8.602 1.338 7.469 1 96.44 34 GLY B O 1
ATOM 2308 N N . PRO B 1 35 ? -10.305 0.166 8.328 1 94.81 35 PRO B N 1
ATOM 2309 C CA . PRO B 1 35 ? -10.398 -0.663 7.125 1 94.81 35 PRO B CA 1
ATOM 2310 C C . PRO B 1 35 ? -10.883 0.121 5.906 1 94.81 35 PRO B C 1
ATOM 2312 O O . PRO B 1 35 ? -11.242 1.295 6.027 1 94.81 35 PRO B O 1
ATOM 2315 N N . ASN B 1 36 ? -10.758 -0.545 4.766 1 90.06 36 ASN B N 1
ATOM 2316 C CA . ASN B 1 36 ? -11.289 0.07 3.557 1 90.06 36 ASN B CA 1
ATOM 2317 C C . ASN B 1 36 ? -12.789 0.353 3.684 1 90.06 36 ASN B C 1
ATOM 2319 O O . ASN B 1 36 ? -13.539 -0.476 4.199 1 90.06 36 ASN B O 1
ATOM 2323 N N . GLY B 1 37 ? -13.219 1.525 3.354 1 89.19 37 GLY B N 1
ATOM 2324 C CA . GLY B 1 37 ? -14.625 1.894 3.416 1 89.19 37 GLY B CA 1
ATOM 2325 C C . GLY B 1 37 ? -15.039 2.459 4.762 1 89.19 37 GLY B C 1
ATOM 2326 O O . GLY B 1 37 ? -16.203 2.76 4.984 1 89.19 37 GLY B O 1
ATOM 2327 N N . ALA B 1 38 ? -14.078 2.689 5.621 1 93.88 38 ALA B N 1
ATOM 2328 C CA . ALA B 1 38 ? -14.391 3.121 6.98 1 93.88 38 ALA B CA 1
ATOM 2329 C C . ALA B 1 38 ? -14.812 4.586 7.008 1 93.88 38 ALA B C 1
ATOM 2331 O O . ALA B 1 38 ? -15.359 5.066 8.008 1 93.88 38 ALA B O 1
ATOM 2332 N N . GLY B 1 39 ? -14.508 5.332 5.98 1 94.38 39 GLY B N 1
ATOM 2333 C CA . GLY B 1 39 ? -14.852 6.742 5.922 1 94.38 39 GLY B CA 1
ATOM 2334 C C . GLY B 1 39 ? -13.648 7.656 6.062 1 94.38 39 GLY B C 1
ATOM 2335 O O . GLY B 1 39 ? -13.797 8.859 6.27 1 94.38 39 GLY B O 1
ATOM 2336 N N . LYS B 1 40 ? -12.461 7.113 5.969 1 96.19 40 LYS B N 1
ATOM 2337 C CA . LYS B 1 40 ? -11.227 7.867 6.188 1 96.19 40 LYS B CA 1
ATOM 2338 C C . LYS B 1 40 ? -11.109 9.016 5.195 1 96.19 40 LYS B C 1
ATOM 2340 O O . LYS B 1 40 ? -10.867 10.164 5.59 1 96.19 40 LYS B O 1
ATOM 2345 N N . SER B 1 41 ? -11.281 8.727 3.896 1 93.81 41 SER B N 1
ATOM 2346 C CA . SER B 1 41 ? -11.164 9.758 2.871 1 93.81 41 SER B CA 1
ATOM 2347 C C . SER B 1 41 ? -12.281 10.797 3.004 1 93.81 41 SER B C 1
ATOM 2349 O O . SER B 1 41 ? -12.047 11.984 2.797 1 93.81 41 SER B O 1
ATOM 2351 N N . THR B 1 42 ? -13.484 10.344 3.34 1 94.88 42 THR B N 1
ATOM 2352 C CA . THR B 1 42 ? -14.594 11.258 3.58 1 94.88 42 THR B CA 1
ATOM 2353 C C . THR B 1 42 ? -14.273 12.203 4.742 1 94.88 42 THR B C 1
ATOM 2355 O O . THR B 1 42 ? -14.531 13.406 4.66 1 94.88 42 THR B O 1
ATOM 2358 N N . LEU B 1 43 ? -13.664 11.602 5.762 1 97.12 43 LEU B N 1
ATOM 2359 C CA . LEU B 1 43 ? -13.297 12.406 6.922 1 97.12 43 LEU B CA 1
ATOM 2360 C C . LEU B 1 43 ? -12.281 13.477 6.535 1 97.12 43 LEU B C 1
ATOM 2362 O O . LEU B 1 43 ? -12.445 14.648 6.883 1 97.12 43 LEU B O 1
ATOM 2366 N N . LEU B 1 44 ? -11.266 13.109 5.801 1 97.12 44 LEU B N 1
ATOM 2367 C CA . LEU B 1 44 ? -10.234 14.062 5.414 1 97.12 44 LEU B CA 1
ATOM 2368 C C . LEU B 1 44 ? -10.812 15.164 4.531 1 97.12 44 LEU B C 1
ATOM 2370 O O . LEU B 1 44 ? -10.516 16.344 4.723 1 97.12 44 LEU B O 1
ATOM 2374 N N . LYS B 1 45 ? -11.656 14.812 3.6 1 95.5 45 LYS B N 1
ATOM 2375 C CA . LYS B 1 45 ? -12.297 15.797 2.727 1 95.5 45 LYS B CA 1
ATOM 2376 C C . LYS B 1 45 ? -13.148 16.766 3.527 1 95.5 45 LYS B C 1
ATOM 2378 O O . LYS B 1 45 ? -13.234 17.953 3.189 1 95.5 45 LYS B O 1
ATOM 2383 N N . THR B 1 46 ? -13.773 16.25 4.52 1 96.25 46 THR B N 1
ATOM 2384 C CA . THR B 1 46 ? -14.586 17.094 5.391 1 96.25 46 THR B CA 1
ATOM 2385 C C . THR B 1 46 ? -13.695 18.016 6.227 1 96.25 46 THR B C 1
ATOM 2387 O O . THR B 1 46 ? -13.969 19.219 6.34 1 96.25 46 THR B O 1
ATOM 2390 N N . MET B 1 47 ? -12.602 17.453 6.738 1 96.56 47 MET B N 1
ATOM 2391 C CA . MET B 1 47 ? -11.672 18.203 7.586 1 96.56 47 MET B CA 1
ATOM 2392 C C . MET B 1 47 ? -10.992 19.312 6.797 1 96.56 47 MET B C 1
ATOM 2394 O O . MET B 1 47 ? -10.625 20.344 7.363 1 96.56 47 MET B O 1
ATOM 2398 N N . CYS B 1 48 ? -10.867 19.109 5.527 1 94.62 48 CYS B N 1
ATOM 2399 C CA . CYS B 1 48 ? -10.195 20.109 4.715 1 94.62 48 CYS B CA 1
ATOM 2400 C C . CYS B 1 48 ? -11.195 21.109 4.148 1 94.62 48 CYS B C 1
ATOM 2402 O O . CYS B 1 48 ? -10.797 22.141 3.586 1 94.62 48 CYS B O 1
ATOM 2404 N N . GLY B 1 49 ? -12.484 20.828 4.172 1 93.75 49 GLY B N 1
ATOM 2405 C CA . GLY B 1 49 ? -13.508 21.75 3.719 1 93.75 49 GLY B CA 1
ATOM 2406 C C . GLY B 1 49 ? -14.039 21.422 2.336 1 93.75 49 GLY B C 1
ATOM 2407 O O . GLY B 1 49 ? -14.898 22.141 1.811 1 93.75 49 GLY B O 1
ATOM 2408 N N . ASP B 1 50 ? -13.578 20.375 1.763 1 92.5 50 ASP B N 1
ATOM 2409 C CA . ASP B 1 50 ? -14.023 19.984 0.428 1 92.5 50 ASP B CA 1
ATOM 2410 C C . ASP B 1 50 ? -15.422 19.375 0.47 1 92.5 50 ASP B C 1
ATOM 2412 O O . ASP B 1 50 ? -16.125 19.344 -0.542 1 92.5 50 ASP B O 1
ATOM 2416 N N . LEU B 1 51 ? -15.812 18.828 1.578 1 93.38 51 LEU B N 1
ATOM 2417 C CA . LEU B 1 51 ? -17.125 18.219 1.775 1 93.38 51 LEU B CA 1
ATOM 2418 C C . LEU B 1 51 ? -17.828 18.828 2.986 1 93.38 51 LEU B C 1
ATOM 2420 O O . LEU B 1 51 ? -17.266 18.844 4.086 1 93.38 51 LEU B O 1
ATOM 2424 N N . LYS B 1 52 ? -19.016 19.344 2.809 1 93.44 52 LYS B N 1
ATOM 2425 C CA . LYS B 1 52 ? -19.781 19.938 3.9 1 93.44 52 LYS B CA 1
ATOM 2426 C C . LYS B 1 52 ? -20.547 18.891 4.684 1 93.44 52 LYS B C 1
ATOM 2428 O O . LYS B 1 52 ? -21.266 18.078 4.098 1 93.44 52 LYS B O 1
ATOM 2433 N N . PRO B 1 53 ? -20.422 18.844 5.93 1 95.56 53 PRO B N 1
ATOM 2434 C CA . PRO B 1 53 ? -21.188 17.891 6.723 1 95.56 53 PRO B CA 1
ATOM 2435 C C . PRO B 1 53 ? -22.672 18.266 6.816 1 95.56 53 PRO B C 1
ATOM 2437 O O . PRO B 1 53 ? -23.016 19.438 6.723 1 95.56 53 PRO B O 1
ATOM 2440 N N . ARG B 1 54 ? -23.484 17.266 6.969 1 94.75 54 ARG B N 1
ATOM 2441 C CA . ARG B 1 54 ? -24.922 17.469 7.176 1 94.75 54 ARG B CA 1
ATOM 2442 C C . ARG B 1 54 ? -25.188 18.016 8.578 1 94.75 54 ARG B C 1
ATOM 2444 O O . ARG B 1 54 ? -26.125 18.797 8.766 1 94.75 54 ARG B O 1
ATOM 2451 N N . HIS B 1 55 ? -24.5 17.516 9.492 1 95.69 55 HIS B N 1
ATOM 2452 C CA . HIS B 1 55 ? -24.562 17.953 10.875 1 95.69 55 HIS B CA 1
ATOM 2453 C C . HIS B 1 55 ? -23.172 18.156 11.461 1 95.69 55 HIS B C 1
ATOM 2455 O O . HIS B 1 55 ? -22.203 17.547 10.992 1 95.69 55 HIS B O 1
ATOM 2461 N N . GLY B 1 56 ? -23.047 19.031 12.414 1 96.69 56 GLY B N 1
ATOM 2462 C CA . GLY B 1 56 ? -21.766 19.344 13.031 1 96.69 56 GLY B CA 1
ATOM 2463 C C . GLY B 1 56 ? -21 20.438 12.305 1 96.69 56 GLY B C 1
ATOM 2464 O O . GLY B 1 56 ? -21.516 21.031 11.352 1 96.69 56 GLY B O 1
ATOM 2465 N N . PHE B 1 57 ? -19.844 20.766 12.789 1 96.44 57 PHE B N 1
ATOM 2466 C CA . PHE B 1 57 ? -19.047 21.812 12.164 1 96.44 57 PHE B CA 1
ATOM 2467 C C . PHE B 1 57 ? -17.547 21.578 12.406 1 96.44 57 PHE B C 1
ATOM 2469 O O . PHE B 1 57 ? -17.172 20.812 13.297 1 96.44 57 PHE B O 1
ATOM 2476 N N . ILE B 1 58 ? -16.781 22.094 11.594 1 97.5 58 ILE B N 1
ATOM 2477 C CA . ILE B 1 58 ? -15.328 22.047 11.68 1 97.5 58 ILE B CA 1
ATOM 2478 C C . ILE B 1 58 ? -14.766 23.453 11.867 1 97.5 58 ILE B C 1
ATOM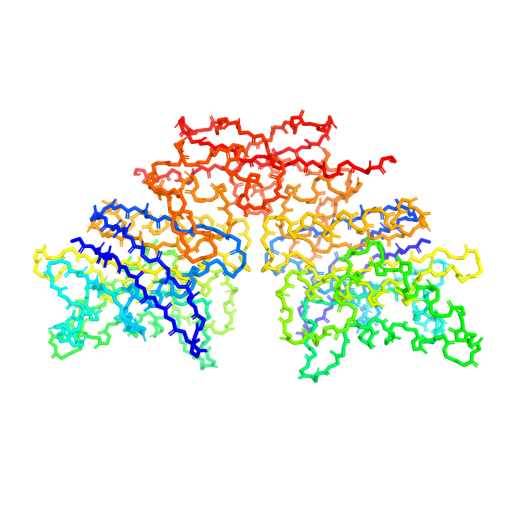 2480 O O . ILE B 1 58 ? -15.156 24.375 11.156 1 97.5 58 ILE B O 1
ATOM 2484 N N . THR B 1 59 ? -13.859 23.562 12.836 1 97.62 59 THR B N 1
ATOM 2485 C CA . THR B 1 59 ? -13.203 24.844 13.055 1 97.62 59 THR B CA 1
ATOM 2486 C C . THR B 1 59 ? -11.688 24.703 12.922 1 97.62 59 THR B C 1
ATOM 2488 O O . THR B 1 59 ? -11.125 23.641 13.203 1 97.62 59 THR B O 1
ATOM 2491 N N . MET B 1 60 ? -11.117 25.688 12.414 1 97.06 60 MET B N 1
ATOM 2492 C CA . MET B 1 60 ? -9.672 25.859 12.391 1 97.06 60 MET B CA 1
ATOM 2493 C C . MET B 1 60 ? -9.25 27.141 13.078 1 97.06 60 MET B C 1
ATOM 2495 O O . MET B 1 60 ? -9.633 28.234 12.656 1 97.06 60 MET B O 1
ATOM 2499 N N . ASN B 1 61 ? -8.539 26.969 14.133 1 96.56 61 ASN B N 1
ATOM 2500 C CA . ASN B 1 61 ? -8.125 28.109 14.938 1 96.56 61 ASN B CA 1
ATOM 2501 C C . ASN B 1 61 ? -9.328 28.906 15.43 1 96.56 61 ASN B C 1
ATOM 2503 O O . ASN B 1 61 ? -9.328 30.141 15.367 1 96.56 61 ASN B O 1
ATOM 2507 N N . GLY B 1 62 ? -10.344 28.172 15.734 1 95.5 62 GLY B N 1
ATOM 2508 C CA . GLY B 1 62 ? -11.492 28.797 16.375 1 95.5 62 GLY B CA 1
ATOM 2509 C C . GLY B 1 62 ? -12.508 29.328 15.383 1 95.5 62 GLY B C 1
ATOM 2510 O O . GLY B 1 62 ? -13.594 29.766 15.773 1 95.5 62 GLY B O 1
ATOM 2511 N N . THR B 1 63 ? -12.195 29.328 14.141 1 96.12 63 THR B N 1
ATOM 2512 C CA . THR B 1 63 ? -13.086 29.828 13.102 1 96.12 63 THR B CA 1
ATOM 2513 C C . THR B 1 63 ? -13.633 28.672 12.266 1 96.12 63 THR B C 1
ATOM 2515 O O . THR B 1 63 ? -12.883 27.781 11.859 1 96.12 63 THR B O 1
ATOM 2518 N N . GLU B 1 64 ? -14.906 28.734 11.977 1 96.75 64 GLU B N 1
ATOM 2519 C CA . GLU B 1 64 ? -15.492 27.703 11.125 1 96.75 64 GLU B CA 1
ATOM 2520 C C . GLU B 1 64 ? -14.914 27.75 9.719 1 96.75 64 GLU B C 1
ATOM 2522 O O . GLU B 1 64 ? -14.703 28.844 9.164 1 96.75 64 GLU B O 1
ATOM 2527 N N . LEU B 1 65 ? -14.688 26.641 9.109 1 95.56 65 LEU B N 1
ATOM 2528 C CA . LEU B 1 65 ? -14.023 26.562 7.812 1 95.56 65 LEU B CA 1
ATOM 2529 C C . LEU B 1 65 ? -14.773 27.375 6.77 1 95.56 65 LEU B C 1
ATOM 2531 O O . LEU B 1 65 ? -14.164 28.078 5.965 1 95.56 65 LEU B O 1
ATOM 2535 N N . ASP B 1 66 ? -16.047 27.375 6.859 1 92.81 66 ASP B N 1
ATOM 2536 C CA . ASP B 1 66 ? -16.891 28.062 5.879 1 92.81 66 ASP B CA 1
ATOM 2537 C C . ASP B 1 66 ? -16.781 29.578 6.039 1 92.81 66 ASP B C 1
ATOM 2539 O O . ASP B 1 66 ? -17.172 30.344 5.148 1 92.81 66 ASP B O 1
ATOM 2543 N N . ASP B 1 67 ? -16.281 30.016 7.145 1 95.19 67 ASP B N 1
ATOM 2544 C CA . ASP B 1 67 ? -16.188 31.453 7.434 1 95.19 67 ASP B CA 1
ATOM 2545 C C . ASP B 1 67 ? -14.82 32 7.047 1 95.19 67 ASP B C 1
ATOM 2547 O O . ASP B 1 67 ? -14.594 33.219 7.098 1 95.19 67 ASP B O 1
ATOM 2551 N N . TRP B 1 68 ? -13.906 31.141 6.641 1 94.56 68 TRP B N 1
ATOM 2552 C CA . TRP B 1 68 ? -12.586 31.578 6.199 1 94.56 68 TRP B CA 1
ATOM 2553 C C . TRP B 1 68 ? -12.648 32.125 4.777 1 94.56 68 TRP B C 1
ATOM 2555 O O . TRP B 1 68 ? -13.266 31.516 3.896 1 94.56 68 TRP B O 1
ATOM 2565 N N . PRO B 1 69 ? -12.023 33.281 4.594 1 92.75 69 PRO B N 1
ATOM 2566 C CA . PRO B 1 69 ? -11.742 33.594 3.188 1 92.75 69 PRO B CA 1
ATOM 2567 C C . PRO B 1 69 ? -10.844 32.562 2.52 1 92.75 69 PRO B C 1
ATOM 2569 O O . PRO B 1 69 ? -9.875 32.094 3.127 1 92.75 69 PRO B O 1
ATOM 2572 N N . ILE B 1 70 ? -11.086 32.219 1.361 1 90.88 70 ILE B N 1
ATOM 2573 C CA . ILE B 1 70 ? -10.43 31.141 0.633 1 90.88 70 ILE B CA 1
ATOM 2574 C C . ILE B 1 70 ? -8.922 31.375 0.609 1 90.88 70 ILE B C 1
ATOM 2576 O O . ILE B 1 70 ? -8.133 30.469 0.886 1 90.88 70 ILE B O 1
ATOM 2580 N N . ALA B 1 71 ? -8.523 32.562 0.373 1 89.75 71 ALA B N 1
ATOM 2581 C CA . ALA B 1 71 ? -7.109 32.906 0.253 1 89.75 71 ALA B CA 1
ATOM 2582 C C . ALA B 1 71 ? -6.391 32.75 1.589 1 89.75 71 ALA B C 1
ATOM 2584 O O . ALA B 1 71 ? -5.254 32.281 1.634 1 89.75 71 ALA B O 1
ATOM 2585 N N . GLU B 1 72 ? -7.031 33.125 2.65 1 91.94 72 GLU B N 1
ATOM 2586 C CA . GLU B 1 72 ? -6.43 33.031 3.977 1 91.94 72 GLU B CA 1
ATOM 2587 C C . GLU B 1 72 ? -6.352 31.562 4.426 1 91.94 72 GLU B C 1
ATOM 2589 O O . GLU B 1 72 ? -5.359 31.141 5.027 1 91.94 72 GLU B O 1
ATOM 2594 N N . LEU B 1 73 ?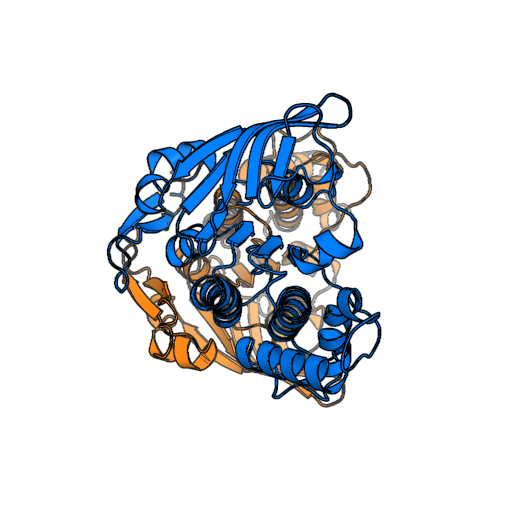 -7.426 30.844 4.105 1 94.19 73 LEU B N 1
ATOM 2595 C CA . LEU B 1 73 ? -7.445 29.422 4.449 1 94.19 73 LEU B CA 1
ATOM 2596 C C . LEU B 1 73 ? -6.312 28.688 3.752 1 94.19 73 LEU B C 1
ATOM 2598 O O . LEU B 1 73 ? -5.691 27.797 4.344 1 94.19 73 LEU B O 1
ATOM 2602 N N . ALA B 1 74 ? -6.027 29.078 2.574 1 93.75 74 ALA B N 1
ATOM 2603 C CA . ALA B 1 74 ? -4.98 28.438 1.778 1 93.75 74 ALA B CA 1
ATOM 2604 C C . ALA B 1 74 ? -3.607 28.656 2.408 1 93.75 74 ALA B C 1
ATOM 2606 O O . ALA B 1 74 ? -2.678 27.891 2.17 1 93.75 74 ALA B O 1
ATOM 2607 N N . ARG B 1 75 ? -3.461 29.641 3.225 1 94.31 75 ARG B N 1
ATOM 2608 C CA . ARG B 1 75 ? -2.17 29.969 3.82 1 94.31 75 ARG B CA 1
ATOM 2609 C C . ARG B 1 75 ? -1.961 29.203 5.125 1 94.31 75 ARG B C 1
ATOM 2611 O O . ARG B 1 75 ? -0.838 29.109 5.625 1 94.31 75 ARG B O 1
ATOM 2618 N N . VAL B 1 76 ? -3.07 28.688 5.656 1 95.5 76 VAL B N 1
ATOM 2619 C CA . VAL B 1 76 ? -2.93 28.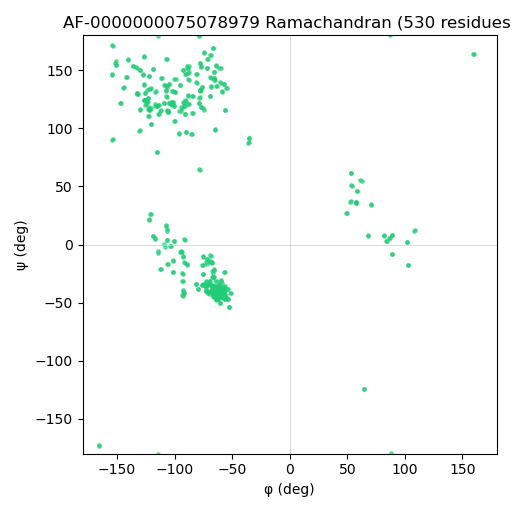047 6.961 1 95.5 76 VAL B CA 1
ATOM 2620 C C . VAL B 1 76 ? -3.215 26.547 6.84 1 95.5 76 VAL B C 1
ATOM 2622 O O . VAL B 1 76 ? -2.992 25.797 7.785 1 95.5 76 VAL B O 1
ATOM 2625 N N . ARG B 1 77 ? -3.633 26.125 5.691 1 97.12 77 ARG B N 1
ATOM 2626 C CA . ARG B 1 77 ? -4.027 24.734 5.484 1 97.12 77 ARG B CA 1
ATOM 2627 C C . ARG B 1 77 ? -3.348 24.156 4.25 1 97.12 77 ARG B C 1
ATOM 2629 O O . ARG B 1 77 ? -3.568 24.625 3.131 1 97.12 77 ARG B O 1
ATOM 2636 N N . GLY B 1 78 ? -2.512 23.172 4.43 1 97.12 78 GLY B N 1
ATOM 2637 C CA . GLY B 1 78 ? -1.927 22.406 3.336 1 97.12 78 GLY B CA 1
ATOM 2638 C C . GLY B 1 78 ? -2.49 21 3.215 1 97.12 78 GLY B C 1
ATOM 2639 O O . GLY B 1 78 ? -2.66 20.312 4.219 1 97.12 78 GLY B O 1
ATOM 2640 N N . VAL B 1 79 ? -2.842 20.656 1.957 1 97.31 79 VAL B N 1
ATOM 2641 C CA . VAL B 1 79 ? -3.404 19.344 1.72 1 97.31 79 VAL B CA 1
ATOM 2642 C C . VAL B 1 79 ? -2.57 18.594 0.673 1 97.31 79 VAL B C 1
ATOM 2644 O O . VAL B 1 79 ? -2.312 19.125 -0.41 1 97.31 79 VAL B O 1
ATOM 2647 N N . LEU B 1 80 ? -2.076 17.438 1.066 1 96.81 80 LEU B N 1
ATOM 2648 C CA . LEU B 1 80 ? -1.47 16.516 0.112 1 96.81 80 LEU B CA 1
ATOM 2649 C C . LEU B 1 80 ? -2.445 15.406 -0.269 1 96.81 80 LEU B C 1
ATOM 2651 O O . LEU B 1 80 ? -2.68 14.484 0.516 1 96.81 80 LEU B O 1
ATOM 2655 N N . PRO B 1 81 ? -2.988 15.469 -1.496 1 92.94 81 PRO B N 1
ATOM 2656 C CA . PRO B 1 81 ? -3.949 14.438 -1.901 1 92.94 81 PRO B CA 1
ATOM 2657 C C . PRO B 1 81 ? -3.283 13.102 -2.219 1 92.94 81 PRO B C 1
ATOM 2659 O O . PRO B 1 81 ? -2.059 13.031 -2.352 1 92.94 81 PRO B O 1
ATOM 2662 N N . GLN B 1 82 ? -4.16 12.109 -2.275 1 84.81 82 GLN B N 1
ATOM 2663 C CA . GLN B 1 82 ? -3.684 10.766 -2.576 1 84.81 82 GLN B CA 1
ATOM 2664 C C . GLN B 1 82 ? -3.031 10.711 -3.955 1 84.81 82 GLN B C 1
ATOM 2666 O O . GLN B 1 82 ? -1.971 10.102 -4.121 1 84.81 82 GLN B O 1
ATOM 2671 N N . ASN B 1 83 ? -3.664 11.297 -4.844 1 82.56 83 ASN B N 1
ATOM 2672 C CA . ASN B 1 83 ? -3.145 11.336 -6.207 1 82.56 83 ASN B CA 1
ATOM 2673 C C . ASN B 1 83 ? -2.773 12.758 -6.625 1 82.56 83 ASN B C 1
ATOM 2675 O O . ASN B 1 83 ? -3.605 13.664 -6.566 1 82.56 83 ASN B O 1
ATOM 2679 N N . SER B 1 84 ? -1.456 12.969 -6.793 1 81 84 SER B N 1
ATOM 2680 C CA . SER B 1 84 ? -0.985 14.258 -7.289 1 81 84 SER B CA 1
ATOM 2681 C C . SER B 1 84 ? -0.32 14.117 -8.656 1 81 84 SER B C 1
ATOM 2683 O O . SER B 1 84 ? 0.885 13.867 -8.742 1 81 84 SER B O 1
ATOM 2685 N N . THR B 1 85 ? -1.1 14.031 -9.68 1 77.38 85 THR B N 1
ATOM 2686 C CA . THR B 1 85 ? -0.492 13.805 -10.984 1 77.38 85 THR B CA 1
ATOM 2687 C C . THR B 1 85 ? -0.3 15.125 -11.727 1 77.38 85 THR B C 1
ATOM 2689 O O . THR B 1 85 ? -1.208 15.961 -11.766 1 77.38 85 THR B O 1
ATOM 2692 N N . LEU B 1 86 ? 0.867 15.445 -11.938 1 83.56 86 LEU B N 1
ATOM 2693 C CA . LEU B 1 86 ? 1.254 16.516 -12.852 1 83.56 86 LEU B CA 1
ATOM 2694 C C . LEU B 1 86 ? 1.835 15.938 -14.141 1 83.56 86 LEU B C 1
ATOM 2696 O O . LEU B 1 86 ? 2.879 15.281 -14.117 1 83.56 86 LEU B O 1
ATOM 2700 N N . SER B 1 87 ? 1.152 16.156 -15.18 1 85.12 87 SER B N 1
ATOM 2701 C CA . SER B 1 87 ? 1.539 15.516 -16.438 1 85.12 87 SER B CA 1
ATOM 2702 C C . SER B 1 87 ? 2.453 16.406 -17.266 1 85.12 87 SER B C 1
ATOM 2704 O O . SER B 1 87 ? 3.084 15.961 -18.219 1 85.12 87 SER B O 1
ATOM 2706 N N . PHE B 1 88 ? 2.631 17.672 -16.891 1 86.5 88 PHE B N 1
ATOM 2707 C CA . PHE B 1 88 ? 3.447 18.625 -17.625 1 86.5 88 PHE B CA 1
ATOM 2708 C C . PHE B 1 88 ? 4.898 18.578 -17.172 1 86.5 88 PHE B C 1
ATOM 2710 O O . PHE B 1 88 ? 5.176 18.328 -16 1 86.5 88 PHE B O 1
ATOM 2717 N N . PRO B 1 89 ? 5.801 18.828 -18.062 1 91.88 89 PRO B N 1
ATOM 2718 C CA . PRO B 1 89 ? 7.23 18.734 -17.75 1 91.88 89 PRO B CA 1
ATOM 2719 C C . PRO B 1 89 ? 7.754 19.938 -16.984 1 91.88 89 PRO B C 1
ATOM 2721 O O . PRO B 1 89 ? 8.656 20.625 -17.469 1 91.88 89 PRO B O 1
ATOM 2724 N N . PHE B 1 90 ? 7.316 20.172 -15.82 1 95 90 PHE B N 1
ATOM 2725 C CA . PHE B 1 90 ? 7.82 21.203 -14.922 1 95 90 PHE B CA 1
ATOM 2726 C C . PHE B 1 90 ? 9.078 20.734 -14.211 1 95 90 PHE B C 1
ATOM 2728 O O . PHE B 1 90 ? 9.25 19.547 -13.953 1 95 90 PHE B O 1
ATOM 2735 N N . THR B 1 91 ? 9.875 21.672 -13.992 1 97 91 THR B N 1
ATOM 2736 C CA . THR B 1 91 ? 10.992 21.359 -13.109 1 97 91 THR B CA 1
ATOM 2737 C C . THR B 1 91 ? 10.516 21.188 -11.672 1 97 91 THR B C 1
ATOM 2739 O O . THR B 1 91 ? 9.422 21.625 -11.312 1 97 91 THR B O 1
ATOM 2742 N N . VAL B 1 92 ? 11.297 20.531 -10.914 1 97.62 92 VAL B N 1
ATOM 2743 C CA . VAL B 1 92 ? 10.992 20.359 -9.492 1 97.62 92 VAL B CA 1
ATOM 2744 C C . VAL B 1 92 ? 10.836 21.719 -8.82 1 97.62 92 VAL B C 1
ATOM 2746 O O . VAL B 1 92 ? 9.898 21.938 -8.047 1 97.62 92 VAL B O 1
ATOM 2749 N N . LEU B 1 93 ? 11.695 22.641 -9.148 1 97.25 93 LEU B N 1
ATOM 2750 C CA . LEU B 1 93 ? 11.625 23.984 -8.594 1 97.25 93 LEU B CA 1
ATOM 2751 C C . LEU B 1 93 ? 10.289 24.641 -8.914 1 97.25 93 LEU B C 1
ATOM 2753 O O . LEU B 1 93 ? 9.664 25.25 -8.039 1 97.25 93 LEU B O 1
ATOM 2757 N N . GLU B 1 94 ? 9.883 24.484 -10.125 1 96.06 94 GLU B N 1
ATOM 2758 C CA . GLU B 1 94 ? 8.625 25.094 -10.555 1 96.06 94 GLU B CA 1
ATOM 2759 C C . GLU B 1 94 ? 7.438 24.484 -9.805 1 96.06 94 GLU B C 1
ATOM 2761 O O . GLU B 1 94 ? 6.516 25.203 -9.406 1 96.06 94 GLU B O 1
ATOM 2766 N N . VAL B 1 95 ? 7.508 23.188 -9.633 1 96.19 95 VAL B N 1
ATOM 2767 C CA . VAL B 1 95 ? 6.43 22.5 -8.93 1 96.19 95 VAL B CA 1
ATOM 2768 C C . VAL B 1 95 ? 6.359 22.984 -7.484 1 96.19 95 VAL B C 1
ATOM 2770 O O . VAL B 1 95 ? 5.281 23.344 -6.996 1 96.19 95 VAL B O 1
ATOM 2773 N N . VAL B 1 96 ? 7.496 23.047 -6.828 1 97.31 96 VAL B N 1
ATOM 2774 C CA . VAL B 1 96 ? 7.535 23.484 -5.441 1 97.31 96 VAL B CA 1
ATOM 2775 C C . VAL B 1 96 ? 7.094 24.953 -5.355 1 97.31 96 VAL B C 1
ATOM 2777 O O . VAL B 1 96 ? 6.355 25.328 -4.445 1 97.31 96 VAL B O 1
ATOM 2780 N N . ALA B 1 97 ? 7.434 25.734 -6.328 1 95.44 97 ALA B N 1
ATOM 2781 C CA . ALA B 1 97 ? 7.117 27.156 -6.348 1 95.44 97 ALA B CA 1
ATOM 2782 C C . ALA B 1 97 ? 5.613 27.391 -6.469 1 95.44 97 ALA B C 1
ATOM 2784 O O . ALA B 1 97 ? 5.098 28.422 -6.023 1 95.44 97 ALA B O 1
ATOM 2785 N N . MET B 1 98 ? 4.949 26.453 -7.07 1 94.44 98 MET B N 1
ATOM 2786 C CA . MET B 1 98 ? 3.498 26.547 -7.188 1 94.44 98 MET B CA 1
ATOM 2787 C C . MET B 1 98 ? 2.85 26.672 -5.812 1 94.44 98 MET B C 1
ATOM 2789 O O . MET B 1 98 ? 1.749 27.219 -5.691 1 94.44 98 MET B O 1
ATOM 2793 N N . GLY B 1 99 ? 3.525 26.219 -4.77 1 95.25 99 GLY B N 1
ATOM 2794 C CA . GLY B 1 99 ? 3.006 26.312 -3.416 1 95.25 99 GLY B CA 1
ATOM 2795 C C . GLY B 1 99 ? 2.902 27.734 -2.904 1 95.25 99 GLY B C 1
ATOM 2796 O O . GLY B 1 99 ? 2.201 28 -1.925 1 95.25 99 GLY B O 1
ATOM 2797 N N . ARG B 1 100 ? 3.539 28.625 -3.561 1 94.62 100 ARG B N 1
ATOM 2798 C CA . ARG B 1 100 ? 3.562 30 -3.096 1 94.62 100 ARG B CA 1
ATOM 2799 C C . ARG B 1 100 ? 2.428 30.812 -3.719 1 94.62 100 ARG B C 1
ATOM 2801 O O . ARG B 1 100 ? 2.264 32 -3.416 1 94.62 100 ARG B O 1
ATOM 2808 N N . CYS B 1 101 ? 1.592 30.219 -4.441 1 90.44 101 CYS B N 1
ATOM 2809 C CA . CYS B 1 101 ? 0.535 30.891 -5.191 1 90.44 101 CYS B CA 1
ATOM 2810 C C . CYS B 1 101 ? -0.358 31.703 -4.266 1 90.44 101 CYS B C 1
ATOM 2812 O O . CYS B 1 101 ? -0.691 32.844 -4.566 1 90.44 101 CYS B O 1
ATOM 2814 N N . PRO B 1 102 ? -0.686 31.234 -3.143 1 89.12 102 PRO B N 1
ATOM 2815 C CA . PRO B 1 102 ? -1.553 32 -2.254 1 89.12 102 PRO B CA 1
ATOM 2816 C C . PRO B 1 102 ? -0.862 33.25 -1.689 1 89.12 102 PRO B C 1
ATOM 2818 O O . PRO B 1 102 ? -1.519 34.094 -1.103 1 89.12 102 PRO B O 1
ATOM 2821 N N . HIS B 1 103 ? 0.417 33.375 -1.917 1 88.5 103 HIS B N 1
ATOM 2822 C CA . HIS B 1 103 ? 1.199 34.469 -1.325 1 88.5 103 HIS B CA 1
ATOM 2823 C C . HIS B 1 103 ? 1.61 35.469 -2.377 1 88.5 103 HIS B C 1
ATOM 2825 O O . HIS B 1 103 ? 2.279 36.469 -2.062 1 88.5 103 HIS B O 1
ATOM 2831 N N . ARG B 1 104 ? 1.292 35.344 -3.588 1 79.88 104 ARG B N 1
ATOM 2832 C CA . ARG B 1 104 ? 1.815 36.125 -4.711 1 79.88 104 ARG B CA 1
ATOM 2833 C C . ARG B 1 104 ? 1.403 37.594 -4.613 1 79.88 104 ARG B C 1
ATOM 2835 O O . ARG B 1 104 ? 2.141 38.469 -5.047 1 79.88 104 ARG B O 1
ATOM 2842 N N . ARG B 1 105 ? 0.313 37.906 -4.207 1 69.94 105 ARG B N 1
ATOM 2843 C CA . ARG B 1 105 ? -0.144 39.281 -4.246 1 69.94 105 ARG B CA 1
ATOM 2844 C C . ARG B 1 105 ? 0.807 40.188 -3.479 1 69.94 105 ARG B C 1
ATOM 2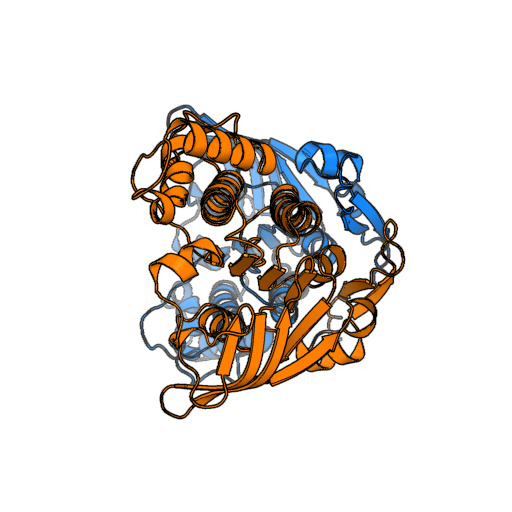846 O O . ARG B 1 105 ? 1.137 41.281 -3.941 1 69.94 105 ARG B O 1
ATOM 2853 N N . ASN B 1 106 ? 1.343 39.75 -2.332 1 64.88 106 ASN B N 1
ATOM 2854 C CA . ASN B 1 106 ? 2.166 40.594 -1.496 1 64.88 106 ASN B CA 1
ATOM 2855 C C . ASN B 1 106 ? 3.557 40 -1.276 1 64.88 106 ASN B C 1
ATOM 2857 O O . ASN B 1 106 ? 4.25 40.375 -0.33 1 64.88 106 ASN B O 1
ATOM 2861 N N . GLY B 1 107 ? 3.881 39.094 -2.256 1 69.31 107 GLY B N 1
ATOM 2862 C CA . GLY B 1 107 ? 5.066 38.344 -1.851 1 69.31 107 GLY B CA 1
ATOM 2863 C C . GLY B 1 107 ? 6.352 38.938 -2.418 1 69.31 107 GLY B C 1
ATOM 2864 O O . GLY B 1 107 ? 6.328 39.656 -3.424 1 69.31 107 GLY B O 1
ATOM 2865 N N . ASP B 1 108 ? 7.355 39.031 -1.659 1 85.88 108 ASP B N 1
ATOM 2866 C CA . ASP B 1 108 ? 8.742 39.281 -2.029 1 85.88 108 ASP B CA 1
ATOM 2867 C C . ASP B 1 108 ? 9.391 38.062 -2.645 1 85.88 108 ASP B C 1
ATOM 2869 O O . ASP B 1 108 ? 9.516 37.031 -1.985 1 85.88 108 ASP B O 1
ATOM 2873 N N . PRO B 1 109 ? 9.742 38.25 -3.904 1 88.38 109 PRO B N 1
ATOM 2874 C CA . PRO B 1 109 ? 10.328 37.094 -4.586 1 88.38 109 PRO B CA 1
ATOM 2875 C C . PRO B 1 109 ? 11.516 36.5 -3.83 1 88.38 109 PRO B C 1
ATOM 2877 O O . PRO B 1 109 ? 11.688 35.281 -3.805 1 88.38 109 PRO B O 1
ATOM 2880 N N . ALA B 1 110 ? 12.266 37.344 -3.287 1 92 110 ALA B N 1
ATOM 2881 C CA . ALA B 1 110 ? 13.414 36.844 -2.531 1 92 110 ALA B CA 1
ATOM 2882 C C . ALA B 1 110 ? 12.969 36.031 -1.323 1 92 110 ALA B C 1
ATOM 2884 O O . ALA B 1 110 ? 13.562 35 -1.013 1 92 110 ALA B O 1
ATOM 2885 N N . HIS B 1 111 ? 11.953 36.531 -0.746 1 92.44 111 HIS B N 1
ATOM 2886 C CA . HIS B 1 111 ? 11.391 35.844 0.409 1 92.44 111 HIS B CA 1
ATOM 2887 C C . HIS B 1 111 ? 10.805 34.469 0.011 1 92.44 111 HIS B C 1
ATOM 2889 O O . HIS B 1 111 ? 11.055 33.469 0.669 1 92.44 111 HIS B O 1
ATOM 2895 N N . ASP B 1 112 ? 10.109 34.5 -1.037 1 93.44 112 ASP B N 1
ATOM 2896 C CA . ASP B 1 112 ? 9.516 33.25 -1.546 1 93.44 112 ASP B CA 1
ATOM 2897 C C . ASP B 1 112 ? 10.594 32.25 -1.898 1 93.44 112 ASP B C 1
ATOM 2899 O O . ASP B 1 112 ? 10.469 31.047 -1.572 1 93.44 112 ASP B O 1
ATOM 2903 N N . ASN B 1 113 ? 11.609 32.75 -2.502 1 94.38 113 ASN B N 1
ATOM 2904 C CA . ASN B 1 113 ? 12.703 31.859 -2.883 1 94.38 113 ASN B CA 1
ATOM 2905 C C . ASN B 1 113 ? 13.375 31.234 -1.66 1 94.38 113 ASN B C 1
ATOM 2907 O O . ASN B 1 113 ? 13.773 30.062 -1.693 1 94.38 113 ASN B O 1
ATOM 2911 N N . ALA B 1 114 ? 13.5 31.969 -0.67 1 95.44 114 ALA B N 1
ATOM 2912 C CA . ALA B 1 114 ? 14.086 31.453 0.563 1 95.44 114 ALA B CA 1
ATOM 2913 C C . ALA B 1 114 ? 13.227 30.328 1.156 1 95.44 114 ALA B C 1
ATOM 2915 O O . ALA B 1 114 ? 13.75 29.312 1.597 1 95.44 114 ALA B O 1
ATOM 2916 N N . ILE B 1 115 ? 11.945 30.531 1.129 1 95.38 115 ILE B N 1
ATOM 2917 C CA . ILE B 1 115 ? 11.008 29.547 1.658 1 95.38 115 ILE B CA 1
ATOM 2918 C C . ILE B 1 115 ? 11.078 28.266 0.827 1 95.38 115 ILE B C 1
ATOM 2920 O O . ILE B 1 115 ? 11.133 27.156 1.376 1 95.38 115 ILE B O 1
ATOM 2924 N N . ILE B 1 116 ? 11.117 28.438 -0.458 1 96.31 116 ILE B N 1
ATOM 2925 C CA . ILE B 1 116 ? 11.203 27.312 -1.381 1 96.31 116 ILE B CA 1
ATOM 2926 C C . ILE B 1 116 ? 12.453 26.5 -1.082 1 96.31 116 ILE B C 1
ATOM 2928 O O . ILE B 1 116 ? 12.383 25.266 -0.953 1 96.31 116 ILE B O 1
ATOM 2932 N N . ARG B 1 117 ? 13.531 27.172 -0.894 1 96.19 117 ARG B N 1
ATOM 2933 C CA . ARG B 1 117 ? 14.797 26.484 -0.621 1 96.19 117 ARG B CA 1
ATOM 2934 C C . ARG B 1 117 ? 14.742 25.75 0.711 1 96.19 117 ARG B C 1
ATOM 2936 O O . ARG B 1 117 ? 15.234 24.625 0.824 1 96.19 117 ARG B O 1
ATOM 2943 N N . GLN B 1 118 ? 14.156 26.344 1.65 1 96.38 118 GLN B N 1
ATOM 2944 C CA . GLN B 1 118 ? 14.047 25.719 2.967 1 96.38 118 GLN B CA 1
ATOM 2945 C C . GLN B 1 118 ? 13.148 24.484 2.922 1 96.38 118 GLN B C 1
ATOM 2947 O O . GLN B 1 118 ? 13.469 23.453 3.512 1 96.38 118 GLN B O 1
ATOM 2952 N N . ALA B 1 119 ? 12.047 24.641 2.248 1 96.75 119 ALA B N 1
ATOM 2953 C CA . ALA B 1 119 ? 11.125 23.516 2.111 1 96.75 119 ALA B CA 1
ATOM 2954 C C . ALA B 1 119 ? 11.781 22.359 1.367 1 96.75 119 ALA B C 1
ATOM 2956 O O . ALA B 1 119 ? 11.617 21.188 1.744 1 96.75 119 ALA B O 1
ATOM 2957 N N . MET B 1 120 ? 12.539 22.734 0.346 1 97.5 120 MET B N 1
ATOM 2958 C CA . MET B 1 120 ? 13.234 21.703 -0.424 1 97.5 120 MET B CA 1
ATOM 2959 C C . MET B 1 120 ? 14.32 21.047 0.416 1 97.5 120 MET B C 1
ATOM 2961 O O . MET B 1 120 ? 14.547 19.844 0.302 1 97.5 120 MET B O 1
ATOM 2965 N N . ALA B 1 121 ? 14.938 21.797 1.255 1 96.31 121 ALA B N 1
ATOM 2966 C CA . ALA B 1 121 ? 15.938 21.234 2.168 1 96.31 121 ALA B CA 1
ATOM 2967 C C . ALA B 1 121 ? 15.289 20.281 3.17 1 96.31 121 ALA B C 1
ATOM 2969 O O . ALA B 1 121 ? 15.797 19.188 3.402 1 96.31 121 ALA B O 1
ATOM 2970 N N . LEU B 1 122 ? 14.172 20.688 3.668 1 94.69 122 LEU B N 1
ATOM 2971 C CA . LEU B 1 122 ? 13.469 19.875 4.652 1 94.69 122 LEU B CA 1
ATOM 2972 C C . LEU B 1 122 ? 13.008 18.562 4.047 1 94.69 122 LEU B C 1
ATOM 2974 O O . LEU B 1 122 ? 12.977 17.531 4.73 1 94.69 122 LEU B O 1
ATOM 2978 N N . THR B 1 123 ? 12.695 18.562 2.752 1 96.12 123 THR B N 1
ATOM 2979 C CA . THR B 1 123 ? 12.141 17.375 2.094 1 96.12 123 THR B CA 1
ATOM 2980 C C . THR B 1 123 ? 13.227 16.641 1.313 1 96.12 123 THR B C 1
ATOM 2982 O O . THR B 1 123 ? 12.93 15.695 0.574 1 96.12 123 THR B O 1
ATOM 2985 N N . ASP B 1 124 ? 14.414 17.062 1.363 1 93.38 124 ASP B N 1
ATOM 2986 C CA . ASP B 1 124 ? 15.555 16.453 0.685 1 93.38 124 ASP B CA 1
ATOM 2987 C C . ASP B 1 124 ? 15.328 16.391 -0.824 1 93.38 124 ASP B C 1
ATOM 2989 O O . ASP B 1 124 ? 15.484 15.336 -1.437 1 93.38 124 ASP B O 1
ATOM 2993 N N . THR B 1 125 ? 14.875 17.5 -1.352 1 96.31 125 THR B N 1
ATOM 2994 C CA . THR B 1 125 ? 14.586 17.5 -2.781 1 96.31 125 THR B CA 1
ATOM 2995 C C . THR B 1 125 ? 15.453 18.516 -3.506 1 96.31 125 THR B C 1
ATOM 2997 O O . THR B 1 125 ? 15.266 18.766 -4.699 1 96.31 125 THR B O 1
ATOM 3000 N N . GLU B 1 126 ? 16.406 19.109 -2.809 1 95.88 126 GLU B N 1
ATOM 3001 C CA . GLU B 1 126 ? 17.266 20.125 -3.393 1 95.88 126 GLU B CA 1
ATOM 3002 C C . GLU B 1 126 ? 18.078 19.562 -4.551 1 95.88 126 GLU B C 1
ATOM 3004 O O . GLU B 1 126 ? 18.312 20.25 -5.551 1 95.88 126 GLU B O 1
ATOM 3009 N N . MET B 1 127 ? 18.453 18.359 -4.449 1 92.38 127 MET B N 1
ATOM 3010 C CA . MET B 1 127 ? 19.328 17.734 -5.438 1 92.38 127 MET B CA 1
ATOM 3011 C C . MET B 1 127 ? 18.609 17.547 -6.766 1 92.38 127 MET B C 1
ATOM 3013 O O . MET B 1 127 ? 19.234 17.344 -7.805 1 92.38 127 MET B O 1
ATOM 3017 N N . PHE B 1 128 ? 17.312 17.672 -6.75 1 93.06 128 PHE B N 1
ATOM 3018 C CA . PHE B 1 128 ? 16.5 17.469 -7.941 1 93.06 128 PHE B CA 1
ATOM 3019 C C . PHE B 1 128 ? 15.992 18.797 -8.477 1 93.06 128 PHE B C 1
ATOM 3021 O O . PHE B 1 128 ? 15.141 18.828 -9.375 1 93.06 128 PHE B O 1
ATOM 3028 N N . VAL B 1 129 ? 16.469 19.859 -8.078 1 95.25 129 VAL B N 1
ATOM 3029 C CA . VAL B 1 129 ? 15.844 21.156 -8.258 1 95.25 129 VAL B CA 1
ATOM 3030 C C . VAL B 1 129 ? 15.633 21.438 -9.742 1 95.25 129 VAL B C 1
ATOM 3032 O O . VAL B 1 129 ? 14.586 21.953 -10.141 1 95.25 129 VAL B O 1
ATOM 3035 N N . ASP B 1 130 ? 16.516 20.969 -10.586 1 96 130 ASP B N 1
ATOM 3036 C CA . ASP B 1 130 ? 16.453 21.312 -12.008 1 96 130 ASP B CA 1
ATOM 3037 C C . ASP B 1 130 ? 15.906 20.141 -12.82 1 96 130 ASP B C 1
ATOM 3039 O O . ASP B 1 130 ? 15.719 20.266 -14.031 1 96 130 ASP B O 1
ATOM 3043 N N . ARG B 1 131 ? 15.625 19.109 -12.188 1 96.31 131 ARG B N 1
ATOM 3044 C CA . ARG B 1 131 ? 15.109 17.938 -12.898 1 96.31 131 ARG B CA 1
ATOM 3045 C C . ARG B 1 131 ? 13.633 18.125 -13.258 1 96.31 131 ARG B C 1
ATOM 3047 O O . ARG B 1 131 ? 12.93 18.922 -12.625 1 96.31 131 ARG B O 1
ATOM 3054 N N . ILE B 1 132 ? 13.289 17.438 -14.32 1 96.31 132 ILE B N 1
ATOM 3055 C CA . ILE B 1 132 ? 11.891 17.453 -14.734 1 96.31 132 ILE B CA 1
ATOM 3056 C C . ILE B 1 132 ? 11.078 16.516 -13.836 1 96.31 132 ILE B C 1
ATOM 3058 O O . ILE B 1 132 ? 11.453 15.359 -13.625 1 96.31 132 ILE B O 1
ATOM 3062 N N . TYR B 1 133 ? 9.914 16.969 -13.328 1 95.88 133 TYR B N 1
ATOM 3063 C CA . TYR B 1 133 ? 9.078 16.297 -12.336 1 95.88 133 TYR B CA 1
ATOM 3064 C C . TYR B 1 133 ? 8.672 14.906 -12.82 1 95.88 133 TYR B C 1
ATOM 3066 O O . TYR B 1 133 ? 8.742 13.938 -12.062 1 95.88 133 TYR B O 1
ATOM 3074 N N . THR B 1 134 ? 8.359 14.742 -14.023 1 92.88 134 THR B N 1
ATOM 3075 C CA . THR B 1 134 ? 7.797 13.508 -14.562 1 92.88 134 THR B CA 1
ATOM 3076 C C . THR B 1 134 ? 8.875 12.438 -14.703 1 92.88 134 THR B C 1
ATOM 3078 O O . THR B 1 134 ? 8.562 11.266 -14.93 1 92.88 134 THR B O 1
ATOM 3081 N N . THR B 1 135 ? 10.133 12.828 -14.531 1 91.69 135 THR B N 1
ATOM 3082 C CA . THR B 1 135 ? 11.242 11.883 -14.656 1 91.69 135 THR B CA 1
ATOM 3083 C C . THR B 1 135 ? 11.617 11.312 -13.289 1 91.69 135 THR B C 1
ATOM 3085 O O . THR B 1 135 ? 12.43 10.391 -13.203 1 91.69 135 THR B O 1
ATOM 3088 N N . LEU B 1 136 ? 11.008 11.844 -12.258 1 91.69 136 LEU B N 1
ATOM 3089 C CA . LEU B 1 136 ? 11.344 11.43 -10.898 1 91.69 136 LEU B CA 1
ATOM 3090 C C . LEU B 1 136 ? 10.688 10.094 -10.57 1 91.69 136 LEU B C 1
ATOM 3092 O O . LEU B 1 136 ? 9.688 9.719 -11.18 1 91.69 136 LEU B O 1
ATOM 3096 N N . SER B 1 137 ? 11.312 9.406 -9.594 1 87.25 137 SER B N 1
ATOM 3097 C CA . SER B 1 137 ? 10.68 8.211 -9.047 1 87.25 137 SER B CA 1
ATOM 3098 C C . SER B 1 137 ? 9.43 8.562 -8.242 1 87.25 137 SER B C 1
ATOM 3100 O O . SER B 1 137 ? 9.203 9.734 -7.922 1 87.25 137 SER B O 1
ATOM 3102 N N . GLY B 1 138 ? 8.578 7.605 -7.977 1 87.31 138 GLY B N 1
ATOM 3103 C CA . GLY B 1 138 ? 7.379 7.824 -7.18 1 87.31 138 GLY B CA 1
ATOM 3104 C C . GLY B 1 138 ? 7.668 8.461 -5.832 1 87.31 138 GLY B C 1
ATOM 3105 O O . GLY B 1 138 ? 6.98 9.391 -5.418 1 87.31 138 GLY B O 1
ATOM 3106 N N . GLY B 1 139 ? 8.695 7.926 -5.117 1 90.44 139 GLY B N 1
ATOM 3107 C CA . GLY B 1 139 ? 9.07 8.469 -3.822 1 90.44 139 GLY B CA 1
ATOM 3108 C C . GLY B 1 139 ? 9.594 9.891 -3.9 1 90.44 139 GLY B C 1
ATOM 3109 O O . GLY B 1 139 ? 9.281 10.719 -3.041 1 90.44 139 GLY B O 1
ATOM 3110 N N . GLU B 1 140 ? 10.32 10.117 -4.984 1 91.88 140 GLU B N 1
ATOM 3111 C CA . GLU B 1 140 ? 10.828 11.469 -5.195 1 91.88 140 GLU B CA 1
ATOM 3112 C C . GLU B 1 140 ? 9.695 12.445 -5.5 1 91.88 140 GLU B C 1
ATOM 3114 O O . GLU B 1 140 ? 9.664 13.555 -4.957 1 91.88 140 GLU B O 1
ATOM 3119 N N . ARG B 1 141 ? 8.797 12.016 -6.27 1 93.81 141 ARG B N 1
ATOM 3120 C CA . ARG B 1 141 ? 7.656 12.859 -6.617 1 93.81 141 ARG B CA 1
ATOM 3121 C C . ARG B 1 141 ? 6.828 13.195 -5.379 1 93.81 141 ARG B C 1
ATOM 3123 O O . ARG B 1 141 ? 6.379 14.336 -5.219 1 93.81 141 ARG B O 1
ATOM 3130 N N . GLN B 1 142 ? 6.703 12.219 -4.555 1 94 142 GLN B N 1
ATOM 3131 C CA . GLN B 1 142 ? 5.918 12.438 -3.344 1 94 142 GLN B CA 1
ATOM 3132 C C . GLN B 1 142 ? 6.574 13.477 -2.443 1 94 142 GLN B C 1
ATOM 3134 O O . GLN B 1 142 ? 5.891 14.336 -1.878 1 94 142 GLN B O 1
ATOM 3139 N N . ARG B 1 143 ? 7.848 13.422 -2.336 1 95 143 ARG B N 1
ATOM 3140 C CA . ARG B 1 143 ? 8.562 14.383 -1.511 1 95 143 ARG B CA 1
ATOM 3141 C C . ARG B 1 143 ? 8.492 15.781 -2.115 1 95 143 ARG B C 1
ATOM 3143 O O . ARG B 1 143 ? 8.383 16.781 -1.391 1 95 143 ARG B O 1
ATOM 3150 N N . VAL B 1 144 ? 8.523 15.828 -3.434 1 96.31 144 VAL B N 1
ATOM 3151 C CA . VAL B 1 144 ? 8.406 17.109 -4.117 1 96.31 144 VAL B CA 1
ATOM 3152 C C . VAL B 1 144 ? 7.02 17.703 -3.875 1 96.31 144 VAL B C 1
ATOM 3154 O O . VAL B 1 144 ? 6.883 18.891 -3.592 1 96.31 144 VAL B O 1
ATOM 3157 N N . GLN B 1 145 ? 6.051 16.859 -3.998 1 96.5 145 GLN B N 1
ATOM 3158 C CA . GLN B 1 145 ? 4.691 17.312 -3.736 1 96.5 145 GLN B CA 1
ATOM 3159 C C . GLN B 1 145 ? 4.539 17.781 -2.291 1 96.5 145 GLN B C 1
ATOM 3161 O O . GLN B 1 145 ? 3.842 18.766 -2.021 1 96.5 145 GLN B O 1
ATOM 3166 N N . LEU B 1 146 ? 5.148 17.062 -1.401 1 97.25 146 LEU B N 1
ATOM 3167 C CA . LEU B 1 146 ? 5.141 17.484 -0.005 1 97.25 146 LEU B CA 1
ATOM 3168 C C . LEU B 1 146 ? 5.809 18.844 0.158 1 97.25 146 LEU B C 1
ATOM 3170 O O . LEU B 1 146 ? 5.297 19.719 0.868 1 97.25 146 LEU B O 1
ATOM 3174 N N . ALA B 1 147 ? 6.91 19.031 -0.508 1 97.38 147 ALA B N 1
ATOM 3175 C CA . ALA B 1 147 ? 7.578 20.328 -0.492 1 97.38 147 ALA B CA 1
ATOM 3176 C C . ALA B 1 147 ? 6.648 21.438 -0.982 1 97.38 147 ALA B C 1
ATOM 3178 O O . ALA B 1 147 ? 6.574 22.516 -0.379 1 97.38 147 ALA B O 1
ATOM 3179 N N . ARG B 1 148 ? 6.004 21.172 -2.033 1 97.12 148 ARG B N 1
ATOM 3180 C CA . ARG B 1 148 ? 5.055 22.125 -2.592 1 97.12 148 ARG B CA 1
ATOM 3181 C C . ARG B 1 148 ? 4.008 22.531 -1.56 1 97.12 148 ARG B C 1
ATOM 3183 O O . ARG B 1 148 ? 3.732 23.719 -1.372 1 97.12 148 ARG B O 1
ATOM 3190 N N . VAL B 1 149 ? 3.496 21.547 -0.89 1 97.56 149 VAL B N 1
ATOM 3191 C CA . VAL B 1 149 ? 2.447 21.781 0.093 1 97.56 149 VAL B CA 1
ATOM 3192 C C . VAL B 1 149 ? 3.023 22.547 1.289 1 97.56 149 VAL B C 1
ATOM 3194 O O . VAL B 1 149 ? 2.396 23.469 1.806 1 97.56 149 VAL B O 1
ATOM 3197 N N . LEU B 1 150 ? 4.203 22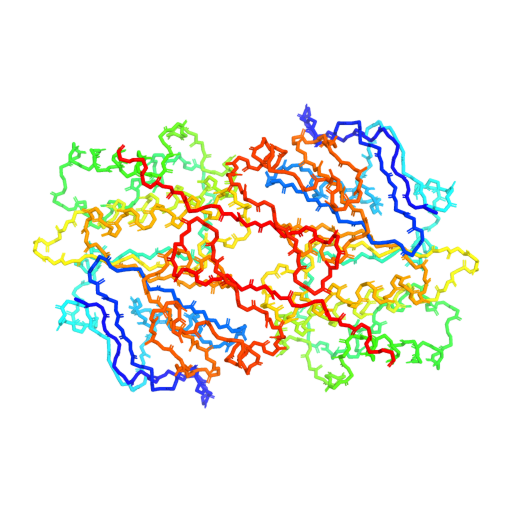.188 1.687 1 97.75 150 LEU B N 1
ATOM 3198 C CA . LEU B 1 150 ? 4.824 22.812 2.84 1 97.75 150 LEU B CA 1
ATOM 3199 C C . LEU B 1 150 ? 5.141 24.281 2.545 1 97.75 150 LEU B C 1
ATOM 3201 O O . LEU B 1 150 ? 4.984 25.141 3.414 1 97.75 150 LEU B O 1
ATOM 3205 N N . THR B 1 151 ? 5.582 24.594 1.31 1 96.88 151 THR B N 1
ATOM 3206 C CA . THR B 1 151 ? 5.867 25.984 0.939 1 96.88 151 THR B CA 1
ATOM 3207 C C . THR B 1 151 ? 4.621 26.844 1.077 1 96.88 151 THR B C 1
ATOM 3209 O O . THR B 1 151 ? 4.715 28.031 1.403 1 96.88 151 THR B O 1
ATOM 3212 N N . GLN B 1 152 ? 3.543 26.203 0.86 1 96.31 152 GLN B N 1
ATOM 3213 C CA . GLN B 1 152 ? 2.268 26.906 0.949 1 96.31 152 GLN B CA 1
ATOM 3214 C C . GLN B 1 152 ? 1.978 27.344 2.383 1 96.31 152 GLN B C 1
ATOM 3216 O O . GLN B 1 152 ? 1.456 28.438 2.613 1 96.31 152 GLN B O 1
ATOM 3221 N N . ILE B 1 153 ? 2.381 26.516 3.336 1 96.75 153 ILE B N 1
ATOM 3222 C CA . ILE B 1 153 ? 2.012 26.797 4.719 1 96.75 153 ILE B CA 1
ATOM 3223 C C . ILE B 1 153 ? 3.27 26.953 5.57 1 96.75 153 ILE B C 1
ATOM 3225 O O . ILE B 1 153 ? 3.254 26.656 6.77 1 96.75 153 ILE B O 1
ATOM 3229 N N . TRP B 1 154 ? 4.297 27.328 4.984 1 94.25 154 TRP B N 1
ATOM 3230 C CA . TRP B 1 154 ? 5.594 27.406 5.645 1 94.25 154 TRP B CA 1
ATOM 3231 C C . TRP B 1 154 ? 5.574 28.438 6.77 1 94.25 154 TRP B C 1
ATOM 3233 O O . TRP B 1 154 ? 6.062 28.172 7.871 1 94.25 154 TRP B O 1
ATOM 3243 N N . GLU B 1 155 ? 5.02 29.562 6.504 1 88.44 155 GLU B N 1
ATOM 3244 C CA . GLU B 1 155 ? 5.043 30.672 7.453 1 88.44 155 GLU B CA 1
ATOM 3245 C C . GLU B 1 155 ? 3.723 30.781 8.211 1 88.44 155 GLU B C 1
ATOM 3247 O O . GLU B 1 155 ? 2.652 30.562 7.641 1 88.44 155 GLU B O 1
ATOM 3252 N N . PRO B 1 156 ? 3.896 31.125 9.469 1 84.25 156 PRO B N 1
ATOM 3253 C CA . PRO B 1 156 ? 2.652 31.359 10.203 1 84.25 156 PRO B CA 1
ATOM 3254 C C . PRO B 1 156 ? 1.907 32.594 9.727 1 84.25 156 PRO B C 1
ATOM 3256 O O . PRO B 1 156 ? 2.525 33.531 9.203 1 84.25 156 PRO B O 1
ATOM 3259 N N . VAL B 1 157 ? 0.708 32.531 9.711 1 84.81 157 VAL B N 1
ATOM 3260 C CA . VAL B 1 157 ? -0.133 33.719 9.484 1 84.81 157 VAL B CA 1
ATOM 3261 C C . VAL B 1 157 ? -0.454 34.375 10.812 1 84.81 157 VAL B C 1
ATOM 3263 O O . VAL B 1 157 ? -1.402 34 11.5 1 84.81 157 VAL B O 1
ATOM 3266 N N . GLY B 1 158 ? 0.327 35.344 11.07 1 87.62 158 GLY B N 1
ATOM 3267 C CA . GLY B 1 158 ? 0.236 35.875 12.422 1 87.62 158 GLY B CA 1
ATOM 3268 C C . GLY B 1 158 ? 0.655 34.875 13.484 1 87.62 158 GLY B C 1
ATOM 3269 O O . GLY B 1 158 ? 1.742 34.281 13.406 1 87.62 158 GLY B O 1
ATOM 3270 N N . ASP B 1 159 ? -0.292 34.656 14.422 1 90.38 159 ASP B N 1
ATOM 3271 C CA . ASP B 1 159 ? -0.018 33.719 15.5 1 90.38 159 ASP B CA 1
ATOM 3272 C C . ASP B 1 159 ? -0.823 32.438 15.312 1 90.38 159 ASP B C 1
ATOM 3274 O O . ASP B 1 159 ? -0.915 31.609 16.234 1 90.38 159 ASP B O 1
ATOM 3278 N N . LEU B 1 160 ? -1.284 32.312 14.141 1 93.25 160 LEU B N 1
ATOM 3279 C CA . LEU B 1 160 ? -2.164 31.172 13.906 1 93.25 160 LEU B CA 1
ATOM 3280 C C . LEU B 1 160 ? -1.359 29.938 13.508 1 93.25 160 LEU B C 1
ATOM 3282 O O . LEU B 1 160 ? -0.51 30 12.617 1 93.25 160 LEU B O 1
ATOM 3286 N N . PRO B 1 161 ? -1.61 28.875 14.18 1 95.19 161 PRO B N 1
ATOM 3287 C CA . PRO B 1 161 ? -0.991 27.625 13.75 1 95.19 161 PRO B CA 1
ATOM 3288 C C . PRO B 1 161 ? -1.463 27.172 12.367 1 95.19 161 PRO B C 1
ATOM 3290 O O . PRO B 1 161 ? -2.549 27.562 11.922 1 95.19 161 PRO B O 1
ATOM 3293 N N . ARG B 1 162 ? -0.656 26.406 11.672 1 96.69 162 ARG B N 1
ATOM 3294 C CA . ARG B 1 162 ? -0.957 25.844 10.359 1 96.69 162 ARG B CA 1
ATOM 3295 C C . ARG B 1 162 ? -1.227 24.344 10.461 1 96.69 162 ARG B C 1
ATOM 3297 O O . ARG B 1 162 ? -0.84 23.703 11.438 1 96.69 162 ARG B O 1
ATOM 3304 N N . TYR B 1 163 ? -1.906 23.828 9.438 1 98.19 163 TYR B N 1
ATOM 3305 C CA . TYR B 1 163 ? -2.305 22.422 9.469 1 98.19 163 TYR B CA 1
ATOM 3306 C C . TYR B 1 163 ? -1.977 21.734 8.148 1 98.19 163 TYR B C 1
ATOM 3308 O O . TYR B 1 163 ? -2.258 22.281 7.078 1 98.19 163 TYR B O 1
ATOM 3316 N N . LEU B 1 164 ? -1.299 20.594 8.266 1 98.38 164 LEU B N 1
ATOM 3317 C CA . LEU B 1 164 ? -0.931 19.734 7.137 1 98.38 164 LEU B CA 1
ATOM 3318 C C . LEU B 1 164 ? -1.789 18.469 7.102 1 98.38 164 LEU B C 1
ATOM 3320 O O . LEU B 1 164 ? -1.777 17.688 8.055 1 98.38 164 LEU B O 1
ATOM 3324 N N . LEU B 1 165 ? -2.6 18.312 6.059 1 98.5 165 LEU B N 1
ATOM 3325 C CA . LEU B 1 165 ? -3.477 17.156 5.895 1 98.5 165 LEU B CA 1
ATOM 3326 C C . LEU B 1 165 ? -2.979 16.25 4.773 1 98.5 165 LEU B C 1
ATOM 3328 O O . LEU B 1 165 ? -2.844 16.688 3.629 1 98.5 165 LEU B O 1
ATOM 3332 N N . LEU B 1 166 ? -2.709 14.992 5.133 1 98.12 166 LEU B N 1
ATOM 3333 C CA . LEU B 1 166 ? -2.105 14.047 4.203 1 98.12 166 LEU B CA 1
ATOM 3334 C C . LEU B 1 166 ? -3.061 12.891 3.902 1 98.12 166 LEU B C 1
ATOM 3336 O O . LEU B 1 166 ? -3.459 12.156 4.809 1 98.12 166 LEU B O 1
ATOM 3340 N N . ASP B 1 167 ? -3.412 12.766 2.66 1 96.5 167 ASP B N 1
ATOM 3341 C CA . ASP B 1 167 ? -4.285 11.672 2.244 1 96.5 167 ASP B CA 1
ATOM 3342 C C . ASP B 1 167 ? -3.477 10.5 1.694 1 96.5 167 ASP B C 1
ATOM 3344 O O . ASP B 1 167 ? -3.162 10.461 0.503 1 96.5 167 ASP B O 1
ATOM 3348 N N . GLU B 1 168 ? -3.207 9.539 2.555 1 94.38 168 GLU B N 1
ATOM 3349 C CA . GLU B 1 168 ? -2.463 8.328 2.236 1 94.38 168 GLU B CA 1
ATOM 3350 C C . GLU B 1 168 ? -1.124 8.656 1.585 1 94.38 168 GLU B C 1
ATOM 3352 O O . GLU B 1 168 ? -0.808 8.141 0.51 1 94.38 168 GLU B O 1
ATOM 3357 N N . PRO B 1 169 ? -0.283 9.352 2.289 1 95.25 169 PRO B N 1
ATOM 3358 C CA . PRO B 1 169 ? 0.968 9.852 1.715 1 95.25 169 PRO B CA 1
ATOM 3359 C C . PRO B 1 169 ? 1.988 8.75 1.465 1 95.25 169 PRO B C 1
ATOM 3361 O O . PRO B 1 169 ? 2.988 8.969 0.775 1 95.25 169 PRO B O 1
ATOM 3364 N N . THR B 1 170 ? 1.74 7.559 2.012 1 93.69 170 THR B N 1
ATOM 3365 C CA . THR B 1 170 ? 2.75 6.508 1.938 1 93.69 170 THR B CA 1
ATOM 3366 C C . THR B 1 170 ? 2.34 5.434 0.934 1 93.69 170 THR B C 1
ATOM 3368 O O . THR B 1 170 ? 3.033 4.426 0.777 1 93.69 170 THR B O 1
ATOM 3371 N N . SER B 1 171 ? 1.257 5.637 0.267 1 87 171 SER B N 1
ATOM 3372 C CA . SER B 1 171 ? 0.784 4.633 -0.682 1 87 171 SER B CA 1
ATOM 3373 C C . SER B 1 171 ? 1.774 4.445 -1.826 1 87 171 SER B C 1
ATOM 3375 O O . SER B 1 171 ? 2.361 5.414 -2.312 1 87 171 SER B O 1
ATOM 3377 N N . ALA B 1 172 ? 2.049 3.178 -2.23 1 81.44 172 ALA B N 1
ATOM 3378 C CA . ALA B 1 172 ? 2.854 2.787 -3.385 1 81.44 172 ALA B CA 1
ATOM 3379 C C . ALA B 1 172 ? 4.32 3.152 -3.182 1 81.44 172 ALA B C 1
ATOM 3381 O O . ALA B 1 172 ? 5.09 3.221 -4.145 1 81.44 172 ALA B O 1
ATOM 3382 N N . LEU B 1 173 ? 4.668 3.607 -1.924 1 90.56 173 LEU B N 1
ATOM 3383 C CA . LEU B 1 173 ? 6.062 3.922 -1.624 1 90.56 173 LEU B CA 1
ATOM 3384 C C . LEU B 1 173 ? 6.773 2.719 -1.015 1 90.56 173 LEU B C 1
ATOM 3386 O O . LEU B 1 173 ? 6.141 1.881 -0.366 1 90.56 173 LEU B O 1
ATOM 3390 N N . ASP B 1 174 ? 8.047 2.664 -1.277 1 92 174 ASP B N 1
ATOM 3391 C CA . ASP B 1 174 ? 8.836 1.613 -0.636 1 92 174 ASP B CA 1
ATOM 3392 C C . ASP B 1 174 ? 9.172 1.982 0.807 1 92 174 ASP B C 1
ATOM 3394 O O . ASP B 1 174 ? 8.766 3.039 1.294 1 92 174 ASP B O 1
ATOM 3398 N N . LEU B 1 175 ? 9.859 1.099 1.444 1 93.75 175 LEU B N 1
ATOM 3399 C CA . LEU B 1 175 ? 10.156 1.181 2.871 1 93.75 175 LEU B CA 1
ATOM 3400 C C . LEU B 1 175 ? 10.781 2.525 3.221 1 93.75 175 LEU B C 1
ATOM 3402 O O . LEU B 1 175 ? 10.25 3.264 4.055 1 93.75 175 LEU B O 1
ATOM 3406 N N . ALA B 1 176 ? 11.836 2.955 2.582 1 94.06 176 ALA B N 1
ATOM 3407 C CA . ALA B 1 176 ? 12.586 4.164 2.912 1 94.06 176 ALA B CA 1
ATOM 3408 C C . ALA B 1 176 ? 11.75 5.414 2.668 1 94.06 176 ALA B C 1
ATOM 3410 O O . ALA B 1 176 ? 11.734 6.332 3.49 1 94.06 176 ALA B O 1
ATOM 3411 N N . HIS B 1 177 ? 11.023 5.426 1.649 1 93.25 177 HIS B N 1
ATOM 3412 C CA . HIS B 1 177 ? 10.281 6.625 1.274 1 93.25 177 HIS B CA 1
ATOM 3413 C C . HIS B 1 177 ? 9.055 6.812 2.158 1 93.25 177 HIS B C 1
ATOM 3415 O O . HIS B 1 177 ? 8.664 7.941 2.457 1 93.25 177 HIS B O 1
ATOM 3421 N N . GLN B 1 178 ? 8.43 5.656 2.555 1 95.06 178 GLN B N 1
ATOM 3422 C CA . GLN B 1 178 ? 7.32 5.75 3.496 1 95.06 178 GLN B CA 1
ATOM 3423 C C . GLN B 1 178 ? 7.738 6.469 4.773 1 95.06 178 GLN B C 1
ATOM 3425 O O . GLN B 1 178 ? 7.07 7.406 5.215 1 95.06 178 GLN B O 1
ATOM 3430 N N . HIS B 1 179 ? 8.852 6.066 5.281 1 95.81 179 HIS B N 1
ATOM 3431 C CA . HIS B 1 179 ? 9.336 6.637 6.531 1 95.81 179 HIS B CA 1
ATOM 3432 C C . HIS B 1 179 ? 9.828 8.062 6.328 1 95.81 179 HIS B C 1
ATOM 3434 O O . HIS B 1 179 ? 9.625 8.922 7.191 1 95.81 179 HIS B O 1
ATOM 3440 N N . SER B 1 180 ? 10.391 8.32 5.215 1 94.62 180 SER B N 1
ATOM 3441 C CA . SER B 1 180 ? 10.898 9.656 4.922 1 94.62 180 SER B CA 1
ATOM 3442 C C . SER B 1 180 ? 9.773 10.688 4.91 1 94.62 180 SER B C 1
ATOM 3444 O O . SER B 1 180 ? 9.867 11.727 5.566 1 94.62 180 SER B O 1
ATOM 3446 N N . VAL B 1 181 ? 8.711 10.391 4.258 1 96.06 181 VAL B N 1
ATOM 3447 C CA . VAL B 1 181 ? 7.594 11.312 4.125 1 96.06 181 VAL B CA 1
ATOM 3448 C C . VAL B 1 181 ? 6.988 11.594 5.5 1 96.06 181 VAL B C 1
ATOM 3450 O O . VAL B 1 181 ? 6.73 12.75 5.848 1 96.06 181 VAL B O 1
ATOM 3453 N N . LEU B 1 182 ? 6.805 10.602 6.309 1 97.19 182 LEU B N 1
ATOM 3454 C CA . LEU B 1 182 ? 6.195 10.773 7.621 1 97.19 182 LEU B CA 1
ATOM 3455 C C . LEU B 1 182 ? 7.156 11.469 8.578 1 97.19 182 LEU B C 1
ATOM 3457 O O . LEU B 1 182 ? 6.734 12.242 9.438 1 97.19 182 LEU B O 1
ATOM 3461 N N . ALA B 1 183 ? 8.414 11.203 8.359 1 96.62 183 ALA B N 1
ATOM 3462 C CA . ALA B 1 183 ? 9.422 11.891 9.164 1 96.62 183 ALA B CA 1
ATOM 3463 C C . ALA B 1 183 ? 9.422 13.391 8.875 1 96.62 183 ALA B C 1
ATOM 3465 O O . ALA B 1 183 ? 9.57 14.211 9.789 1 96.62 183 ALA B O 1
ATOM 3466 N N . ILE B 1 184 ? 9.289 13.695 7.652 1 96.31 184 ILE B N 1
ATOM 3467 C CA . ILE B 1 184 ? 9.234 15.094 7.246 1 96.31 184 ILE B CA 1
ATOM 3468 C C . ILE B 1 184 ? 8.016 15.766 7.879 1 96.31 184 ILE B C 1
ATOM 3470 O O . ILE B 1 184 ? 8.125 16.859 8.43 1 96.31 184 ILE B O 1
ATOM 3474 N N . ALA B 1 185 ? 6.895 15.117 7.809 1 97.12 185 ALA B N 1
ATOM 3475 C CA . ALA B 1 185 ? 5.68 15.656 8.422 1 97.12 185 ALA B CA 1
ATOM 3476 C C . ALA B 1 185 ? 5.859 15.844 9.922 1 97.12 185 ALA B C 1
ATOM 3478 O O . ALA B 1 185 ? 5.449 16.859 10.484 1 97.12 185 ALA B O 1
ATOM 3479 N N . ARG B 1 186 ? 6.473 14.891 10.547 1 96.75 186 ARG B N 1
ATOM 3480 C CA . ARG B 1 186 ? 6.746 14.961 11.977 1 96.75 186 ARG B CA 1
ATOM 3481 C C . ARG B 1 186 ? 7.672 16.125 12.305 1 96.75 186 ARG B C 1
ATOM 3483 O O . ARG B 1 186 ? 7.41 16.891 13.234 1 96.75 186 ARG B O 1
ATOM 3490 N N . ARG B 1 187 ? 8.648 16.266 11.547 1 94.88 187 ARG B N 1
ATOM 3491 C CA . ARG B 1 187 ? 9.586 17.359 11.75 1 94.88 187 ARG B CA 1
ATOM 3492 C C . ARG B 1 187 ? 8.906 18.719 11.578 1 94.88 187 ARG B C 1
ATOM 3494 O O . ARG B 1 187 ? 9.172 19.656 12.32 1 94.88 187 ARG B O 1
ATOM 3501 N N . PHE B 1 188 ? 8.07 18.781 10.625 1 95.94 188 PHE B N 1
ATOM 3502 C CA . PHE B 1 188 ? 7.336 20.016 10.383 1 95.94 188 PHE B CA 1
ATOM 3503 C C . PHE B 1 188 ? 6.453 20.375 11.57 1 95.94 188 PHE B C 1
ATOM 3505 O O . PHE B 1 188 ? 6.41 21.531 12 1 95.94 188 PHE B O 1
ATOM 3512 N N . ALA B 1 189 ? 5.828 19.375 12.102 1 96.75 189 ALA B N 1
ATOM 3513 C CA . ALA B 1 189 ? 4.984 19.578 13.273 1 96.75 189 ALA B CA 1
ATOM 3514 C C . ALA B 1 189 ? 5.816 20.047 14.469 1 96.75 189 ALA B C 1
ATOM 3516 O O . ALA B 1 189 ? 5.453 21 15.148 1 96.75 189 ALA B O 1
ATOM 3517 N N . ASP B 1 190 ? 6.938 19.438 14.641 1 94.75 190 ASP B N 1
ATOM 3518 C CA . ASP B 1 190 ? 7.781 19.719 15.797 1 94.75 190 ASP B CA 1
ATOM 3519 C C . ASP B 1 190 ? 8.43 21.094 15.688 1 94.75 190 ASP B C 1
ATOM 3521 O O . ASP B 1 190 ? 8.438 21.859 16.656 1 94.75 190 ASP B O 1
ATOM 3525 N N . ARG B 1 191 ? 8.859 21.406 14.523 1 91.88 191 ARG B N 1
ATOM 3526 C CA . ARG B 1 191 ? 9.648 22.609 14.32 1 91.88 191 ARG B CA 1
ATOM 3527 C C . ARG B 1 191 ? 8.75 23.844 14.219 1 91.88 191 ARG B C 1
ATOM 3529 O O . ARG B 1 191 ? 9.109 24.922 14.695 1 91.88 191 ARG B O 1
ATOM 3536 N N . PHE B 1 192 ? 7.59 23.625 13.641 1 93.88 192 PHE B N 1
ATOM 3537 C CA . PHE B 1 192 ? 6.797 24.812 13.305 1 93.88 192 PHE B CA 1
ATOM 3538 C C . PHE B 1 192 ? 5.484 24.812 14.078 1 93.88 192 PHE B C 1
ATOM 3540 O O . PHE B 1 192 ? 4.621 25.656 13.836 1 93.88 192 PHE B O 1
ATOM 3547 N N . GLN B 1 193 ? 5.312 23.875 14.945 1 94.88 193 GLN B N 1
ATOM 3548 C CA . GLN B 1 193 ? 4.102 23.766 15.75 1 94.88 193 GLN B CA 1
ATOM 3549 C C . GLN B 1 193 ? 2.861 23.656 14.867 1 94.88 193 GLN B C 1
ATOM 3551 O O . GLN B 1 193 ? 1.851 24.312 15.117 1 94.88 193 GLN B O 1
ATOM 3556 N N . ALA B 1 194 ? 3 23 13.789 1 96.88 194 ALA B N 1
ATOM 3557 C CA . ALA B 1 194 ? 1.891 22.734 12.875 1 96.88 194 ALA B CA 1
ATOM 3558 C C . ALA B 1 194 ? 1.167 21.453 13.25 1 96.88 194 ALA B C 1
ATOM 3560 O O . ALA B 1 194 ? 1.795 20.484 13.695 1 96.88 194 ALA B O 1
ATOM 3561 N N . GLY B 1 195 ? -0.159 21.453 13.109 1 98.12 195 GLY B N 1
ATOM 3562 C CA . GLY B 1 195 ? -0.895 20.203 13.242 1 98.12 195 GLY B CA 1
ATOM 3563 C C . GLY B 1 195 ? -0.866 19.359 11.984 1 98.12 195 GLY B C 1
ATOM 3564 O O . GLY B 1 195 ? -0.952 19.891 10.875 1 98.12 195 GLY B O 1
ATOM 3565 N N . VAL B 1 196 ? -0.718 18.047 12.164 1 98.62 196 VAL B N 1
ATOM 3566 C CA . VAL B 1 196 ? -0.68 17.141 11.023 1 98.62 196 VAL B CA 1
ATOM 3567 C C . VAL B 1 196 ? -1.767 16.078 11.172 1 98.62 196 VAL B C 1
ATOM 3569 O O . VAL B 1 196 ? -1.914 15.477 12.242 1 98.62 196 VAL B O 1
ATOM 3572 N N . LEU B 1 197 ? -2.582 15.969 10.172 1 98.75 197 LEU B N 1
ATOM 3573 C CA . LEU B 1 197 ? -3.535 14.867 10.055 1 98.75 197 LEU B CA 1
ATOM 3574 C C . LEU B 1 197 ? -3.188 13.969 8.875 1 98.75 197 LEU B C 1
ATOM 3576 O O . LEU B 1 197 ? -3.111 14.438 7.73 1 98.75 197 LEU B O 1
ATOM 3580 N N . ALA B 1 198 ? -2.934 12.688 9.156 1 98.38 198 ALA B N 1
ATOM 3581 C CA . ALA B 1 198 ? -2.547 11.766 8.094 1 98.38 198 ALA B CA 1
ATOM 3582 C C . ALA B 1 198 ? -3.443 10.531 8.086 1 98.38 198 ALA B C 1
ATOM 3584 O O . ALA B 1 198 ? -3.637 9.883 9.117 1 98.38 198 ALA B O 1
ATOM 3585 N N . ILE B 1 199 ? -4.043 10.289 6.945 1 97.75 199 ILE B N 1
ATOM 3586 C CA . ILE B 1 199 ? -4.719 9.016 6.75 1 97.75 199 ILE B CA 1
ATOM 3587 C C . ILE B 1 199 ? -3.695 7.93 6.422 1 97.75 199 ILE B C 1
ATOM 3589 O O . ILE B 1 199 ? -2.947 8.047 5.445 1 97.75 199 ILE B O 1
ATOM 3593 N N . LEU B 1 200 ? -3.656 6.855 7.262 1 96.31 200 LEU B N 1
ATOM 3594 C CA . LEU B 1 200 ? -2.688 5.781 7.059 1 96.31 200 LEU B CA 1
ATOM 3595 C C . LEU B 1 200 ? -3.375 4.418 7.078 1 96.31 200 LEU B C 1
ATOM 3597 O O . LEU B 1 200 ? -4.328 4.211 7.832 1 96.31 200 LEU B O 1
ATOM 3601 N N . HIS B 1 201 ? -2.779 3.502 6.328 1 91.75 201 HIS B N 1
ATOM 3602 C CA . HIS B 1 201 ? -3.273 2.131 6.34 1 91.75 201 HIS B CA 1
ATOM 3603 C C . HIS B 1 201 ? -2.404 1.237 7.215 1 91.75 201 HIS B C 1
ATOM 3605 O O . HIS B 1 201 ? -2.844 0.169 7.648 1 91.75 201 HIS B O 1
ATOM 3611 N N . ASP B 1 202 ? -1.202 1.597 7.422 1 94.5 202 ASP B N 1
ATOM 3612 C CA . ASP B 1 202 ? -0.259 0.803 8.203 1 94.5 202 ASP B CA 1
ATOM 3613 C C . ASP B 1 202 ? -0.292 1.203 9.672 1 94.5 202 ASP B C 1
ATOM 3615 O O . ASP B 1 202 ? 0.117 2.311 10.031 1 94.5 202 ASP B O 1
ATOM 3619 N N . LEU B 1 203 ? -0.634 0.253 10.461 1 97.25 203 LEU B N 1
ATOM 3620 C CA . LEU B 1 203 ? -0.808 0.525 11.883 1 97.25 203 LEU B CA 1
ATOM 3621 C C . LEU B 1 203 ? 0.535 0.801 12.555 1 97.25 203 LEU B C 1
ATOM 3623 O O . LEU B 1 203 ? 0.614 1.597 13.492 1 97.25 203 LEU B O 1
ATOM 3627 N N . ASN B 1 204 ? 1.553 0.169 12.102 1 96.75 204 ASN B N 1
ATOM 3628 C CA . ASN B 1 204 ? 2.865 0.372 12.703 1 96.75 204 ASN B CA 1
ATOM 3629 C C . ASN B 1 204 ? 3.451 1.731 12.328 1 96.75 204 ASN B C 1
ATOM 3631 O O . ASN B 1 204 ? 4.129 2.363 13.141 1 96.75 204 ASN B O 1
ATOM 3635 N N . LEU B 1 205 ? 3.203 2.16 11.125 1 96.31 205 LEU B N 1
ATOM 3636 C CA . LEU B 1 205 ? 3.584 3.516 10.75 1 96.31 205 LEU B CA 1
ATOM 3637 C C . LEU B 1 205 ? 2.854 4.547 11.602 1 96.31 205 LEU B C 1
ATOM 3639 O O . LEU B 1 205 ? 3.461 5.504 12.078 1 96.31 205 LEU B O 1
ATOM 3643 N N . ALA B 1 206 ? 1.59 4.324 11.766 1 97.69 206 ALA B N 1
ATOM 3644 C CA . ALA B 1 206 ? 0.798 5.215 12.609 1 97.69 206 ALA B CA 1
ATOM 3645 C C . ALA B 1 206 ? 1.358 5.266 14.031 1 97.69 206 ALA B C 1
ATOM 3647 O O . ALA B 1 206 ? 1.536 6.348 14.594 1 97.69 206 ALA B O 1
ATOM 3648 N N . ALA B 1 207 ? 1.661 4.129 14.539 1 97.5 207 ALA B N 1
ATOM 3649 C CA . ALA B 1 207 ? 2.16 4.031 15.906 1 97.5 207 ALA B CA 1
ATOM 3650 C C . ALA B 1 207 ? 3.49 4.762 16.062 1 97.5 207 ALA B C 1
ATOM 3652 O O . ALA B 1 207 ? 3.744 5.391 17.094 1 97.5 207 ALA B O 1
ATOM 3653 N N . LEU B 1 208 ? 4.258 4.672 15.086 1 95.88 208 LEU B N 1
ATOM 3654 C CA . LEU B 1 208 ? 5.625 5.176 15.156 1 95.88 208 LEU B CA 1
ATOM 3655 C C . LEU B 1 208 ? 5.652 6.699 15.086 1 95.88 208 LEU B C 1
ATOM 3657 O O . LEU B 1 208 ? 6.453 7.348 15.758 1 95.88 208 LEU B O 1
ATOM 3661 N N . TYR B 1 209 ? 4.742 7.277 14.32 1 96.81 209 TYR B N 1
ATOM 3662 C CA . TYR B 1 209 ? 4.91 8.688 13.992 1 96.81 209 TYR B CA 1
ATOM 3663 C C . TYR B 1 209 ? 3.822 9.531 14.656 1 96.81 209 TYR B C 1
ATOM 3665 O O . TYR B 1 209 ? 3.982 10.742 14.812 1 96.81 209 TYR B O 1
ATOM 3673 N N . ALA B 1 210 ? 2.734 8.922 15.016 1 97.56 210 ALA B N 1
ATOM 3674 C CA . ALA B 1 210 ? 1.599 9.711 15.492 1 97.56 210 ALA B CA 1
ATOM 3675 C C . ALA B 1 210 ? 1.654 9.898 17 1 97.56 210 ALA B C 1
ATOM 3677 O O . ALA B 1 210 ? 2.117 9.016 17.734 1 97.56 210 ALA B O 1
ATOM 3678 N N . ASP B 1 211 ? 1.188 11.039 17.453 1 98 211 ASP B N 1
ATOM 3679 C CA . ASP B 1 211 ? 0.946 11.266 18.875 1 98 211 ASP B CA 1
ATOM 3680 C C . ASP B 1 211 ? -0.371 10.633 19.328 1 98 211 ASP B C 1
ATOM 3682 O O . ASP B 1 211 ? -0.473 10.102 20.438 1 98 211 ASP B O 1
ATOM 3686 N N . ARG B 1 212 ? -1.323 10.734 18.438 1 98.5 212 ARG B N 1
ATOM 3687 C CA . ARG B 1 212 ? -2.631 10.125 18.641 1 98.5 212 ARG B CA 1
ATOM 3688 C C . ARG B 1 212 ? -3.115 9.43 17.375 1 98.5 212 ARG B C 1
ATOM 3690 O O . ARG B 1 212 ? -2.709 9.789 16.266 1 98.5 212 ARG B O 1
ATOM 3697 N N . ILE B 1 213 ? -3.955 8.445 17.594 1 98.56 213 ILE B N 1
ATOM 3698 C CA . ILE B 1 213 ? -4.547 7.68 16.5 1 98.56 213 ILE B CA 1
ATOM 3699 C C . ILE B 1 213 ? -6.07 7.699 16.625 1 98.56 213 ILE B C 1
ATOM 3701 O O . ILE B 1 213 ? -6.613 7.539 17.719 1 98.56 213 ILE B O 1
ATOM 3705 N N . ALA B 1 214 ? -6.719 8.016 15.578 1 98.75 214 ALA B N 1
ATOM 3706 C CA . ALA B 1 214 ? -8.164 7.871 15.445 1 98.75 214 ALA B CA 1
ATOM 3707 C C . ALA B 1 214 ? -8.523 6.641 14.617 1 98.75 214 ALA B C 1
ATOM 3709 O O . ALA B 1 214 ? -8.094 6.516 13.469 1 98.75 214 ALA B O 1
ATOM 3710 N N . VAL B 1 215 ? -9.305 5.734 15.188 1 98.44 215 VAL B N 1
ATOM 3711 C CA . VAL B 1 215 ? -9.719 4.527 14.477 1 98.44 215 VAL B CA 1
ATOM 3712 C C . VAL B 1 215 ? -11.164 4.676 14 1 98.44 215 VAL B C 1
ATOM 3714 O O . VAL B 1 215 ? -12.078 4.863 14.805 1 98.44 215 VAL B O 1
ATOM 3717 N N . LEU B 1 216 ? -11.297 4.574 12.719 1 97.88 216 LEU B N 1
ATOM 3718 C CA . LEU B 1 216 ? -12.617 4.684 12.102 1 97.88 216 LEU B CA 1
ATOM 3719 C C . LEU B 1 216 ? -13.125 3.312 11.672 1 97.88 216 LEU B C 1
ATOM 3721 O O . LEU B 1 216 ? -12.359 2.492 11.156 1 97.88 216 LEU B O 1
ATOM 3725 N N . HIS B 1 217 ? -14.391 3.094 11.922 1 96.94 217 HIS B N 1
ATOM 3726 C CA . HIS B 1 217 ? -15.07 1.883 11.469 1 96.94 217 HIS B CA 1
ATOM 3727 C C . HIS B 1 217 ? -16.531 2.162 11.141 1 96.94 217 HIS B C 1
ATOM 3729 O O . HIS B 1 217 ? -17.281 2.664 11.984 1 96.94 217 HIS B O 1
ATOM 3735 N N . SER B 1 218 ? -16.906 1.878 9.898 1 94.31 218 SER B N 1
ATOM 3736 C CA . SER B 1 218 ? -18.281 2.057 9.43 1 94.31 218 SER B CA 1
ATOM 3737 C C . SER B 1 218 ? -18.781 3.469 9.711 1 94.31 218 SER B C 1
ATOM 3739 O O . SER B 1 218 ? -19.891 3.648 10.211 1 94.31 218 SER B O 1
ATOM 3741 N N . GLY B 1 219 ? -17.875 4.375 9.562 1 95.94 219 GLY B N 1
ATOM 3742 C CA . GLY B 1 219 ? -18.25 5.777 9.672 1 95.94 219 GLY B CA 1
ATOM 3743 C C . GLY B 1 219 ? -18.234 6.293 11.094 1 95.94 219 GLY B C 1
ATOM 3744 O O . GLY B 1 219 ? -18.641 7.426 11.352 1 95.94 219 GLY B O 1
ATOM 3745 N N . ARG B 1 220 ? -17.797 5.504 12.016 1 97.25 220 ARG B N 1
ATOM 3746 C CA . ARG B 1 220 ? -17.781 5.898 13.422 1 97.25 220 ARG B CA 1
ATOM 3747 C C . ARG B 1 220 ? -16.359 5.914 13.969 1 97.25 220 ARG B C 1
ATOM 3749 O O . ARG B 1 220 ? -15.492 5.176 13.492 1 97.25 220 ARG B O 1
ATOM 3756 N N . LEU B 1 221 ? -16.172 6.766 14.93 1 98 221 LEU B N 1
ATOM 3757 C CA . LEU B 1 221 ? -14.906 6.82 15.656 1 98 221 LEU B CA 1
ATOM 3758 C C . LEU B 1 221 ? -14.875 5.793 16.781 1 98 221 LEU B C 1
ATOM 3760 O O . LEU B 1 221 ? -15.578 5.938 17.781 1 98 221 LEU B O 1
ATOM 3764 N N . MET B 1 222 ? -14.039 4.805 16.688 1 97.88 222 MET B N 1
ATOM 3765 C CA . MET B 1 222 ? -14.016 3.676 17.609 1 97.88 222 MET B CA 1
ATOM 3766 C C . MET B 1 222 ? -13.023 3.92 18.75 1 97.88 222 MET B C 1
ATOM 3768 O O . MET B 1 222 ? -13.188 3.389 19.844 1 97.88 222 MET B O 1
ATOM 3772 N N . ALA B 1 223 ? -12.016 4.609 18.5 1 97.88 223 ALA B N 1
ATOM 3773 C CA . ALA B 1 223 ? -10.977 4.965 19.453 1 97.88 223 ALA B CA 1
ATOM 3774 C C . ALA B 1 223 ? -10.266 6.25 19.047 1 97.88 223 ALA B C 1
ATOM 3776 O O . ALA B 1 223 ? -10.18 6.57 17.859 1 97.88 223 ALA B O 1
ATOM 3777 N N . PHE B 1 224 ? -9.859 7.02 19.984 1 98.12 224 PHE B N 1
ATOM 3778 C CA . PHE B 1 224 ? -9.164 8.289 19.766 1 98.12 224 PHE B CA 1
ATOM 3779 C C . PHE B 1 224 ? -8.281 8.633 20.953 1 98.12 224 PHE B C 1
ATOM 3781 O O . PHE B 1 224 ? -8.719 9.305 21.891 1 98.12 224 PHE B O 1
ATOM 3788 N N . ASP B 1 225 ? -7.043 8.156 20.828 1 98.12 225 ASP B N 1
ATOM 3789 C CA . ASP B 1 225 ? -6.094 8.305 21.922 1 98.12 225 ASP B CA 1
ATOM 3790 C C . ASP B 1 225 ? -4.668 8.016 21.469 1 98.12 225 ASP B C 1
ATOM 3792 O O . ASP B 1 225 ? -4.406 7.922 20.266 1 98.12 225 ASP B O 1
ATOM 3796 N N . SER B 1 226 ? -3.691 7.98 22.422 1 97.94 226 SER B N 1
ATOM 3797 C CA . SER B 1 226 ? -2.307 7.645 22.125 1 97.94 226 SER B CA 1
ATOM 3798 C C . SER B 1 226 ? -2.199 6.238 21.531 1 97.94 226 SER B C 1
ATOM 3800 O O . SER B 1 226 ? -3.062 5.391 21.781 1 97.94 226 SER B O 1
ATOM 3802 N N . PRO B 1 227 ? -1.193 6.008 20.719 1 97.81 227 PRO B N 1
ATOM 3803 C CA . PRO B 1 227 ? -1.045 4.711 20.047 1 97.81 227 PRO B CA 1
ATOM 3804 C C . PRO B 1 227 ? -1.11 3.535 21.031 1 97.81 227 PRO B C 1
ATOM 3806 O O . PRO B 1 227 ? -1.769 2.531 20.75 1 97.81 227 PRO B O 1
ATOM 3809 N N . ASP B 1 228 ? -0.486 3.641 22.188 1 96.25 228 ASP B N 1
ATOM 3810 C CA . ASP B 1 228 ? -0.413 2.547 23.156 1 96.25 228 ASP B CA 1
ATOM 3811 C C . ASP B 1 228 ? -1.79 2.238 23.734 1 96.25 228 ASP B C 1
ATOM 3813 O O . ASP B 1 228 ? -2.059 1.104 24.141 1 96.25 228 ASP B O 1
ATOM 3817 N N . ARG B 1 229 ? -2.668 3.217 23.703 1 96.06 229 ARG B N 1
ATOM 3818 C CA . ARG B 1 229 ? -4.008 3.041 24.25 1 96.06 229 ARG B CA 1
ATOM 3819 C C . ARG B 1 229 ? -4.984 2.578 23.172 1 96.06 229 ARG B C 1
ATOM 3821 O O . ARG B 1 229 ? -5.969 1.898 23.469 1 96.06 229 ARG B O 1
ATOM 3828 N N . VAL B 1 230 ? -4.715 2.867 21.953 1 97.12 230 VAL B N 1
ATOM 3829 C CA . VAL B 1 230 ? -5.645 2.619 20.859 1 97.12 230 VAL B CA 1
ATOM 3830 C C . VAL B 1 230 ? -5.352 1.257 20.219 1 97.12 230 VAL B C 1
ATOM 3832 O O . VAL B 1 230 ? -6.273 0.497 19.922 1 97.12 230 VAL B O 1
ATOM 3835 N N . LEU B 1 231 ? -4.086 0.961 20.016 1 96.94 231 LEU B N 1
ATOM 3836 C CA . LEU B 1 231 ? -3.713 -0.263 19.312 1 96.94 231 LEU B CA 1
ATOM 3837 C C . LEU B 1 231 ? -3.645 -1.442 20.281 1 96.94 231 LEU B C 1
ATOM 3839 O O . LEU B 1 231 ? -2.639 -1.63 20.969 1 96.94 231 LEU B O 1
ATOM 3843 N N . ASP B 1 232 ? -4.777 -2.08 20.266 1 95.38 232 ASP B N 1
ATOM 3844 C CA . ASP B 1 232 ? -4.996 -3.262 21.094 1 95.38 232 ASP B CA 1
ATOM 3845 C C . ASP B 1 232 ? -5.504 -4.43 20.25 1 95.38 232 ASP B C 1
ATOM 3847 O O . ASP B 1 232 ? -6.285 -4.238 19.328 1 95.38 232 ASP B O 1
ATOM 3851 N N . ALA B 1 233 ? -5.066 -5.688 20.688 1 96.62 233 ALA B N 1
ATOM 3852 C CA . ALA B 1 233 ? -5.363 -6.875 19.891 1 96.62 233 ALA B CA 1
ATOM 3853 C C . ALA B 1 233 ? -6.867 -7.055 19.703 1 96.62 233 ALA B C 1
ATOM 3855 O O . ALA B 1 233 ? -7.336 -7.398 18.625 1 96.62 233 ALA B O 1
ATOM 3856 N N . ASP B 1 234 ? -7.602 -6.832 20.75 1 97.38 234 ASP B N 1
ATOM 3857 C CA . ASP B 1 234 ? -9.047 -7.02 20.703 1 97.38 234 ASP B CA 1
ATOM 3858 C C . ASP B 1 234 ? -9.695 -6.008 19.766 1 97.38 234 ASP B C 1
ATOM 3860 O O . ASP B 1 234 ? -10.562 -6.367 18.969 1 97.38 234 ASP B O 1
ATOM 3864 N N . LEU B 1 235 ? -9.281 -4.797 19.875 1 96.81 235 LEU B N 1
ATOM 3865 C CA . LEU B 1 235 ? -9.828 -3.756 19.016 1 96.81 235 LEU B CA 1
ATOM 3866 C C . LEU B 1 235 ? -9.5 -4.035 17.547 1 96.81 235 LEU B C 1
ATOM 3868 O O . LEU B 1 235 ? -10.359 -3.895 16.672 1 96.81 235 LEU B O 1
ATOM 3872 N N . ILE B 1 236 ? -8.25 -4.418 17.312 1 97 236 ILE B N 1
ATOM 3873 C CA . ILE B 1 236 ? -7.809 -4.691 15.953 1 97 236 ILE B CA 1
ATOM 3874 C C . ILE B 1 236 ? -8.602 -5.867 15.375 1 97 236 ILE B C 1
ATOM 3876 O O . ILE B 1 236 ? -9.039 -5.82 14.227 1 97 236 ILE B O 1
ATOM 3880 N N . MET B 1 237 ? -8.797 -6.867 16.172 1 96.69 237 MET B N 1
ATOM 3881 C CA . MET B 1 237 ? -9.617 -7.996 15.734 1 96.69 237 MET B CA 1
ATOM 3882 C C . MET B 1 237 ? -11.039 -7.551 15.422 1 96.69 237 MET B C 1
ATOM 3884 O O . MET B 1 237 ? -11.617 -7.961 14.414 1 96.69 237 MET B O 1
ATOM 3888 N N . GLU B 1 238 ? -11.547 -6.762 16.234 1 96.31 238 GLU B N 1
ATOM 3889 C CA . GLU B 1 238 ? -12.922 -6.293 16.094 1 96.31 238 GLU B CA 1
ATOM 3890 C C . GLU B 1 238 ? -13.078 -5.441 14.836 1 96.31 238 GLU B C 1
ATOM 3892 O O . GLU B 1 238 ? -14.031 -5.617 14.07 1 96.31 238 GLU B O 1
ATOM 3897 N N . ILE B 1 239 ? -12.164 -4.562 14.602 1 95.94 239 ILE B N 1
ATOM 3898 C CA . ILE B 1 239 ? -12.328 -3.531 13.586 1 95.94 239 ILE B CA 1
ATOM 3899 C C . ILE B 1 239 ? -11.758 -4.023 12.258 1 95.94 239 ILE B C 1
ATOM 3901 O O . ILE B 1 239 ? -12.375 -3.846 11.203 1 95.94 239 ILE B O 1
ATOM 3905 N N . PHE B 1 240 ? -10.602 -4.691 12.289 1 94.75 240 PHE B N 1
ATOM 3906 C CA . PHE B 1 240 ? -9.914 -5.09 11.062 1 94.75 240 PHE B CA 1
ATOM 3907 C C . PHE B 1 240 ? -10.156 -6.566 10.766 1 94.75 240 PHE B C 1
ATOM 3909 O O . PHE B 1 240 ? -9.836 -7.043 9.672 1 94.75 240 PHE B O 1
ATOM 3916 N N . GLY B 1 241 ? -10.664 -7.289 11.773 1 93.69 241 GLY B N 1
ATOM 3917 C CA . GLY B 1 241 ? -11.016 -8.688 11.562 1 93.69 241 GLY B CA 1
ATOM 3918 C C . GLY B 1 241 ? -9.805 -9.586 11.398 1 93.69 241 GLY B C 1
ATOM 3919 O O . GLY B 1 241 ? -9.836 -10.531 10.609 1 93.69 241 GLY B O 1
ATOM 3920 N N . TYR B 1 242 ? -8.789 -9.258 12.109 1 93.88 242 TYR B N 1
ATOM 3921 C CA . TYR B 1 242 ? -7.559 -10.023 11.938 1 93.88 242 TYR B CA 1
ATOM 3922 C C . TYR B 1 242 ? -6.82 -10.164 13.258 1 93.88 242 TYR B C 1
ATOM 3924 O O . TYR B 1 242 ? -6.672 -9.195 14.008 1 93.88 242 TYR B O 1
ATOM 3932 N N . PRO B 1 243 ? -6.344 -11.375 13.555 1 95.56 243 PRO B N 1
ATOM 3933 C CA . PRO B 1 243 ? -5.633 -11.594 14.812 1 95.56 243 PRO B CA 1
ATOM 3934 C C . PRO B 1 243 ? -4.207 -11.047 14.789 1 95.56 243 PRO B C 1
ATOM 3936 O O . PRO B 1 243 ? -3.486 -11.242 13.805 1 95.56 243 PRO B O 1
ATOM 3939 N N . VAL B 1 244 ? -3.85 -10.367 15.906 1 96.88 244 VAL B N 1
ATOM 3940 C CA . VAL B 1 244 ? -2.508 -9.797 15.992 1 96.88 244 VAL B CA 1
ATOM 3941 C C . VAL B 1 244 ? -1.963 -9.969 17.406 1 96.88 244 VAL B C 1
ATOM 3943 O O . VAL B 1 244 ? -2.717 -10.266 18.344 1 96.88 244 VAL B O 1
ATOM 3946 N N . THR B 1 245 ? -0.672 -9.898 17.562 1 96.44 245 THR B N 1
ATOM 3947 C CA . THR B 1 245 ? 0.024 -9.719 18.828 1 96.44 245 THR B CA 1
ATOM 3948 C C . THR B 1 245 ? 0.582 -8.305 18.953 1 96.44 245 THR B C 1
ATOM 3950 O O . THR B 1 245 ? 1.121 -7.762 17.984 1 96.44 245 THR B O 1
ATOM 3953 N N . ILE B 1 246 ? 0.4 -7.73 20.109 1 96.94 246 ILE B N 1
ATOM 3954 C CA . ILE B 1 246 ? 0.968 -6.406 20.344 1 96.94 246 ILE B CA 1
ATOM 3955 C C . ILE B 1 246 ? 2.254 -6.539 21.156 1 96.94 246 ILE B C 1
ATOM 3957 O O . ILE B 1 246 ? 2.244 -7.086 22.266 1 96.94 246 ILE B O 1
ATOM 3961 N N . ALA B 1 247 ? 3.334 -6.113 20.594 1 95.69 247 ALA B N 1
ATOM 3962 C CA . ALA B 1 247 ? 4.625 -6.051 21.281 1 95.69 247 ALA B CA 1
ATOM 3963 C C . ALA B 1 247 ? 5.094 -4.609 21.438 1 95.69 247 ALA B C 1
ATOM 3965 O O . ALA B 1 247 ? 4.332 -3.67 21.188 1 95.69 247 ALA B O 1
ATOM 3966 N N . VAL B 1 248 ? 6.258 -4.418 22.047 1 94.25 248 VAL B N 1
ATOM 3967 C CA . VAL B 1 248 ? 6.84 -3.088 22.188 1 94.25 248 VAL B CA 1
ATOM 3968 C C . VAL B 1 248 ? 7.941 -2.885 21.156 1 94.25 248 VAL B C 1
ATOM 3970 O O . VAL B 1 248 ? 8.766 -3.775 20.938 1 94.25 248 VAL B O 1
ATOM 3973 N N . HIS B 1 249 ? 7.898 -1.809 20.516 1 93.81 249 HIS B N 1
ATOM 3974 C CA . HIS B 1 249 ? 8.93 -1.484 19.531 1 93.81 249 HIS B CA 1
ATOM 3975 C C . HIS B 1 249 ? 10.32 -1.502 20.172 1 93.81 249 HIS B C 1
ATOM 3977 O O . HIS B 1 249 ? 10.508 -0.985 21.281 1 93.81 249 HIS B O 1
ATOM 3983 N N . PRO B 1 250 ? 11.266 -2.01 19.547 1 91.06 250 PRO B N 1
ATOM 3984 C CA . PRO B 1 250 ? 12.578 -2.197 20.172 1 91.06 250 PRO B CA 1
ATOM 3985 C C . PRO B 1 250 ? 13.305 -0.879 20.422 1 91.06 250 PRO B C 1
ATOM 3987 O O . PRO B 1 250 ? 14.094 -0.772 21.359 1 91.06 250 PRO B O 1
ATOM 3990 N N . THR B 1 251 ? 13.109 0.137 19.594 1 88.81 251 THR B N 1
ATOM 3991 C CA . THR B 1 251 ? 13.898 1.359 19.719 1 88.81 251 THR B CA 1
ATOM 3992 C C . THR B 1 251 ? 13.055 2.488 20.312 1 88.81 251 THR B C 1
ATOM 3994 O O . THR B 1 251 ? 13.578 3.555 20.641 1 88.81 251 THR B O 1
ATOM 3997 N N . LYS B 1 252 ? 11.852 2.416 20.328 1 89.56 252 LYS B N 1
ATOM 3998 C CA . LYS B 1 252 ? 10.961 3.439 20.875 1 89.56 252 LYS B CA 1
ATOM 3999 C C . LYS B 1 252 ? 10.07 2.871 21.969 1 89.56 252 LYS B C 1
ATOM 4001 O O . LYS B 1 252 ? 9.07 2.209 21.688 1 89.56 252 LYS B O 1
ATOM 4006 N N . THR B 1 253 ? 10.414 3.363 23.125 1 85.62 253 THR B N 1
ATOM 4007 C CA . THR B 1 253 ? 9.68 2.848 24.281 1 85.62 253 THR B CA 1
ATOM 4008 C C . THR B 1 253 ? 8.227 3.303 24.25 1 85.62 253 THR B C 1
ATOM 4010 O O . THR B 1 253 ? 7.922 4.395 23.75 1 85.62 253 THR B O 1
ATOM 4013 N N . ASN B 1 254 ? 7.305 2.539 24.5 1 88 254 ASN B N 1
ATOM 4014 C CA . ASN B 1 254 ? 5.879 2.84 24.594 1 88 254 ASN B CA 1
ATOM 4015 C C . ASN B 1 254 ? 5.211 2.844 23.219 1 88 254 ASN B C 1
ATOM 4017 O O . ASN B 1 254 ? 4.117 3.389 23.062 1 88 254 ASN B O 1
ATOM 4021 N N . CYS B 1 255 ? 5.98 2.525 22.219 1 94.12 255 CYS B N 1
ATOM 4022 C CA . CYS B 1 255 ? 5.406 2.393 20.891 1 94.12 255 CYS B CA 1
ATOM 4023 C C . CYS B 1 255 ? 4.969 0.958 20.625 1 94.12 255 CYS B C 1
ATOM 4025 O O . CYS B 1 255 ? 5.801 0.047 20.594 1 94.12 255 CYS B O 1
ATOM 4027 N N . PRO B 1 256 ? 3.688 0.857 20.531 1 96.56 256 PRO B N 1
ATOM 4028 C CA . PRO B 1 256 ? 3.225 -0.503 20.234 1 96.56 256 PRO B CA 1
ATOM 4029 C C . PRO B 1 256 ? 3.658 -0.994 18.859 1 96.56 256 PRO B C 1
ATOM 4031 O O . PRO B 1 256 ? 3.754 -0.2 17.922 1 96.56 256 PRO B O 1
ATOM 4034 N N . LEU B 1 257 ? 3.975 -2.25 18.781 1 96.69 257 LEU B N 1
ATOM 4035 C CA . LEU B 1 257 ? 4.277 -2.957 17.547 1 96.69 257 LEU B CA 1
ATOM 4036 C C . LEU B 1 257 ? 3.199 -3.99 17.234 1 96.69 257 LEU B C 1
ATOM 4038 O O . LEU B 1 257 ? 3.014 -4.945 17.984 1 96.69 257 LEU B O 1
ATOM 4042 N N . VAL B 1 258 ? 2.498 -3.789 16.156 1 96.88 258 VAL B N 1
ATOM 4043 C CA . VAL B 1 258 ? 1.428 -4.688 15.727 1 96.88 258 VAL B CA 1
ATOM 4044 C C . VAL B 1 258 ? 2.002 -5.801 14.859 1 96.88 258 VAL B C 1
ATOM 4046 O O . VAL B 1 258 ? 2.568 -5.539 13.797 1 96.88 258 VAL B O 1
ATOM 4049 N N . ILE B 1 259 ? 1.812 -7.07 15.281 1 97.06 259 ILE B N 1
ATOM 4050 C CA . ILE B 1 259 ? 2.352 -8.219 14.562 1 97.06 259 ILE B CA 1
ATOM 4051 C C . ILE B 1 259 ? 1.212 -9.141 14.141 1 97.06 259 ILE B C 1
ATOM 4053 O O . ILE B 1 259 ? 0.657 -9.875 14.969 1 97.06 259 ILE B O 1
ATOM 4057 N N . PRO B 1 260 ? 0.843 -9.133 12.922 1 95.31 260 PRO B N 1
ATOM 4058 C CA . PRO B 1 260 ? -0.232 -10.008 12.445 1 95.31 260 PRO B CA 1
ATOM 4059 C C . PRO B 1 260 ? 0.136 -11.492 12.516 1 95.31 260 PRO B C 1
ATOM 4061 O O . PRO B 1 260 ? 1.295 -11.852 12.297 1 95.31 260 PRO B O 1
ATOM 4064 N N . HIS B 1 261 ? -0.858 -12.297 12.734 1 92.75 261 HIS B N 1
ATOM 4065 C CA . HIS B 1 261 ? -0.657 -13.742 12.805 1 92.75 261 HIS B CA 1
ATOM 4066 C C . HIS B 1 261 ? -0.784 -14.383 11.422 1 92.75 261 HIS B C 1
ATOM 4068 O O . HIS B 1 261 ? -1.444 -13.828 10.539 1 92.75 261 HIS B O 1
ATOM 4074 N N . LEU B 1 262 ? -0.069 -15.477 11.312 1 86.56 262 LEU B N 1
ATOM 4075 C CA . LEU B 1 262 ? -0.293 -16.266 10.109 1 86.56 262 LEU B CA 1
ATOM 4076 C C . LEU B 1 262 ? -1.672 -16.906 10.133 1 86.56 262 LEU B C 1
ATOM 4078 O O . LEU B 1 262 ? -2.109 -17.422 11.172 1 86.56 262 LEU B O 1
ATOM 4082 N N . LEU B 1 263 ? -2.424 -16.703 9.055 1 76.75 263 LEU B N 1
ATOM 4083 C CA . LEU B 1 263 ? -3.723 -17.375 8.992 1 76.75 263 LEU B CA 1
ATOM 4084 C C . LEU B 1 263 ? -3.557 -18.891 8.922 1 76.75 263 LEU B C 1
ATOM 4086 O O . LEU B 1 263 ? -2.723 -19.391 8.164 1 76.75 263 LEU B O 1
ATOM 4090 N N . GLN B 1 264 ? -3.713 -19.625 10.133 1 62.75 264 GLN B N 1
ATOM 4091 C CA . GLN B 1 264 ? -3.568 -21.078 10.203 1 62.75 264 GLN B CA 1
ATOM 4092 C C . GLN B 1 264 ? -4.516 -21.781 9.234 1 62.75 264 GLN B C 1
ATOM 4094 O O . GLN B 1 264 ? -5.609 -21.281 8.961 1 62.75 264 GLN B O 1
ATOM 4099 N N . ASN B 1 265 ? -3.873 -22.469 8.25 1 52.81 265 ASN B N 1
ATOM 4100 C CA . ASN B 1 265 ? -4.676 -23.406 7.477 1 52.81 265 ASN B CA 1
ATOM 4101 C C . ASN B 1 265 ? -5.715 -24.094 8.352 1 52.81 265 ASN B C 1
ATOM 4103 O O . ASN B 1 265 ? -5.391 -24.625 9.414 1 52.81 265 ASN B O 1
ATOM 4107 N N . ALA B 1 266 ? -6.938 -23.547 8.562 1 39.44 266 ALA B N 1
ATOM 4108 C CA . ALA B 1 266 ? -7.914 -24.438 9.18 1 39.44 266 ALA B CA 1
ATOM 4109 C C . ALA B 1 266 ? -7.738 -25.875 8.695 1 39.44 266 ALA B C 1
ATOM 4111 O O . ALA B 1 266 ? -7.75 -26.141 7.488 1 39.44 266 ALA B O 1
ATOM 4112 N N . GLU B 1 267 ? -6.887 -26.703 9.453 1 31.86 267 GLU B N 1
ATOM 4113 C CA . GLU B 1 267 ? -7.074 -28.125 9.211 1 31.86 267 GLU B CA 1
ATOM 4114 C C . GLU B 1 267 ? -8.531 -28.453 8.891 1 31.86 267 GLU B C 1
ATOM 4116 O O . GLU B 1 267 ? -9.445 -27.891 9.508 1 31.86 267 GLU B O 1
#

Secondary structure (DSSP, 8-state):
-EEEEEEEEEETTEEEEEEEEEEE-TT-EEEEE--TTSSHHHHHHHHHTSS--SEEEEEETTEEGGGS-HHHHHHHEEEE-S-----S--BHHHHHHGGGGGGGGG--HHHHHHHHHHHHHHTT-GGGTTSBGGGS-HHHHHHHHHHHHHHHT-S-BTTB--EEEEESTTTT--HHHHHHHHHHHHHHHHHH--EEEEE-S-HHHHHHH-SEEEEEETTEEEEEE-HHHH--HHHHHHHH---EEEEE-SSSTT-EEEEEPP-----/-EEEEEEEEEETTEEEEEEEEEEE-TT-EEEEE--TTSSHHHHHHHHHTSS--SEEEEEETTEEGGGS-HHHHHHHEEEE-S-----S--BHHHHHHGGGGGGGGG--HHHHHHHHHHHHHHTT-GGGTTSBGGGS-HHHHHHHHHHHHHHHT-S-BTTB--EEEEESTTTT--HHHHHHHHHHHHHHHHHH--EEEEE-S-HHHHHHH-SEEEEEETTEEEEEE-HHHH--HHHHHHHH---EEEEE-SSSTT-EEEEEPP-----

Radius of gyration: 24.47 Å; Cα contacts (8 Å, |Δi|>4): 1154; chains: 2; bounding box: 52×75×52 Å

Foldseek 3Di:
DKWWAQFWADDPPATQAGGDTDGWFFLFEEEEEFDPSLNLVVVLCCSLPVGPTPDTFIDAQRHTPVPDDPLVSQQQEFEAAPDDDDPDFDFLQRLLLLLCVSVPVPDDPVVLVVLLVVLCVLLVLVVRRGPTLVPDDPLSNLSSSSSSRCSNHVDDDPPGAGEYEYEASCPPHDDVSSQSSLVSVSCSSNVRRHTYYYYHHDLLSCLVRGQWYFYGASNYTPDIGHSLVQDDQVNCCVGVVFGWDWDADPPDGSRIDTGTDDPPPPD/DKWWAQFWADDPPATQAGGDTDGWFFLFEEEEEFDPSLNLVVVLCCSLPVGPTPDTFIDAPRHTPVPDDPLVSQQQEFEAAPDDDDPDFDFLQVLLLLLCVSVPVPDDPVVLVVLLVVLCVLLVLVVRRGPTLVPDDPLSNLSSSSSSRCSNHVDDDPPGAGEYEYEASCPPHDDVSSQSSLVSVSCSSNVRRHTYYYYHHDLLSCLVRGQWYFYGASNYTPDIGHSLVQDDQVNCCVGVVFGWDWDADPPDGSRIDTGTDDPPPPD

pLDDT: mean 93.4, std 7.84, range [31.19, 98.81]

Nearest PDB structures (foldseek):
  5b58-assembly1_C  TM=9.278E-01  e=3.515E-30  Burkholderia cenocepacia J2315
  5b57-assembly1_C  TM=9.177E-01  e=8.467E-29  Burkholderia cenocepacia J2315
  5b57-assembly1_D  TM=9.324E-01  e=1.206E-28  Burkholderia cenocepacia J2315
  4p33-assembly1_A  TM=8.872E-01  e=1.156E-19  Escherichia coli K-12
  2ihy-assembly1_B  TM=8.785E-01  e=9.094E-19  Staphylococcus aureus